Protein AF-A0A1B3NDF4-F1 (afdb_monomer)

Sequence (501 aa):
MEALDIVRRSLVDAGRLVRAAEQAAQSMRGRLVVRSRTLQAERETHVDAAADFRFKARLWGSFSLLPGTAALSRRFEARCQAEIESRRIVDQRLDAIHSAINSVELDTKRCRKTFDHIGKATRALPDLGHPPREITDQASVVQGRIVQALRTKRADRWHVEAEALARQAVAVVRNWAQAKVIADARRREAAITRPAILGSNGQPARGQPIFLPIPSTLSPMAARLGARRDPQSPQGASPWYVTRDMDLAPFKDMLPLAYRPVPTPFDYFPIPIAASSQNLWGVMSKDSWGHIRRSVYASSGHRCVICGGRGKGFIADAISQPEERRQTIEAHEVWDWSVPSMRTGIGVQKLKKVLTLCPNCHSMFHEAHFVRMAGINGLGEEVREAIEKRRMLVNRIGQEALSSQLQAASSHLKSLASIDTWVVDLSHLSGQQYMAHATVTMMEGNRAGLPAERIAGIDFTTDSGRDFHARSAQSIVAELTDTLEQRWQQEASTVVPFRKR

Radius of gyration: 33.4 Å; Cα contacts (8 Å, |Δi|>4): 706; chains: 1; bounding box: 93×51×111 Å

Foldseek 3Di:
DVLLVLLLLLLVLLLVLLVVLLVVLVVVLVVLVVVLVVLVVVLVVLVVLLVVLQVQLVVLVVVVVDPPSPVRSVVSVVSSVVSVVVSVVSVVVSVVSVVVSVVSVVLSVLSVVLSVLSVLLNVCSVVLPGFDPVLSVQSNVLSVVSVVLVVCVDDDSSSVVSSVSSVSSSVSSQLSLLVSLLVVQVVVVCVVPVQPPCPPPRDHNWDDKQAFQAAPVCVVVLVVVPWDAAPPDDPLARRTTDIPPDDCVSCQVRGAQLPHPDHDQDFLFADQPLCNQVDCQQWFDPVLVVLVWVVQCNRRSNAFSHGRFFQDHNLSSLLDGSPDDGGGKDKDWDWDKDDPDLVLLEIETETDDIGIHHSLQVCLNVVVVSLVSSVVSVCSVVSNVSSQVVSCSRNVHDPVVSVVSVVVSVVVSVVSNSRNHYQYEHLVLVPDPSCPPDAIETECPGNSVDHPLSYANAWHAYPVGDTDHHDHNVVSRVVSSVVSVVVVVVVVVPPDPDPDD

pLDDT: mean 88.26, std 12.43, range [30.38, 98.06]

Secondary structure (DSSP, 8-state):
-HHHHHHHHHHHHHHHHHHHHHHHHHHHHHHHHHHHHHHHHHHHHHHHHHHHHHHHHHHHHTTTTSTTHHHHHHHHHHHHHHHHHHHHHHHHHHHHHHHHHHHHHHHHHHHHHHHHHHHHHHHHHHHH-SPPHHHHHHHHHHHHHHHHHHHH--STTHHHHHHHHHHHHHHHHHHHHHHHHHHHHHHHHHHHHS----BTTTBPPTT-EEE----GGGHHHHHHTT-EE-TTPPTTS--EEEETTS--GGGTTTS-GGGSSS------PPPPGGGTT-SHHHHB-HHHHHHHHHHHHHHTTTS-TTTS--S-SHHHHHH--TTS---S-EEEEEEEEEEEETTTTEEEEEEEEEEEE-HHHHTTT-HHHHHHHHHTTT-HHHHHHHHHHHHHHHHT--HHHHHHHHHHHHHHHHHTTT--EEEEE-HHHHT-GGGTTPPPEE-TT-TT---GGGEESS-EEETTS-EE----HHHHHHHHHHHHHHHHHHHHHHS------

Solvent-accessible surface area (backbone atoms only — not comparable to full-atom values): 26488 Å² total; per-residue (Å²): 113,72,57,56,50,43,44,53,48,22,42,53,52,25,47,54,37,22,52,54,20,30,54,50,31,52,52,51,39,51,55,47,53,53,52,46,52,54,48,50,54,52,34,49,53,26,52,53,50,23,50,52,25,47,50,50,16,53,59,32,46,76,42,51,90,44,90,65,27,49,60,50,13,52,52,26,44,54,50,20,52,51,27,50,51,53,30,52,55,41,51,54,52,44,54,54,44,54,53,49,41,55,52,35,52,51,50,35,52,48,24,53,52,49,45,52,45,38,55,52,48,61,67,46,47,78,82,62,63,80,69,54,69,69,52,35,53,52,23,47,56,46,31,55,54,46,55,50,52,67,70,57,82,76,57,90,68,45,39,59,56,36,36,53,52,30,47,49,42,40,45,46,52,46,52,50,49,47,52,50,46,42,51,53,25,52,51,52,45,48,68,66,67,38,72,52,63,52,48,100,82,74,47,80,57,75,69,49,76,45,33,30,25,34,24,76,89,49,46,69,58,42,47,73,76,64,40,44,75,46,91,82,47,57,90,80,34,44,36,37,23,43,38,73,73,49,86,55,74,92,40,49,88,44,43,13,43,51,70,25,91,70,69,58,80,73,81,67,60,64,74,49,77,75,49,63,47,67,43,64,76,29,38,31,34,73,62,41,40,48,50,54,47,52,52,44,27,47,59,16,7,55,18,8,43,50,70,19,43,55,36,73,50,50,52,33,46,46,50,53,54,92,92,54,86,78,61,40,61,45,76,43,80,41,73,45,79,49,64,90,40,80,88,76,20,42,31,38,43,30,46,70,49,70,42,33,25,15,46,63,61,44,32,54,63,40,44,72,58,47,25,53,49,9,40,80,67,75,37,25,65,63,39,46,53,51,34,52,54,48,50,28,60,43,50,72,46,56,71,68,61,49,52,54,51,53,50,51,36,51,52,52,42,58,72,49,68,70,40,75,41,69,32,39,25,39,44,52,52,65,76,33,79,86,40,78,85,54,79,38,36,34,35,73,90,21,80,39,72,56,58,72,85,38,55,14,33,41,63,38,32,34,77,86,68,52,79,44,75,58,37,57,52,65,58,47,51,48,55,54,47,54,55,51,52,53,47,54,53,53,52,62,71,67,60,72,79,81,75,83,127

Structure (mmCIF, N/CA/C/O backbone):
data_AF-A0A1B3NDF4-F1
#
_entry.id   AF-A0A1B3NDF4-F1
#
loop_
_atom_site.group_PDB
_atom_site.id
_atom_site.type_symbol
_atom_site.label_atom_id
_atom_site.label_alt_id
_atom_site.label_comp_id
_atom_site.label_asym_id
_atom_site.label_entity_id
_atom_site.label_seq_id
_atom_site.pdbx_PDB_ins_code
_atom_site.Cartn_x
_atom_site.Cartn_y
_atom_site.Cartn_z
_atom_site.occupancy
_atom_site.B_iso_or_equiv
_atom_site.auth_seq_id
_atom_site.auth_comp_id
_atom_site.auth_asym_id
_atom_site.auth_atom_id
_atom_site.pdbx_PDB_model_num
ATOM 1 N N . MET A 1 1 ? 37.944 12.526 5.037 1.00 56.91 1 MET A N 1
ATOM 2 C CA . MET A 1 1 ? 37.580 11.669 6.196 1.00 56.91 1 MET A CA 1
ATOM 3 C C . MET A 1 1 ? 36.732 12.427 7.210 1.00 56.91 1 MET A C 1
ATOM 5 O O . MET A 1 1 ? 35.692 11.917 7.595 1.00 56.91 1 MET A O 1
ATOM 9 N N . GLU A 1 2 ? 37.090 13.672 7.533 1.00 83.06 2 GLU A N 1
ATOM 10 C CA . GLU A 1 2 ? 36.448 14.499 8.567 1.00 83.06 2 GLU A CA 1
ATOM 11 C C . GLU A 1 2 ? 34.912 14.646 8.463 1.00 83.06 2 GLU A C 1
ATOM 13 O O . GLU A 1 2 ? 34.214 14.529 9.469 1.00 83.06 2 GLU A O 1
ATOM 18 N N . ALA A 1 3 ? 34.358 14.805 7.255 1.00 88.12 3 ALA A N 1
ATOM 19 C CA . ALA A 1 3 ? 32.918 15.008 7.049 1.00 88.12 3 ALA A CA 1
ATOM 20 C C . ALA A 1 3 ? 32.051 13.769 7.361 1.00 88.12 3 ALA A C 1
ATOM 22 O O . ALA A 1 3 ? 31.013 13.869 8.016 1.00 88.12 3 ALA A O 1
ATOM 23 N N . LEU A 1 4 ? 32.489 12.574 6.942 1.00 90.75 4 LEU A N 1
ATOM 24 C CA . LEU A 1 4 ? 31.774 11.325 7.239 1.00 90.75 4 LEU A CA 1
ATOM 25 C C . LEU A 1 4 ? 31.810 11.011 8.741 1.00 90.75 4 LEU A C 1
ATOM 27 O O . LEU A 1 4 ? 30.833 10.498 9.292 1.00 90.75 4 LEU A O 1
ATOM 31 N N . ASP A 1 5 ? 32.910 11.360 9.409 1.00 92.94 5 ASP A N 1
ATOM 32 C CA . ASP A 1 5 ? 33.052 11.181 10.851 1.00 92.94 5 ASP A CA 1
ATOM 33 C C . ASP A 1 5 ? 32.104 12.086 11.642 1.00 92.94 5 ASP A C 1
ATOM 35 O O . ASP A 1 5 ? 31.570 11.647 12.659 1.00 92.94 5 ASP A O 1
ATOM 39 N N . ILE A 1 6 ? 31.822 13.309 11.174 1.00 92.81 6 ILE A N 1
ATOM 40 C CA . ILE A 1 6 ? 30.799 14.185 11.777 1.00 92.81 6 ILE A CA 1
ATOM 41 C C . ILE A 1 6 ? 29.422 13.510 11.732 1.00 92.81 6 ILE A C 1
ATOM 43 O O . ILE A 1 6 ? 28.765 13.380 12.766 1.00 92.81 6 ILE A O 1
ATOM 47 N N . VAL A 1 7 ? 29.010 12.996 10.568 1.00 93.88 7 VAL A N 1
ATOM 48 C CA . VAL A 1 7 ? 27.721 12.294 10.416 1.00 93.88 7 VAL A CA 1
ATOM 49 C C . VAL A 1 7 ? 27.665 11.048 11.304 1.00 93.88 7 VAL A C 1
ATOM 51 O O . VAL A 1 7 ? 26.681 10.823 12.012 1.00 93.88 7 VAL A O 1
ATOM 54 N N . ARG A 1 8 ? 28.740 10.250 11.324 1.00 95.12 8 ARG A N 1
ATOM 55 C CA . ARG A 1 8 ? 28.830 9.047 12.162 1.00 95.12 8 ARG A CA 1
ATOM 56 C C . ARG A 1 8 ? 28.737 9.388 13.650 1.00 95.12 8 ARG A C 1
ATOM 58 O O . ARG A 1 8 ? 27.980 8.736 14.366 1.00 95.12 8 ARG A O 1
ATOM 65 N N . ARG A 1 9 ? 29.466 10.405 14.119 1.00 94.31 9 ARG A N 1
ATOM 66 C CA . ARG A 1 9 ? 29.412 10.858 15.518 1.00 94.31 9 ARG A CA 1
ATOM 67 C C . ARG A 1 9 ? 28.018 11.352 15.894 1.00 94.31 9 ARG A C 1
ATOM 69 O O . ARG A 1 9 ? 27.516 10.952 16.938 1.00 94.31 9 ARG A O 1
ATOM 76 N N . SER A 1 10 ? 27.361 12.107 15.012 1.00 95.12 10 SER A N 1
ATOM 77 C CA . SER A 1 10 ? 25.977 12.558 15.204 1.00 95.12 10 SER A CA 1
ATOM 78 C C . SER A 1 10 ? 25.015 11.387 15.468 1.00 95.12 10 SER A C 1
ATOM 80 O O . SER A 1 10 ? 24.249 11.424 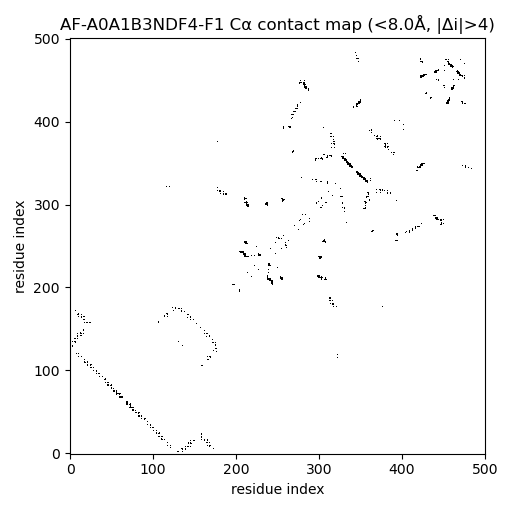16.430 1.00 95.12 10 SER A O 1
ATOM 82 N N . LEU A 1 11 ? 25.112 10.287 14.706 1.00 96.31 11 LEU A N 1
ATOM 83 C CA . LEU A 1 11 ? 24.303 9.079 14.937 1.00 96.31 11 LEU A CA 1
ATOM 84 C C . LEU A 1 11 ? 24.666 8.337 16.230 1.00 96.31 11 LEU A C 1
ATOM 86 O O . LEU A 1 11 ? 23.777 7.841 16.922 1.00 96.31 11 LEU A O 1
ATOM 90 N N . VAL A 1 12 ? 25.956 8.243 16.562 1.00 96.69 12 VAL A N 1
ATOM 91 C CA . VAL A 1 12 ? 26.413 7.601 17.807 1.00 96.69 12 VAL A CA 1
ATOM 92 C C . VAL A 1 12 ? 25.883 8.360 19.023 1.00 96.69 12 VAL A C 1
ATOM 94 O O . VAL A 1 12 ? 25.322 7.749 19.937 1.00 96.69 12 VAL A O 1
ATOM 97 N N . ASP A 1 13 ? 26.004 9.686 19.020 1.00 95.88 13 ASP A N 1
ATOM 98 C CA . ASP A 1 13 ? 25.513 10.537 20.100 1.00 95.88 13 ASP A CA 1
ATOM 99 C C . ASP A 1 13 ? 23.977 10.529 20.161 1.00 95.88 13 ASP A C 1
ATOM 101 O O . ASP A 1 13 ? 23.415 10.433 21.254 1.00 95.88 13 ASP A O 1
ATOM 105 N N . ALA A 1 14 ? 23.285 10.501 19.013 1.00 96.00 14 ALA A N 1
ATOM 106 C CA . ALA A 1 14 ? 21.838 10.280 18.954 1.00 96.00 14 ALA A CA 1
ATOM 107 C C . ALA A 1 14 ? 21.441 8.945 19.604 1.00 96.00 14 ALA A C 1
ATOM 109 O O . ALA A 1 14 ? 20.491 8.885 20.384 1.00 96.00 14 ALA A O 1
ATOM 110 N N . GLY A 1 15 ? 22.188 7.870 19.330 1.00 96.50 15 GLY A N 1
ATOM 111 C CA . GLY A 1 15 ? 21.942 6.550 19.910 1.00 96.50 15 GLY A CA 1
ATOM 112 C C . GLY A 1 15 ? 22.096 6.545 21.431 1.00 96.50 15 GLY A C 1
ATOM 113 O O . GLY A 1 15 ? 21.267 5.969 22.139 1.00 96.50 15 GLY A O 1
ATOM 114 N N . ARG A 1 16 ? 23.121 7.235 21.947 1.00 96.06 16 ARG A N 1
ATOM 115 C CA . ARG A 1 16 ? 23.319 7.440 23.392 1.00 96.06 16 ARG A CA 1
ATOM 116 C C . ARG A 1 16 ? 22.168 8.235 24.008 1.00 96.06 16 ARG A C 1
ATOM 118 O O . ARG A 1 16 ? 21.651 7.842 25.053 1.00 96.06 16 ARG A O 1
ATOM 125 N N . LEU A 1 17 ? 21.751 9.316 23.349 1.00 95.00 17 LEU A N 1
ATOM 126 C CA . LEU A 1 17 ? 20.666 10.185 23.802 1.00 95.00 17 LEU A CA 1
ATOM 127 C C . LEU A 1 17 ? 19.335 9.428 23.904 1.00 95.00 17 LEU A C 1
ATOM 129 O O . LEU A 1 17 ? 18.678 9.493 24.941 1.00 95.00 17 LEU A O 1
ATOM 133 N N . VAL A 1 18 ? 18.974 8.645 22.884 1.00 95.31 18 VAL A N 1
ATOM 134 C CA . VAL A 1 18 ? 17.725 7.861 22.868 1.00 95.31 18 VAL A CA 1
ATOM 135 C C . VAL A 1 18 ? 17.713 6.770 23.928 1.00 95.31 18 VAL A C 1
ATOM 137 O O . VAL A 1 18 ? 16.686 6.571 24.571 1.00 95.31 18 VAL A O 1
ATOM 140 N N . ARG A 1 19 ? 18.837 6.082 24.163 1.00 95.19 19 ARG A N 1
ATOM 141 C CA . ARG A 1 19 ? 18.914 5.083 25.242 1.00 95.19 19 ARG A CA 1
ATOM 142 C C . ARG A 1 19 ? 18.721 5.714 26.615 1.00 95.19 19 ARG A C 1
ATOM 144 O O . ARG A 1 19 ? 17.988 5.175 27.437 1.00 95.19 19 ARG A O 1
ATOM 151 N N . ALA A 1 20 ? 19.342 6.868 26.851 1.00 92.81 20 ALA A N 1
ATOM 152 C CA . ALA A 1 20 ? 19.154 7.601 28.096 1.00 92.81 20 ALA A CA 1
ATOM 153 C C . ALA A 1 20 ? 17.694 8.079 28.254 1.00 92.81 20 ALA A C 1
ATOM 155 O O . ALA A 1 20 ? 17.131 7.984 29.344 1.00 92.81 20 ALA A O 1
ATOM 156 N N . ALA A 1 21 ? 17.066 8.534 27.165 1.00 92.25 21 ALA A N 1
ATOM 157 C CA . ALA A 1 21 ? 15.658 8.922 27.137 1.00 92.25 21 ALA A CA 1
ATOM 158 C C . ALA A 1 21 ? 14.717 7.737 27.417 1.00 92.25 21 ALA A C 1
ATOM 160 O O . ALA A 1 21 ? 13.774 7.870 28.193 1.00 92.25 21 ALA A O 1
ATOM 161 N N . GLU A 1 22 ? 14.987 6.566 26.835 1.00 94.19 22 GLU A N 1
ATOM 162 C CA . GLU A 1 22 ? 14.228 5.339 27.089 1.00 94.19 22 GLU A CA 1
ATOM 163 C C . GLU A 1 22 ? 14.305 4.928 28.566 1.00 94.19 22 GLU A C 1
ATOM 165 O O . GLU A 1 22 ? 13.276 4.656 29.184 1.00 94.19 22 GLU A O 1
ATOM 170 N N . GLN A 1 23 ? 15.505 4.933 29.153 1.00 92.62 23 GLN A N 1
ATOM 171 C CA . GLN A 1 23 ? 15.701 4.627 30.574 1.00 92.62 23 GLN A CA 1
ATOM 172 C C . GLN A 1 23 ? 14.947 5.614 31.478 1.00 92.62 23 GLN A C 1
ATOM 174 O O . GLN A 1 23 ? 14.313 5.206 32.453 1.00 92.62 23 GLN A O 1
ATOM 179 N N . ALA A 1 24 ? 14.959 6.907 31.140 1.00 90.25 24 ALA A N 1
ATOM 180 C CA . ALA A 1 24 ? 14.206 7.918 31.878 1.00 90.25 24 ALA A CA 1
ATOM 181 C C . ALA A 1 24 ? 12.688 7.712 31.775 1.00 90.25 24 ALA A C 1
ATOM 183 O O . ALA A 1 24 ? 11.997 7.788 32.793 1.00 90.25 24 ALA A O 1
ATOM 184 N N . ALA A 1 25 ? 12.172 7.387 30.585 1.00 91.12 25 ALA A N 1
ATOM 185 C CA . ALA A 1 25 ? 10.761 7.065 30.385 1.00 91.12 25 ALA A CA 1
ATOM 186 C C . ALA A 1 25 ? 10.349 5.816 31.189 1.00 91.12 25 ALA A C 1
ATOM 188 O O . ALA A 1 25 ? 9.336 5.831 31.888 1.00 91.12 25 ALA A O 1
ATOM 189 N N . GLN A 1 26 ? 11.169 4.761 31.189 1.00 92.69 26 GLN A N 1
ATOM 190 C CA . GLN A 1 26 ? 10.920 3.554 31.987 1.00 92.69 26 GLN A CA 1
ATOM 191 C C . GLN A 1 26 ? 10.904 3.845 33.495 1.00 92.69 26 GLN A C 1
ATOM 193 O O . GLN A 1 26 ? 10.004 3.386 34.201 1.00 92.69 26 GLN A O 1
ATOM 198 N N . SER A 1 27 ? 11.844 4.659 33.983 1.00 92.06 27 SER A N 1
ATOM 199 C CA . SER A 1 27 ? 11.870 5.107 35.382 1.00 92.06 27 SER A CA 1
ATOM 200 C C . SER A 1 27 ? 10.625 5.933 35.741 1.00 92.06 27 SER A C 1
ATOM 202 O O . SER A 1 27 ? 9.980 5.695 36.766 1.00 92.06 27 SER A O 1
ATOM 204 N N . MET A 1 28 ? 10.207 6.852 34.862 1.00 93.00 28 MET A N 1
ATOM 205 C CA . MET A 1 28 ? 8.977 7.632 35.030 1.00 93.00 28 MET A CA 1
ATOM 206 C C . MET A 1 28 ? 7.737 6.737 35.104 1.00 93.00 28 MET A C 1
ATOM 208 O O . MET A 1 28 ? 6.917 6.917 36.005 1.00 93.00 28 MET A O 1
ATOM 212 N N . ARG A 1 29 ? 7.625 5.740 34.219 1.00 94.00 29 ARG A N 1
ATOM 213 C CA . ARG A 1 29 ? 6.548 4.743 34.259 1.00 94.00 29 ARG A CA 1
ATOM 214 C C . ARG A 1 29 ? 6.532 3.997 35.590 1.00 94.00 29 ARG A C 1
ATOM 216 O O . ARG A 1 29 ? 5.467 3.868 36.183 1.00 94.00 29 ARG A O 1
ATOM 223 N N . GLY A 1 30 ? 7.693 3.557 36.080 1.00 93.88 30 GLY A N 1
ATOM 224 C CA . GLY A 1 30 ? 7.813 2.900 37.385 1.00 93.88 30 GLY A CA 1
ATOM 225 C C . GLY A 1 30 ? 7.231 3.748 38.520 1.00 93.88 30 GLY A C 1
ATOM 226 O O . GLY A 1 30 ? 6.401 3.264 39.287 1.00 93.88 30 GLY A O 1
ATOM 227 N N . ARG A 1 31 ? 7.575 5.043 38.569 1.00 95.25 31 ARG A N 1
ATOM 228 C CA . ARG A 1 31 ? 7.026 5.986 39.563 1.00 95.25 31 ARG A CA 1
ATOM 229 C C . ARG A 1 31 ? 5.511 6.175 39.434 1.00 95.25 31 ARG A C 1
ATOM 231 O O . ARG A 1 31 ? 4.817 6.208 40.446 1.00 95.25 31 ARG A O 1
ATOM 238 N N . LEU A 1 32 ? 4.992 6.275 38.209 1.00 95.44 32 LEU A N 1
ATOM 239 C CA . LEU A 1 32 ? 3.551 6.408 37.963 1.00 95.44 32 LEU A CA 1
ATOM 240 C C . LEU A 1 32 ? 2.774 5.157 38.389 1.00 95.44 32 LEU A C 1
ATOM 242 O O . LEU A 1 32 ? 1.720 5.287 39.000 1.00 95.44 32 LEU A O 1
ATOM 246 N N . VAL A 1 33 ? 3.308 3.960 38.130 1.00 95.88 33 VAL A N 1
ATOM 247 C CA . VAL A 1 33 ? 2.695 2.692 38.561 1.00 95.88 33 VAL A CA 1
ATOM 248 C C . VAL A 1 33 ? 2.630 2.602 40.085 1.00 95.88 33 VAL A C 1
ATOM 250 O O . VAL A 1 33 ?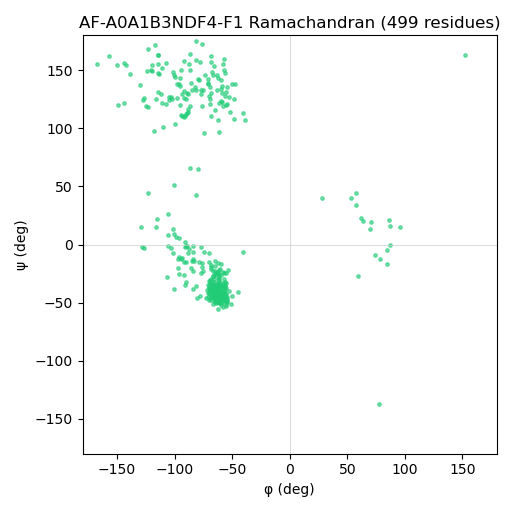 1.589 2.237 40.624 1.00 95.88 33 VAL A O 1
ATOM 253 N N . VAL A 1 34 ? 3.704 2.977 40.791 1.00 97.12 34 VAL A N 1
ATOM 254 C CA . VAL A 1 34 ? 3.696 3.030 42.264 1.00 97.12 34 VAL A CA 1
ATOM 255 C C . VAL A 1 34 ? 2.628 4.006 42.758 1.00 97.12 34 VAL A C 1
ATOM 257 O O . VAL A 1 34 ? 1.803 3.635 43.587 1.00 97.12 34 VAL A O 1
ATOM 260 N N . ARG A 1 35 ? 2.572 5.218 42.190 1.00 96.75 35 ARG A N 1
ATOM 261 C CA . ARG A 1 35 ? 1.564 6.225 42.554 1.00 96.75 35 ARG A CA 1
ATOM 262 C C . ARG A 1 35 ? 0.132 5.756 42.274 1.00 96.75 35 ARG A C 1
ATOM 264 O O . ARG A 1 35 ? -0.757 6.029 43.071 1.00 96.75 35 ARG A O 1
ATOM 271 N N . SER A 1 36 ? -0.082 5.034 41.174 1.00 97.38 36 SER A N 1
ATOM 272 C CA . SER A 1 36 ? -1.373 4.426 40.834 1.00 97.38 36 SER A CA 1
ATOM 273 C C . SER A 1 36 ? -1.827 3.439 41.907 1.00 97.38 36 SER A C 1
ATOM 275 O O . SER A 1 36 ? -2.980 3.485 42.318 1.00 97.38 36 SER A O 1
ATOM 277 N N . ARG A 1 37 ? -0.921 2.582 42.400 1.00 97.38 37 ARG A N 1
ATOM 278 C CA . ARG A 1 37 ? -1.224 1.627 43.480 1.00 97.38 37 ARG A CA 1
ATOM 279 C C . ARG A 1 37 ? -1.570 2.338 44.787 1.00 97.38 37 ARG A C 1
ATOM 281 O O . ARG A 1 37 ? -2.516 1.942 45.453 1.00 97.38 37 ARG A O 1
ATOM 288 N N . THR A 1 38 ? -0.852 3.410 45.129 1.00 97.44 38 THR A N 1
ATOM 289 C CA . THR A 1 38 ? -1.171 4.226 46.313 1.00 97.44 38 THR A CA 1
ATOM 290 C C . THR A 1 38 ? -2.572 4.835 46.218 1.00 97.44 38 THR A C 1
ATOM 292 O O . THR A 1 38 ? -3.337 4.731 47.170 1.00 97.44 38 THR A O 1
ATOM 295 N N . LEU A 1 39 ? -2.941 5.404 45.064 1.00 96.69 39 LEU A N 1
ATOM 296 C CA . LEU A 1 39 ? -4.289 5.948 44.862 1.00 96.69 39 LEU A CA 1
ATOM 297 C C . LEU A 1 39 ? -5.375 4.862 44.839 1.00 96.69 39 LEU A C 1
ATOM 299 O O . LEU A 1 39 ? -6.496 5.122 45.258 1.00 96.69 39 LEU A O 1
ATOM 303 N N . GLN A 1 40 ? -5.071 3.651 44.363 1.00 96.75 40 GLN A N 1
ATOM 304 C CA . GLN A 1 40 ? -6.008 2.523 44.431 1.00 96.75 40 GLN A CA 1
ATOM 305 C C . GLN A 1 40 ? -6.318 2.139 45.884 1.00 96.75 40 GLN A C 1
ATOM 307 O O . GLN A 1 40 ? -7.488 1.992 46.221 1.00 96.75 40 GLN A O 1
ATOM 312 N N . ALA A 1 41 ? -5.305 2.074 46.753 1.00 96.12 41 ALA A N 1
ATOM 313 C CA . ALA A 1 41 ? -5.509 1.816 48.181 1.00 96.12 41 ALA A CA 1
ATOM 314 C C . ALA A 1 41 ? -6.289 2.954 48.881 1.00 96.12 41 ALA A C 1
ATOM 316 O O . ALA A 1 41 ? -7.176 2.705 49.699 1.00 96.12 41 ALA A O 1
ATOM 317 N N . GLU A 1 42 ? -6.007 4.216 48.529 1.00 96.75 42 GLU A N 1
ATOM 318 C CA . GLU A 1 42 ? -6.765 5.385 49.013 1.00 96.75 42 GLU A CA 1
ATOM 319 C C . GLU A 1 42 ? -8.238 5.314 48.574 1.00 96.75 42 GLU A C 1
ATOM 321 O O . GLU A 1 42 ? -9.151 5.509 49.376 1.00 96.75 42 GLU A O 1
ATOM 326 N N . ARG A 1 43 ? -8.485 4.949 47.311 1.00 96.94 43 ARG A N 1
ATOM 327 C CA . ARG A 1 43 ? -9.831 4.739 46.764 1.00 96.94 43 ARG A CA 1
ATOM 328 C C . ARG A 1 43 ? -10.594 3.657 47.527 1.00 96.94 43 ARG A C 1
ATOM 330 O O . ARG A 1 43 ? -11.764 3.865 47.831 1.00 96.94 43 ARG A O 1
ATOM 337 N N . GLU A 1 44 ? -9.962 2.518 47.803 1.00 95.50 44 GLU A N 1
ATOM 338 C CA . GLU A 1 44 ? -10.565 1.417 48.570 1.00 95.50 44 GLU A CA 1
ATOM 339 C C . GLU A 1 44 ? -10.947 1.869 49.984 1.00 95.50 44 GLU A C 1
ATOM 341 O O . GLU A 1 44 ? -12.075 1.640 50.411 1.00 95.50 44 GLU A O 1
ATOM 346 N N . THR A 1 45 ? -10.083 2.649 50.640 1.00 97.12 45 THR A N 1
ATOM 347 C CA . THR A 1 45 ? -10.372 3.236 51.961 1.00 97.12 45 THR A CA 1
ATOM 348 C C . THR A 1 45 ? -11.652 4.086 51.944 1.00 97.12 45 THR A C 1
ATOM 350 O O . THR A 1 45 ? -12.494 3.957 52.834 1.00 97.12 45 THR A O 1
ATOM 353 N N . HIS A 1 46 ? -11.849 4.918 50.913 1.00 95.50 46 HIS A N 1
ATOM 354 C CA . HIS A 1 46 ? -13.075 5.716 50.766 1.00 95.50 46 HIS A CA 1
ATOM 355 C C . HIS A 1 46 ? -14.315 4.867 50.441 1.00 95.50 46 HIS A C 1
ATOM 357 O O . HIS A 1 46 ? -15.421 5.197 50.872 1.00 95.50 46 HIS A O 1
ATOM 363 N N . VAL A 1 47 ? -14.158 3.774 49.684 1.00 92.94 47 VAL A N 1
ATOM 364 C CA . VAL A 1 47 ? -15.253 2.830 49.394 1.00 92.94 47 VAL A CA 1
ATOM 365 C C . VAL A 1 47 ? -15.741 2.172 50.683 1.00 92.94 47 VAL A C 1
ATOM 367 O O . VAL A 1 47 ? -16.948 2.174 50.943 1.00 92.94 47 VAL A O 1
ATOM 370 N N . ASP A 1 48 ? -14.815 1.677 51.502 1.00 94.06 48 ASP A N 1
ATOM 371 C CA . ASP A 1 48 ? -15.125 1.007 52.764 1.00 94.06 48 ASP A CA 1
ATOM 372 C C . ASP A 1 48 ? -15.749 1.981 53.775 1.00 94.06 48 ASP A C 1
ATOM 374 O O . ASP A 1 48 ? -16.789 1.685 54.370 1.00 94.06 48 ASP A O 1
ATOM 378 N N . ALA A 1 49 ? -15.191 3.192 53.906 1.00 94.94 49 ALA A N 1
ATOM 379 C CA . ALA A 1 49 ? -15.732 4.233 54.781 1.00 94.94 49 ALA A CA 1
ATOM 380 C C . ALA A 1 49 ? -17.148 4.674 54.364 1.00 94.94 49 ALA A C 1
ATOM 382 O O . ALA A 1 49 ? -18.044 4.802 55.204 1.00 94.94 49 ALA A O 1
ATOM 383 N N . ALA A 1 50 ? -17.393 4.863 53.062 1.00 94.81 50 ALA A N 1
ATOM 384 C CA . ALA A 1 50 ? -18.720 5.207 52.558 1.00 94.81 50 ALA A CA 1
ATOM 385 C C . ALA A 1 50 ? -19.746 4.092 52.827 1.00 94.81 50 ALA A C 1
ATOM 387 O O . ALA A 1 50 ? -20.903 4.393 53.143 1.00 94.81 50 ALA A O 1
ATOM 388 N N . ALA A 1 51 ? -19.343 2.821 52.711 1.00 92.75 51 ALA A N 1
ATOM 389 C CA . ALA A 1 51 ? -20.193 1.671 53.009 1.00 92.75 51 ALA A CA 1
ATOM 390 C C . ALA A 1 51 ? -20.554 1.597 54.503 1.00 92.75 51 ALA A C 1
ATOM 392 O O . ALA A 1 51 ? -21.733 1.437 54.832 1.00 92.75 51 ALA A O 1
ATOM 393 N N . ASP A 1 52 ? -19.580 1.800 55.395 1.00 95.88 52 ASP A N 1
ATOM 394 C CA . ASP A 1 52 ? -19.789 1.852 56.848 1.00 95.88 52 ASP A CA 1
ATOM 395 C C . ASP A 1 52 ? -20.735 2.997 57.250 1.00 95.88 52 ASP A C 1
ATOM 397 O O . ASP A 1 52 ? -21.736 2.778 57.939 1.00 95.88 52 ASP A O 1
ATOM 401 N N . PHE A 1 53 ? -20.505 4.217 56.750 1.00 96.50 53 PHE A N 1
ATOM 402 C CA . PHE A 1 53 ? -21.395 5.344 57.040 1.00 96.50 53 PHE A CA 1
ATOM 403 C C . PHE A 1 53 ? -22.806 5.145 56.482 1.00 96.50 53 PHE A C 1
ATOM 405 O O . PHE A 1 53 ? -23.778 5.516 57.140 1.00 96.50 53 PHE A O 1
ATOM 412 N N . ARG A 1 54 ? -22.952 4.512 55.312 1.00 95.75 54 ARG A N 1
ATOM 413 C CA . ARG A 1 54 ? -24.265 4.160 54.751 1.00 95.75 54 ARG A CA 1
ATOM 414 C C . ARG A 1 54 ? -24.998 3.142 55.619 1.00 95.75 54 ARG A C 1
ATOM 416 O O . ARG A 1 54 ? -26.203 3.277 55.830 1.00 95.75 54 ARG A O 1
ATOM 423 N N . PHE A 1 55 ? -24.289 2.130 56.115 1.00 94.62 55 PHE A N 1
ATOM 424 C CA . PHE A 1 55 ? -24.851 1.153 57.040 1.00 94.62 55 PHE A CA 1
ATOM 425 C C . PHE A 1 55 ? -25.315 1.831 58.336 1.00 94.62 55 PHE A C 1
ATOM 427 O O . PHE A 1 55 ? -26.476 1.681 58.720 1.00 94.62 55 PHE A O 1
ATOM 434 N N . LYS A 1 56 ? -24.461 2.663 58.949 1.00 93.06 56 LYS A N 1
ATOM 435 C CA . LYS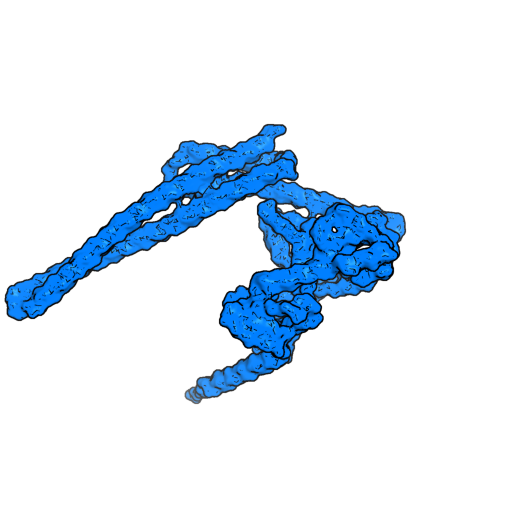 A 1 56 ? -24.797 3.441 60.154 1.00 93.06 56 LYS A CA 1
ATOM 436 C C . LYS A 1 56 ? -26.000 4.359 59.927 1.00 93.06 56 LYS A C 1
ATOM 438 O O . LYS A 1 56 ? -26.907 4.377 60.753 1.00 93.06 56 LYS A O 1
ATOM 443 N N . ALA A 1 57 ? -26.059 5.071 58.802 1.00 92.00 57 ALA A N 1
ATOM 444 C CA . ALA A 1 57 ? -27.195 5.924 58.453 1.00 92.00 57 ALA A CA 1
ATOM 445 C C . ALA A 1 57 ? -28.524 5.150 58.424 1.00 92.00 57 ALA A C 1
ATOM 447 O O . ALA A 1 57 ? -29.503 5.600 59.025 1.00 92.00 57 ALA A O 1
ATOM 448 N N . ARG A 1 58 ? -28.543 3.967 57.790 1.00 92.38 58 ARG A N 1
ATOM 449 C CA . ARG A 1 58 ? -29.723 3.085 57.719 1.00 92.38 58 ARG A CA 1
ATOM 450 C C . ARG A 1 58 ? -30.117 2.525 59.081 1.00 92.38 58 ARG A C 1
ATOM 452 O O . ARG A 1 58 ? -31.300 2.521 59.416 1.00 92.38 58 ARG A O 1
ATOM 459 N N . LEU A 1 59 ? -29.133 2.084 59.864 1.00 92.06 59 LEU A N 1
ATOM 460 C CA . LEU A 1 59 ? -29.356 1.559 61.208 1.00 92.06 59 LEU A CA 1
ATOM 461 C C . LEU A 1 59 ? -30.044 2.611 62.085 1.00 92.06 59 LEU A C 1
ATOM 463 O O . LEU A 1 59 ? -31.124 2.360 62.607 1.00 92.06 59 LEU A O 1
ATOM 467 N N . TRP A 1 60 ? -29.476 3.817 62.174 1.00 88.88 60 TRP A N 1
ATOM 468 C CA . TRP A 1 60 ? -30.045 4.902 62.980 1.00 88.88 60 TRP A CA 1
ATOM 469 C C . TRP A 1 60 ? -31.350 5.463 62.405 1.00 88.88 60 TRP A C 1
ATOM 471 O O . TRP A 1 60 ? -32.221 5.873 63.169 1.00 88.88 60 TRP A O 1
ATOM 481 N N . GLY A 1 61 ? -31.522 5.437 61.081 1.00 86.38 61 GLY A N 1
ATOM 482 C CA . GLY A 1 61 ? -32.774 5.815 60.420 1.00 86.38 61 GLY A CA 1
ATOM 483 C C . GLY A 1 61 ? -33.933 4.868 60.744 1.00 86.38 61 GLY A C 1
ATOM 484 O O . GLY A 1 61 ? -35.071 5.312 60.842 1.00 86.38 61 GLY A O 1
ATOM 485 N N . SER A 1 62 ? -33.645 3.590 61.006 1.00 87.62 62 SER A N 1
ATOM 486 C CA . SER A 1 62 ? -34.655 2.595 61.404 1.00 87.62 62 SER A CA 1
ATOM 487 C C . SER A 1 62 ? -35.213 2.837 62.817 1.00 87.62 62 SER A C 1
ATOM 489 O O . SER A 1 62 ? -36.264 2.309 63.163 1.00 87.62 62 SER A O 1
ATOM 491 N N . PHE A 1 63 ? -34.544 3.673 63.622 1.00 86.94 63 PHE A N 1
ATOM 492 C CA . PHE A 1 63 ? -34.966 4.070 64.970 1.00 86.94 63 PHE A CA 1
ATOM 493 C C . PHE A 1 63 ? -35.517 5.504 65.023 1.00 86.94 63 PHE A C 1
ATOM 495 O O . PHE A 1 63 ? -35.437 6.155 66.065 1.00 86.94 63 PHE A O 1
ATOM 502 N N . SER A 1 64 ? -36.057 6.030 63.918 1.00 76.12 64 SER A N 1
ATOM 503 C CA . SER A 1 64 ? -36.431 7.449 63.764 1.00 76.12 64 SER A CA 1
ATOM 504 C C . SER A 1 64 ? -37.470 7.980 64.761 1.00 76.12 64 SER A C 1
ATOM 506 O O . SER A 1 64 ? -37.610 9.193 64.892 1.00 76.12 64 SER A O 1
ATOM 508 N N . LEU A 1 65 ? -38.198 7.096 65.449 1.00 78.56 65 LEU A N 1
ATOM 509 C CA . LEU A 1 65 ? -39.178 7.445 66.484 1.00 78.56 65 LEU A CA 1
ATOM 510 C C . LEU A 1 65 ? -38.531 7.793 67.838 1.00 78.56 65 LEU A C 1
ATOM 512 O O . LEU A 1 65 ? -39.192 8.370 68.698 1.00 78.56 65 LEU A O 1
ATOM 516 N N . LEU A 1 66 ? -37.250 7.461 68.035 1.00 81.00 66 LEU A N 1
ATOM 517 C CA . LEU A 1 66 ? -36.504 7.823 69.239 1.00 81.00 66 LEU A CA 1
ATOM 518 C C . LEU A 1 66 ? -35.904 9.237 69.109 1.00 81.00 66 LEU A C 1
ATOM 520 O O . LEU A 1 66 ? -35.361 9.583 68.055 1.00 81.00 66 LEU A O 1
ATOM 524 N N . PRO A 1 67 ? -35.933 10.066 70.169 1.00 81.81 67 PRO A N 1
ATOM 525 C CA . PRO A 1 67 ? -35.339 11.399 70.130 1.00 81.81 67 PRO A CA 1
ATOM 526 C C . PRO A 1 67 ? -33.857 11.367 69.717 1.00 81.81 67 PRO A C 1
ATOM 528 O O . PRO A 1 67 ? -33.059 10.606 70.258 1.00 81.81 67 PRO A O 1
ATOM 531 N N . GLY A 1 68 ? -33.471 12.210 68.754 1.00 80.44 68 GLY A N 1
ATOM 532 C CA . GLY A 1 68 ? -32.073 12.405 68.338 1.00 80.44 68 GLY A CA 1
ATOM 533 C C . GLY A 1 68 ? -31.516 11.415 67.301 1.00 80.44 68 GLY A C 1
ATOM 534 O O . GLY A 1 68 ? -30.533 11.741 66.630 1.00 80.44 68 GLY A O 1
ATOM 535 N N . THR A 1 69 ? -32.152 10.264 67.069 1.00 86.31 69 THR A N 1
ATOM 536 C CA . THR A 1 69 ? -31.673 9.254 66.096 1.00 86.31 69 THR A CA 1
ATOM 537 C C . THR A 1 69 ? -31.759 9.741 64.647 1.00 86.31 69 THR A C 1
ATOM 539 O O . THR A 1 69 ? -30.842 9.511 63.857 1.00 86.31 69 THR A O 1
ATOM 542 N N . ALA A 1 70 ? -32.792 10.520 64.307 1.00 83.25 70 ALA A N 1
ATOM 543 C CA . ALA A 1 70 ? -32.935 11.146 62.991 1.00 83.25 70 ALA A CA 1
ATOM 544 C C . ALA A 1 70 ? -31.807 12.153 62.689 1.00 83.25 70 ALA A C 1
ATOM 546 O O . ALA A 1 70 ? -31.348 12.264 61.552 1.00 83.25 70 ALA A O 1
ATOM 547 N N . ALA A 1 71 ? -31.327 12.881 63.705 1.00 89.25 71 ALA A N 1
ATOM 548 C CA . ALA A 1 71 ? -30.200 13.799 63.548 1.00 89.25 71 ALA A CA 1
ATOM 549 C C . ALA A 1 71 ? -28.879 13.042 63.335 1.00 89.25 71 ALA A C 1
ATOM 551 O O . ALA A 1 71 ? -28.067 13.456 62.507 1.00 89.25 71 ALA A O 1
ATOM 552 N N . LEU A 1 72 ? -28.682 11.916 64.031 1.00 90.00 72 LEU A N 1
ATOM 553 C CA . LEU A 1 72 ? -27.526 11.036 63.837 1.00 90.00 72 LEU A CA 1
ATOM 554 C C . LEU A 1 72 ? -27.516 10.399 62.445 1.00 90.00 72 LEU A C 1
ATOM 556 O O . LEU A 1 72 ? -26.481 10.433 61.781 1.00 90.00 72 LEU A O 1
ATOM 560 N N . SER A 1 73 ? -28.660 9.886 61.983 1.00 89.69 73 SER A N 1
ATOM 561 C CA . SER A 1 73 ? -28.809 9.324 60.636 1.00 89.69 73 SER A CA 1
ATOM 562 C C . SER A 1 73 ? -28.388 10.339 59.563 1.00 89.69 73 SER A C 1
ATOM 564 O O . SER A 1 73 ? -27.456 10.060 58.808 1.00 89.69 73 SER A O 1
ATOM 566 N N . ARG A 1 74 ? -28.920 11.573 59.601 1.00 92.81 74 ARG A N 1
ATOM 567 C CA . ARG A 1 74 ? -28.513 12.663 58.686 1.00 92.81 74 ARG A CA 1
ATOM 568 C C . ARG A 1 74 ? -27.017 12.983 58.747 1.00 92.81 74 ARG A C 1
ATOM 570 O O . ARG A 1 74 ? -26.401 13.301 57.732 1.00 92.81 7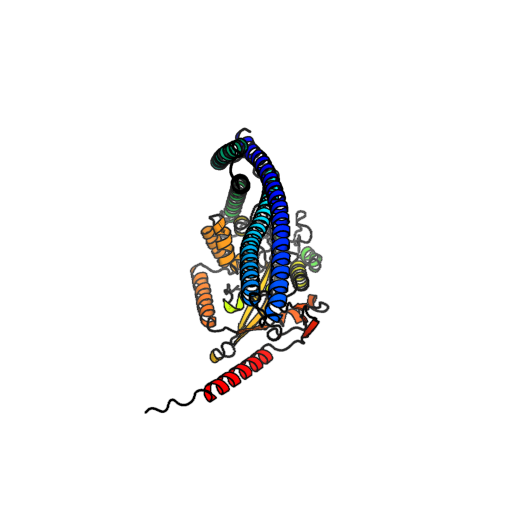4 ARG A O 1
ATOM 577 N N . ARG A 1 75 ? -26.405 12.909 59.933 1.00 95.50 75 ARG A N 1
ATOM 578 C CA . ARG A 1 75 ? -24.966 13.167 60.108 1.00 95.50 75 ARG A CA 1
ATOM 579 C C . ARG A 1 75 ? -24.115 12.085 59.436 1.00 95.50 75 ARG A C 1
ATOM 581 O O . ARG A 1 75 ? -23.108 12.413 58.812 1.00 95.50 75 ARG A O 1
ATOM 588 N N . PHE A 1 76 ? -24.525 10.819 59.538 1.00 95.75 76 PHE A N 1
ATOM 589 C CA . PHE A 1 76 ? -23.875 9.707 58.841 1.00 95.75 76 PHE A CA 1
ATOM 590 C C . PHE A 1 76 ? -24.109 9.754 57.329 1.00 95.75 76 PHE A C 1
ATOM 592 O O . PHE A 1 76 ? -23.177 9.485 56.576 1.00 95.75 76 PHE A O 1
ATOM 599 N N . GLU A 1 77 ? -25.289 10.175 56.869 1.00 94.38 77 GLU A N 1
ATOM 600 C CA . GLU A 1 77 ? -25.540 10.422 55.443 1.00 94.38 77 GLU A CA 1
ATOM 601 C C . GLU A 1 77 ? -24.615 11.505 54.886 1.00 94.38 77 GLU A C 1
ATOM 603 O O . GLU A 1 77 ? -23.969 11.287 53.862 1.00 94.38 77 GLU A O 1
ATOM 608 N N . ALA A 1 78 ? -24.473 12.635 55.585 1.00 95.56 78 ALA A N 1
ATOM 609 C CA . ALA A 1 78 ? -23.563 13.703 55.177 1.00 95.56 78 ALA A CA 1
ATOM 610 C C . ALA A 1 78 ? -22.101 13.223 55.098 1.00 95.56 78 ALA A C 1
ATOM 612 O O . ALA A 1 78 ? -21.385 13.568 54.159 1.00 95.56 78 ALA A O 1
ATOM 613 N N . ARG A 1 79 ? -21.660 12.384 56.048 1.00 96.50 79 ARG A N 1
ATOM 614 C CA . ARG A 1 79 ? -20.326 11.759 56.012 1.00 96.50 79 ARG A CA 1
ATOM 615 C C . ARG A 1 79 ? -20.179 10.772 54.854 1.00 96.50 79 ARG A C 1
ATOM 617 O O . ARG A 1 79 ? -19.174 10.827 54.160 1.00 96.50 79 ARG A O 1
ATOM 624 N N . CYS A 1 80 ? -21.186 9.938 54.593 1.00 95.50 80 CYS A N 1
ATOM 625 C CA . CYS A 1 80 ? -21.206 9.040 53.436 1.00 95.50 80 CYS A CA 1
ATOM 626 C C . CYS A 1 80 ? -21.061 9.820 52.119 1.00 95.50 80 CYS A C 1
ATOM 628 O O . CYS A 1 80 ? -20.263 9.437 51.269 1.00 95.50 80 CYS A O 1
ATOM 630 N N . GLN A 1 81 ? -21.776 10.940 51.968 1.00 96.25 81 GLN A N 1
ATOM 631 C CA . GLN A 1 81 ? -21.660 11.792 50.780 1.00 96.25 81 GLN A CA 1
ATOM 632 C C . GLN A 1 81 ? -20.275 12.434 50.645 1.00 96.25 81 GLN A C 1
ATOM 634 O O . GLN A 1 81 ? -19.735 12.480 49.543 1.00 96.25 81 GLN A O 1
ATOM 639 N N . ALA A 1 82 ? -19.668 12.870 51.753 1.00 96.50 82 ALA A N 1
ATOM 640 C CA . ALA A 1 82 ? -18.301 13.388 51.737 1.00 96.50 82 ALA A CA 1
ATOM 641 C C . ALA A 1 82 ? -17.288 12.327 51.263 1.00 96.50 82 ALA A C 1
ATOM 643 O O . ALA A 1 82 ? -16.461 12.623 50.406 1.00 96.50 82 ALA A O 1
ATOM 644 N N . GLU A 1 83 ? -17.395 11.083 51.746 1.00 97.12 83 GLU A N 1
ATOM 645 C CA . GLU A 1 83 ? -16.531 9.978 51.295 1.00 97.12 83 GLU A CA 1
ATOM 646 C C . GLU A 1 83 ? -16.742 9.632 49.811 1.00 97.12 83 GLU A C 1
ATOM 648 O O . GLU A 1 83 ? -15.782 9.349 49.093 1.00 97.12 83 GLU A O 1
ATOM 653 N N . ILE A 1 84 ? -17.985 9.699 49.315 1.00 95.19 84 ILE A N 1
ATOM 654 C CA . ILE A 1 84 ? -18.292 9.505 47.888 1.00 95.19 84 ILE A CA 1
ATOM 655 C C . ILE A 1 84 ? -17.613 10.581 47.029 1.00 95.19 84 ILE A C 1
ATOM 657 O O . ILE A 1 84 ? -17.043 10.253 45.986 1.00 95.19 84 ILE A O 1
ATOM 661 N N . GLU A 1 85 ? -17.637 11.845 47.456 1.00 96.44 85 GLU A N 1
ATOM 662 C CA . GLU A 1 85 ? -16.981 12.927 46.716 1.00 96.44 85 GLU A CA 1
ATOM 663 C C . GLU A 1 85 ? -15.451 12.816 46.774 1.00 96.44 85 GLU A C 1
ATOM 665 O O . GLU A 1 85 ? -14.788 12.946 45.743 1.00 96.44 85 GLU A O 1
ATOM 670 N N . SER A 1 86 ? -14.875 12.477 47.932 1.00 96.75 86 SER A N 1
ATOM 671 C CA . SER A 1 86 ? -13.438 12.196 48.047 1.00 96.75 86 SER A CA 1
ATOM 672 C C . SER A 1 86 ? -13.006 11.052 47.131 1.00 96.75 86 SER A C 1
ATOM 674 O O . SER A 1 86 ? -12.033 11.191 46.386 1.00 96.75 86 SER A O 1
ATOM 676 N N . ARG A 1 87 ? -13.778 9.957 47.080 1.00 96.88 87 ARG A N 1
ATOM 677 C CA . ARG A 1 87 ? -13.547 8.869 46.123 1.00 96.88 87 ARG A CA 1
ATOM 678 C C . ARG A 1 87 ? -13.570 9.375 44.680 1.00 96.88 87 ARG A C 1
ATOM 680 O O . ARG A 1 87 ? -12.703 8.994 43.900 1.00 96.88 87 ARG A O 1
ATOM 687 N N . ARG A 1 88 ? -14.530 10.231 44.313 1.00 96.69 88 ARG A N 1
ATOM 688 C CA . ARG A 1 88 ? -14.630 10.794 42.955 1.00 96.69 88 ARG A CA 1
ATOM 689 C C . ARG A 1 88 ? -13.368 11.571 42.570 1.00 96.69 88 ARG A C 1
ATOM 691 O O . ARG A 1 88 ? -12.888 11.436 41.446 1.00 96.69 88 ARG A O 1
ATOM 698 N N . ILE A 1 89 ? -12.801 12.339 43.502 1.00 96.88 89 ILE A N 1
ATOM 699 C CA . ILE A 1 89 ? -11.530 13.055 43.310 1.00 96.88 89 ILE A CA 1
ATOM 700 C C . ILE A 1 89 ? -10.373 12.066 43.096 1.00 96.88 89 ILE A C 1
ATOM 702 O O . ILE A 1 89 ? -9.533 12.277 42.218 1.00 96.88 89 ILE A O 1
ATOM 706 N N . VAL A 1 90 ? -10.323 10.971 43.861 1.00 96.50 90 VAL A N 1
ATOM 707 C CA . VAL A 1 90 ? -9.306 9.921 43.681 1.00 96.50 90 VAL A CA 1
ATOM 708 C C . VAL A 1 90 ? -9.463 9.211 42.331 1.00 96.50 90 VAL A C 1
ATOM 710 O O . VAL A 1 90 ? -8.464 9.038 41.633 1.00 96.50 90 VAL A O 1
ATOM 713 N N . ASP A 1 91 ? -10.691 8.873 41.923 1.00 93.81 91 ASP A N 1
ATOM 714 C CA . ASP A 1 91 ? -11.002 8.267 40.618 1.00 93.81 91 ASP A CA 1
ATOM 715 C C . ASP A 1 91 ? -10.497 9.173 39.466 1.00 93.81 91 ASP A C 1
ATOM 717 O O . ASP A 1 91 ? -9.768 8.712 38.587 1.00 93.81 91 ASP A O 1
ATOM 721 N N . GLN A 1 92 ? -10.734 10.491 39.527 1.00 96.56 92 GLN A N 1
ATOM 722 C CA . GLN A 1 92 ? -10.199 11.445 38.536 1.00 96.56 92 GLN A CA 1
ATOM 723 C C . GLN A 1 92 ? -8.664 11.473 38.484 1.00 96.56 92 GLN A C 1
ATOM 725 O O . GLN A 1 92 ? -8.060 11.581 37.411 1.00 96.56 92 GLN A O 1
ATOM 730 N N . ARG A 1 93 ? -8.002 11.390 39.643 1.00 97.75 93 ARG A N 1
ATOM 731 C CA . ARG A 1 93 ? -6.533 11.345 39.716 1.00 97.75 93 ARG A CA 1
ATOM 732 C C . ARG A 1 93 ? -5.988 10.029 39.158 1.00 97.75 93 ARG A C 1
ATOM 734 O O . ARG A 1 93 ? -4.944 10.054 38.505 1.00 97.75 93 ARG A O 1
ATOM 741 N N . LEU A 1 94 ? -6.677 8.909 39.382 1.00 96.12 94 LEU A N 1
ATOM 742 C CA . LEU A 1 94 ? -6.337 7.610 38.796 1.00 96.12 94 LEU A CA 1
ATOM 743 C C . LEU A 1 94 ? -6.422 7.647 37.272 1.00 96.12 94 LEU A C 1
ATOM 745 O O . LEU A 1 94 ? -5.465 7.242 36.614 1.00 96.12 94 LEU A O 1
ATOM 749 N N . ASP A 1 95 ? -7.491 8.209 36.710 1.00 93.19 95 ASP A N 1
ATOM 750 C CA . ASP A 1 95 ? -7.643 8.353 35.258 1.00 93.19 95 ASP A CA 1
ATOM 751 C C . ASP A 1 95 ? -6.505 9.181 34.642 1.00 93.19 95 ASP A C 1
ATOM 753 O O . ASP A 1 95 ? -5.906 8.791 33.632 1.00 93.19 95 ASP A O 1
ATOM 757 N N . ALA A 1 96 ? -6.128 10.288 35.291 1.00 95.69 96 ALA A N 1
ATOM 758 C CA . ALA A 1 96 ? -4.993 11.104 34.866 1.00 95.69 96 ALA A CA 1
ATOM 759 C C . ALA A 1 96 ? -3.661 10.328 34.913 1.00 95.69 96 ALA A C 1
ATOM 761 O O . ALA A 1 96 ? -2.839 10.450 33.997 1.00 95.69 96 ALA A O 1
ATOM 762 N N . ILE A 1 97 ? -3.440 9.502 35.943 1.00 96.44 97 ILE A N 1
ATOM 763 C CA . ILE A 1 97 ? -2.241 8.657 36.050 1.00 96.44 97 ILE A CA 1
ATOM 764 C C . ILE A 1 97 ? -2.237 7.555 34.993 1.00 96.44 97 ILE A C 1
ATOM 766 O O . ILE A 1 97 ? -1.206 7.357 34.350 1.00 96.44 97 ILE A O 1
ATOM 770 N N . HIS A 1 98 ? -3.352 6.862 34.770 1.00 94.44 98 HIS A N 1
ATOM 771 C CA . HIS A 1 98 ? -3.454 5.832 33.735 1.00 94.44 98 HIS A CA 1
ATOM 772 C C . HIS A 1 98 ? -3.182 6.415 32.343 1.00 94.44 98 HIS A C 1
ATOM 774 O O . HIS A 1 98 ? -2.399 5.852 31.574 1.00 94.44 98 HIS A O 1
ATOM 780 N N . SER A 1 99 ? -3.738 7.593 32.045 1.00 93.44 99 SER A N 1
ATOM 781 C CA . SER A 1 99 ? -3.439 8.330 30.813 1.00 93.44 99 SER A CA 1
ATOM 782 C C . SER A 1 99 ? -1.945 8.666 30.692 1.00 93.44 99 SER A C 1
ATOM 784 O O . SER A 1 99 ? -1.325 8.429 29.650 1.00 93.44 99 SER A O 1
ATOM 786 N N . ALA A 1 100 ? -1.315 9.127 31.779 1.00 93.81 100 ALA A N 1
ATOM 787 C CA . ALA A 1 100 ? 0.121 9.398 31.806 1.00 93.81 100 ALA A CA 1
ATOM 788 C C . ALA A 1 100 ? 0.975 8.131 31.603 1.00 93.81 100 ALA A C 1
ATOM 790 O O . ALA A 1 100 ? 1.959 8.183 30.864 1.00 93.81 100 ALA A O 1
ATOM 791 N N . ILE A 1 101 ? 0.599 6.992 32.200 1.00 94.62 101 ILE A N 1
ATOM 792 C CA . ILE A 1 101 ? 1.271 5.696 31.997 1.00 94.62 101 ILE A CA 1
ATOM 793 C C . ILE A 1 101 ? 1.226 5.313 30.517 1.00 94.62 101 ILE A C 1
ATOM 795 O O . ILE A 1 101 ? 2.276 5.047 29.928 1.00 94.62 101 ILE A O 1
ATOM 799 N N . ASN A 1 102 ? 0.044 5.364 29.898 1.00 92.62 102 ASN A N 1
ATOM 800 C CA . ASN A 1 102 ? -0.134 5.051 28.479 1.00 92.62 102 ASN A CA 1
ATOM 801 C C . ASN A 1 102 ? 0.715 5.967 27.582 1.00 92.62 102 ASN A C 1
ATOM 803 O O . ASN A 1 102 ? 1.357 5.502 26.636 1.00 92.62 102 ASN A O 1
ATOM 807 N N . SER A 1 103 ? 0.783 7.264 27.903 1.00 92.75 103 SER A N 1
ATOM 808 C CA . SER A 1 103 ? 1.639 8.217 27.186 1.00 92.75 103 SER A CA 1
ATOM 809 C C . SER A 1 103 ? 3.123 7.849 27.282 1.00 92.75 103 SER A C 1
ATOM 811 O O . SER A 1 103 ? 3.823 7.853 26.270 1.00 92.75 103 SER A O 1
ATOM 813 N N . VAL A 1 104 ? 3.613 7.501 28.476 1.00 92.50 104 VAL A N 1
ATOM 814 C CA . VAL A 1 104 ? 5.026 7.143 28.696 1.00 92.50 104 VAL A CA 1
ATOM 815 C C . VAL A 1 104 ? 5.380 5.798 28.044 1.00 92.50 104 VAL A C 1
ATOM 817 O O . VAL A 1 104 ? 6.491 5.613 27.540 1.00 92.50 104 VAL A O 1
ATOM 820 N N . GLU A 1 105 ? 4.443 4.852 27.987 1.00 92.69 105 GLU A N 1
ATOM 821 C CA . GLU A 1 105 ? 4.625 3.610 27.227 1.00 92.69 105 GLU A CA 1
ATOM 822 C C . GLU A 1 105 ? 4.766 3.872 25.727 1.00 92.69 105 GLU A C 1
ATOM 824 O O . GLU A 1 105 ? 5.622 3.272 25.067 1.00 92.69 105 GLU A O 1
ATOM 829 N N . LEU A 1 106 ? 3.968 4.795 25.186 1.00 91.38 106 LEU A N 1
ATOM 830 C CA . LEU A 1 106 ? 4.086 5.214 23.795 1.00 91.38 106 LEU A CA 1
ATOM 831 C C . LEU A 1 106 ? 5.432 5.904 23.529 1.00 91.38 106 LEU A C 1
ATOM 833 O O . LEU A 1 106 ? 6.077 5.599 22.526 1.00 91.38 106 LEU A O 1
ATOM 837 N N . ASP A 1 107 ? 5.890 6.764 24.441 1.00 89.94 107 ASP A N 1
ATOM 838 C CA . ASP A 1 107 ? 7.223 7.379 24.386 1.00 89.94 107 ASP A CA 1
ATOM 839 C C . ASP A 1 107 ? 8.343 6.335 24.374 1.00 89.94 107 ASP A C 1
ATOM 841 O O . ASP A 1 107 ? 9.238 6.386 23.533 1.00 89.94 107 ASP A O 1
ATOM 845 N N . THR A 1 108 ? 8.260 5.332 25.247 1.00 92.44 108 THR A N 1
ATOM 846 C CA . THR A 1 108 ? 9.241 4.238 25.309 1.00 92.44 108 THR A CA 1
ATOM 847 C C . THR A 1 108 ? 9.296 3.472 23.984 1.00 92.44 108 THR A C 1
ATOM 849 O O . THR A 1 108 ? 10.377 3.194 23.459 1.00 92.44 108 THR A O 1
ATOM 852 N N . LYS A 1 109 ? 8.129 3.166 23.395 1.00 92.19 109 LYS A N 1
ATOM 853 C CA . LYS A 1 109 ? 8.037 2.526 22.072 1.00 92.19 109 LYS A CA 1
ATOM 854 C C . LYS A 1 109 ? 8.636 3.409 20.971 1.00 92.19 109 LYS A C 1
ATOM 856 O O . LYS A 1 109 ? 9.335 2.887 20.101 1.00 92.19 109 LYS A O 1
ATOM 861 N N . ARG A 1 110 ? 8.406 4.730 21.013 1.00 91.19 110 ARG A N 1
ATOM 862 C CA . ARG A 1 110 ? 9.017 5.694 20.080 1.00 91.19 110 ARG A CA 1
ATOM 863 C C . ARG A 1 110 ? 10.540 5.692 20.184 1.00 91.19 110 ARG A C 1
ATOM 865 O O . ARG A 1 110 ? 11.194 5.536 19.157 1.00 91.19 110 ARG A O 1
ATOM 872 N N . CYS A 1 111 ? 11.098 5.768 21.394 1.00 92.62 111 CYS A N 1
ATOM 873 C CA . CYS A 1 111 ? 12.546 5.712 21.611 1.00 92.62 111 CYS A CA 1
ATOM 874 C C . CYS A 1 111 ? 13.162 4.443 21.006 1.00 92.62 111 CYS A C 1
ATOM 876 O O . CYS A 1 111 ? 14.101 4.539 20.219 1.00 92.62 111 CYS A O 1
ATOM 878 N N . ARG A 1 112 ? 12.592 3.260 21.276 1.00 93.06 112 ARG A N 1
ATOM 879 C CA . ARG A 1 112 ? 13.076 1.994 20.690 1.00 93.06 112 ARG A CA 1
ATOM 880 C C . ARG A 1 112 ? 13.071 2.017 19.164 1.00 93.06 112 ARG A C 1
ATOM 882 O O . ARG A 1 112 ? 14.079 1.704 18.538 1.00 93.06 112 ARG A O 1
ATOM 889 N N . LYS A 1 113 ? 11.966 2.463 18.561 1.00 91.06 113 LYS A N 1
ATOM 890 C CA . LYS A 1 113 ? 11.847 2.573 17.101 1.00 91.06 113 LYS A CA 1
ATOM 891 C C . LYS A 1 113 ? 12.886 3.534 16.513 1.00 91.06 113 LYS A C 1
ATOM 893 O O . LYS A 1 113 ? 13.492 3.238 15.485 1.00 91.06 113 LYS A O 1
ATOM 898 N N . THR A 1 114 ? 13.113 4.674 17.163 1.00 91.25 114 THR A N 1
ATOM 899 C CA . THR A 1 114 ? 14.131 5.643 16.742 1.00 91.25 114 THR A CA 1
ATOM 900 C C . THR A 1 114 ? 15.539 5.060 16.886 1.00 91.25 114 THR A C 1
ATOM 902 O O . THR A 1 114 ? 16.355 5.236 15.983 1.00 91.25 114 THR A O 1
ATOM 905 N N . PHE A 1 115 ? 15.813 4.276 17.933 1.00 94.50 115 PHE A N 1
ATOM 906 C CA . PHE A 1 115 ? 17.077 3.548 18.079 1.00 94.50 115 PHE A CA 1
ATOM 907 C C . PHE A 1 115 ? 17.312 2.546 16.932 1.00 94.50 115 PHE A C 1
ATOM 909 O O . PHE A 1 115 ? 18.395 2.523 16.342 1.00 94.50 115 PHE A O 1
ATOM 916 N N . ASP A 1 116 ? 16.287 1.787 16.535 1.00 89.81 116 ASP A N 1
ATOM 917 C CA . ASP A 1 116 ? 16.371 0.883 15.380 1.00 89.81 116 ASP A CA 1
ATOM 918 C C . ASP A 1 116 ? 16.666 1.640 14.078 1.00 89.81 116 ASP A C 1
ATOM 920 O O . ASP A 1 116 ? 17.466 1.189 13.249 1.00 89.81 116 ASP A O 1
ATOM 924 N N . HIS A 1 117 ? 16.045 2.809 13.891 1.00 87.81 117 HIS A N 1
ATOM 925 C CA . HIS A 1 117 ? 16.294 3.668 12.734 1.00 87.81 117 HIS A CA 1
ATOM 926 C C . HIS A 1 117 ? 17.721 4.225 12.709 1.00 87.81 117 HIS A C 1
ATOM 928 O O . HIS A 1 117 ? 18.325 4.258 11.638 1.00 87.81 117 HIS A O 1
ATOM 934 N N . ILE A 1 118 ? 18.294 4.587 13.861 1.00 93.31 118 ILE A N 1
ATOM 935 C CA . ILE A 1 118 ? 19.713 4.967 13.968 1.00 93.31 118 ILE A CA 1
ATOM 936 C C . ILE A 1 118 ? 20.603 3.807 13.513 1.00 93.31 118 ILE A C 1
ATOM 938 O O . ILE A 1 118 ? 21.533 4.006 12.729 1.00 93.31 118 ILE A O 1
ATOM 942 N N . GLY A 1 119 ? 20.290 2.578 13.934 1.00 89.06 119 GLY A N 1
ATOM 943 C CA . GLY A 1 119 ? 21.001 1.380 13.486 1.00 89.06 119 GLY A CA 1
ATOM 944 C C . GLY A 1 119 ? 20.924 1.165 11.969 1.00 89.06 119 GLY A C 1
ATOM 945 O O . GLY A 1 119 ? 21.935 0.858 11.337 1.00 89.06 119 GLY A O 1
ATOM 946 N N . LYS A 1 120 ? 19.745 1.361 11.362 1.00 86.50 120 LYS A N 1
ATOM 947 C CA . LYS A 1 120 ? 19.563 1.288 9.900 1.00 86.50 120 LYS A CA 1
ATOM 948 C C . LYS A 1 120 ? 20.354 2.376 9.169 1.00 86.50 120 LYS A C 1
ATOM 950 O O . LYS A 1 120 ? 21.085 2.053 8.239 1.00 86.50 120 LYS A O 1
ATOM 955 N N . ALA A 1 121 ? 20.258 3.627 9.622 1.00 88.25 121 ALA A N 1
ATOM 956 C CA . ALA A 1 121 ? 20.990 4.756 9.050 1.00 88.25 121 ALA A CA 1
ATOM 957 C C . ALA A 1 121 ? 22.509 4.530 9.104 1.00 88.25 121 ALA A C 1
ATOM 959 O O . ALA A 1 121 ? 23.205 4.743 8.117 1.00 88.25 121 ALA A O 1
ATOM 960 N N . THR A 1 122 ? 23.011 4.008 10.227 1.00 91.19 122 THR A N 1
ATOM 961 C CA . THR A 1 122 ? 24.438 3.707 10.415 1.00 91.19 122 THR A CA 1
ATOM 962 C C . THR A 1 122 ? 24.929 2.649 9.426 1.00 91.19 122 THR A C 1
ATOM 964 O O . THR A 1 122 ? 25.998 2.810 8.842 1.00 91.19 122 THR A O 1
ATOM 967 N N . ARG A 1 123 ? 24.141 1.587 9.195 1.00 89.88 123 ARG A N 1
ATOM 968 C CA . ARG A 1 123 ? 24.470 0.532 8.220 1.00 89.88 123 ARG A CA 1
ATOM 969 C C . ARG A 1 123 ? 24.455 1.016 6.772 1.00 89.88 123 ARG A C 1
ATOM 971 O O . ARG A 1 123 ? 25.174 0.446 5.967 1.00 89.88 123 ARG A O 1
ATOM 978 N N . ALA A 1 124 ? 23.669 2.044 6.453 1.00 84.50 124 ALA A N 1
ATOM 979 C CA . ALA A 1 124 ? 23.598 2.595 5.102 1.00 84.50 124 ALA A CA 1
ATOM 980 C C . ALA A 1 124 ? 24.804 3.483 4.745 1.00 84.50 124 ALA A C 1
ATOM 982 O O . ALA A 1 124 ? 25.116 3.618 3.567 1.00 84.50 124 ALA A O 1
ATOM 983 N N . LEU A 1 125 ? 25.499 4.076 5.729 1.00 89.25 125 LEU A N 1
ATOM 984 C CA . LEU A 1 125 ? 26.580 5.049 5.490 1.00 89.25 125 LEU A CA 1
ATOM 985 C C . LEU A 1 125 ? 27.658 4.601 4.481 1.00 89.25 125 LEU A C 1
ATOM 987 O O . LEU A 1 125 ? 28.017 5.427 3.640 1.00 89.25 125 LEU A O 1
ATOM 991 N N . PRO A 1 126 ? 28.180 3.353 4.512 1.00 87.31 126 PRO A N 1
ATOM 992 C CA . PRO A 1 126 ? 29.198 2.915 3.553 1.00 87.31 126 PRO A CA 1
ATOM 993 C C . PRO A 1 126 ? 28.721 3.006 2.099 1.00 87.31 126 PRO A C 1
ATOM 995 O O . PRO A 1 126 ? 29.478 3.424 1.225 1.00 87.31 126 PRO A O 1
ATOM 998 N N . ASP A 1 127 ? 27.443 2.707 1.857 1.00 83.06 127 ASP A N 1
ATOM 999 C CA . ASP A 1 127 ? 26.848 2.709 0.521 1.00 83.06 127 ASP A CA 1
ATOM 1000 C C . ASP A 1 127 ? 26.576 4.127 0.006 1.00 83.06 127 ASP A C 1
ATOM 1002 O O . ASP A 1 127 ? 26.376 4.323 -1.194 1.00 83.06 127 ASP A O 1
ATOM 1006 N N . LEU A 1 128 ? 26.575 5.143 0.878 1.00 85.38 128 LEU A N 1
ATOM 1007 C CA . LEU A 1 128 ? 26.291 6.531 0.507 1.00 85.38 128 LEU A CA 1
ATOM 1008 C C . LEU A 1 128 ? 27.520 7.280 -0.024 1.00 85.38 128 LEU A C 1
ATOM 1010 O O . LEU A 1 128 ? 27.369 8.177 -0.853 1.00 85.38 128 LEU A O 1
ATOM 1014 N N . GLY A 1 129 ? 28.736 6.845 0.300 1.00 87.00 129 GLY A N 1
ATOM 1015 C CA . GLY A 1 129 ? 29.967 7.492 -0.167 1.00 87.00 129 GLY A CA 1
ATOM 1016 C C . GLY A 1 129 ? 30.287 8.769 0.616 1.00 87.00 129 GLY A C 1
ATOM 1017 O O . GLY A 1 129 ? 30.188 8.776 1.841 1.00 87.00 129 GLY A O 1
ATOM 1018 N N . HIS A 1 130 ? 30.711 9.843 -0.060 1.00 89.44 130 HIS A N 1
ATOM 1019 C CA . HIS A 1 130 ? 31.088 11.090 0.620 1.00 89.44 130 HIS A CA 1
ATOM 1020 C C . HIS A 1 130 ? 29.886 12.028 0.824 1.00 89.44 130 HIS A C 1
ATOM 1022 O O . HIS A 1 130 ? 29.149 12.265 -0.139 1.00 89.44 130 HIS A O 1
ATOM 1028 N N . PRO A 1 131 ? 29.655 12.544 2.050 1.00 90.56 131 PRO A N 1
ATOM 1029 C CA . PRO A 1 131 ? 28.524 13.423 2.311 1.00 90.56 131 PRO A CA 1
ATOM 1030 C C . PRO A 1 131 ? 28.737 14.798 1.660 1.00 90.56 131 PRO A C 1
ATOM 1032 O O . PRO A 1 131 ? 29.837 15.347 1.750 1.00 90.56 131 PRO A O 1
ATOM 1035 N N . PRO A 1 132 ? 27.695 15.380 1.039 1.00 90.38 132 PRO A N 1
ATOM 1036 C CA . PRO A 1 132 ? 27.694 16.784 0.643 1.00 90.38 132 PRO A CA 1
ATOM 1037 C C . PRO A 1 132 ? 27.944 17.719 1.833 1.00 90.38 132 PRO A C 1
ATOM 1039 O O . PRO A 1 132 ? 27.713 17.355 2.995 1.00 90.38 132 PRO A O 1
ATOM 1042 N N . ARG A 1 133 ? 28.379 18.949 1.546 1.00 90.88 133 ARG A N 1
ATOM 1043 C CA . ARG A 1 133 ? 28.656 19.959 2.575 1.00 90.88 133 ARG A CA 1
ATOM 1044 C C . ARG A 1 133 ? 27.408 20.262 3.403 1.00 90.88 133 ARG A C 1
ATOM 1046 O O . ARG A 1 133 ? 27.473 20.250 4.623 1.00 90.88 133 ARG A O 1
ATOM 1053 N N . GLU A 1 134 ? 26.258 20.385 2.753 1.00 91.31 134 GLU A N 1
ATOM 1054 C CA . GLU A 1 134 ? 24.971 20.685 3.385 1.00 91.31 134 GLU A CA 1
ATOM 1055 C C . GLU A 1 134 ? 24.561 19.594 4.386 1.00 91.31 134 GLU A C 1
ATOM 1057 O O . GLU A 1 134 ? 24.064 19.888 5.471 1.00 91.31 134 GLU A O 1
ATOM 1062 N N . ILE A 1 135 ? 24.811 18.323 4.049 1.00 92.62 135 ILE A N 1
ATOM 1063 C CA . ILE A 1 135 ? 24.559 17.179 4.940 1.00 92.62 135 ILE A CA 1
ATOM 1064 C C . ILE A 1 135 ? 25.499 17.218 6.145 1.00 92.62 135 ILE A C 1
ATOM 1066 O O . ILE A 1 135 ? 25.085 16.929 7.268 1.00 92.62 135 ILE A O 1
ATOM 1070 N N . THR A 1 136 ? 26.756 17.592 5.918 1.00 92.81 136 THR A N 1
ATOM 1071 C CA . THR A 1 136 ? 27.767 17.715 6.974 1.00 92.81 136 THR A CA 1
ATOM 1072 C C . THR A 1 136 ? 27.412 18.844 7.944 1.00 92.81 136 THR A C 1
ATOM 1074 O O . THR A 1 136 ? 27.434 18.637 9.158 1.00 92.81 136 THR A O 1
ATOM 1077 N N . ASP A 1 137 ? 26.996 19.999 7.422 1.00 92.62 137 ASP A N 1
ATOM 1078 C CA . ASP A 1 137 ? 26.582 21.163 8.209 1.00 92.62 137 ASP A CA 1
ATOM 1079 C C . ASP A 1 137 ? 25.328 20.847 9.042 1.00 92.62 137 ASP A C 1
ATOM 1081 O O . ASP A 1 137 ? 25.304 21.078 10.254 1.00 92.62 137 ASP A O 1
ATOM 1085 N N . GLN A 1 138 ? 24.315 20.216 8.435 1.00 93.50 138 GLN A N 1
ATOM 1086 C CA . GLN A 1 138 ? 23.119 19.755 9.151 1.00 93.50 138 GLN A CA 1
ATOM 1087 C C . GLN A 1 138 ? 23.461 18.747 10.255 1.00 93.50 138 GLN A C 1
ATOM 1089 O O . GLN A 1 138 ? 22.963 18.863 11.378 1.00 93.50 138 GLN A O 1
ATOM 1094 N N . ALA A 1 139 ? 24.321 17.767 9.960 1.00 94.44 139 ALA A N 1
ATOM 1095 C CA . ALA A 1 139 ? 24.748 16.772 10.938 1.00 94.44 139 ALA A CA 1
ATOM 1096 C C . ALA A 1 139 ? 25.473 17.414 12.127 1.00 94.44 139 ALA A C 1
ATOM 1098 O O . ALA A 1 139 ? 25.225 17.006 13.264 1.00 94.44 139 ALA A O 1
ATOM 1099 N N . SER A 1 140 ? 26.314 18.421 11.871 1.00 95.31 140 SER A N 1
ATOM 1100 C CA . SER A 1 140 ? 27.043 19.182 12.890 1.00 95.31 140 SER A CA 1
ATOM 1101 C C . SER A 1 140 ? 26.094 19.962 13.808 1.00 95.31 140 SER A C 1
ATOM 1103 O O . SER A 1 140 ? 26.161 19.828 15.031 1.00 95.31 140 SER A O 1
ATOM 1105 N N . VAL A 1 141 ? 25.128 20.693 13.236 1.00 95.81 141 VAL A N 1
ATOM 1106 C CA . VAL A 1 141 ? 24.113 21.440 14.006 1.00 95.81 141 VAL A CA 1
ATOM 1107 C C . VAL A 1 141 ? 23.293 20.503 14.894 1.00 95.81 141 VAL A C 1
ATOM 1109 O O . VAL A 1 141 ? 23.101 20.764 16.086 1.00 95.81 141 VAL A O 1
ATOM 1112 N N . VAL A 1 142 ? 22.823 19.385 14.334 1.00 94.50 142 VAL A N 1
ATOM 1113 C CA . VAL A 1 142 ? 22.056 18.385 15.087 1.00 94.50 142 VAL A CA 1
ATOM 1114 C C . VAL A 1 142 ? 22.915 17.752 16.183 1.00 94.50 142 VAL A C 1
ATOM 1116 O O . VAL A 1 142 ? 22.448 17.618 17.315 1.00 94.50 142 VAL A O 1
ATOM 1119 N N . GLN A 1 143 ? 24.178 17.427 15.892 1.00 95.38 143 GLN A N 1
ATOM 1120 C CA . GLN A 1 143 ? 25.105 16.882 16.881 1.00 95.38 143 GLN A CA 1
ATOM 1121 C C . GLN A 1 143 ? 25.308 17.852 18.053 1.00 95.38 143 GLN A C 1
ATOM 1123 O O . GLN A 1 143 ? 25.226 17.430 19.205 1.00 95.38 143 GLN A O 1
ATOM 1128 N N . GLY A 1 144 ? 25.509 19.147 17.786 1.00 94.56 144 GLY A N 1
ATOM 1129 C CA . GLY A 1 144 ? 25.658 20.164 18.831 1.00 94.56 144 GLY A CA 1
ATOM 1130 C C . GLY A 1 144 ? 24.466 20.191 19.794 1.00 94.56 144 GLY A C 1
ATOM 1131 O O . GLY A 1 144 ? 24.646 20.163 21.014 1.00 94.56 144 GLY A O 1
ATOM 1132 N N . ARG A 1 145 ? 23.241 20.131 19.256 1.00 94.81 145 ARG A N 1
ATOM 1133 C CA . ARG A 1 145 ? 22.001 20.079 20.053 1.00 94.81 145 ARG A CA 1
ATOM 1134 C C . ARG A 1 145 ? 21.868 18.781 20.848 1.00 94.81 145 ARG A C 1
ATOM 1136 O O . ARG A 1 145 ? 21.463 18.814 22.007 1.00 94.81 145 ARG A O 1
ATOM 1143 N N . ILE A 1 146 ? 22.242 17.644 20.261 1.00 94.31 146 ILE A N 1
ATOM 1144 C CA . ILE A 1 146 ? 22.255 16.341 20.944 1.00 94.31 146 ILE A CA 1
ATOM 1145 C C . ILE A 1 146 ? 23.233 16.355 22.121 1.00 94.31 146 ILE A C 1
ATOM 1147 O O . ILE A 1 146 ? 22.880 15.932 23.223 1.00 94.31 146 ILE A O 1
ATOM 1151 N N . VAL A 1 147 ? 24.447 16.869 21.917 1.00 92.94 147 VAL A N 1
ATOM 1152 C CA . VAL A 1 147 ? 25.466 16.984 22.969 1.00 92.94 147 VAL A CA 1
ATOM 1153 C C . VAL A 1 147 ? 24.992 17.917 24.082 1.00 92.94 147 VAL A C 1
ATOM 1155 O O . VAL A 1 147 ? 25.166 17.602 25.261 1.00 92.94 147 VAL A O 1
ATOM 1158 N N . GLN A 1 148 ? 24.349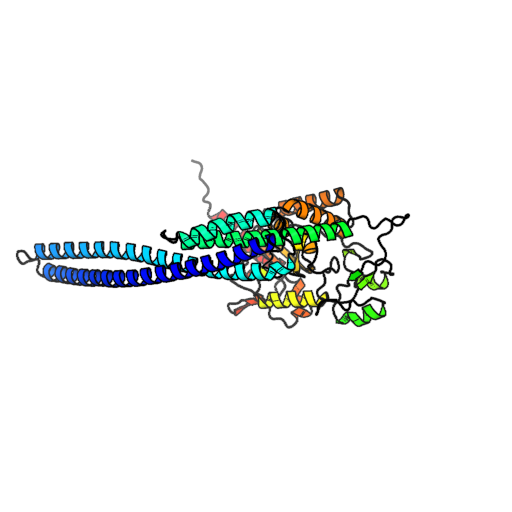 19.034 23.736 1.00 91.44 148 GLN A N 1
ATOM 1159 C CA . GLN A 1 148 ? 23.749 19.934 24.719 1.00 91.44 148 GLN A CA 1
ATOM 1160 C C . GLN A 1 148 ? 22.655 19.229 25.536 1.00 91.44 148 GLN A C 1
ATOM 1162 O O . GLN A 1 148 ? 22.695 19.282 26.766 1.00 91.44 148 GLN A O 1
ATOM 1167 N N . ALA A 1 149 ? 21.742 18.502 24.887 1.00 89.75 149 ALA A N 1
ATOM 1168 C CA . ALA A 1 149 ? 20.682 17.745 25.558 1.00 89.75 149 ALA A CA 1
ATOM 1169 C C . ALA A 1 149 ? 21.234 16.644 26.487 1.00 89.75 149 ALA A C 1
ATOM 1171 O O . ALA A 1 149 ? 20.743 16.453 27.602 1.00 89.75 149 ALA A O 1
ATOM 1172 N N . LEU A 1 150 ? 22.305 15.956 26.071 1.00 88.81 150 LEU A N 1
ATOM 1173 C CA . LEU A 1 150 ? 23.007 14.963 26.893 1.00 88.81 150 LEU A CA 1
ATOM 1174 C C . LEU A 1 150 ? 23.621 15.562 28.168 1.00 88.81 150 LEU A C 1
ATOM 1176 O O . LEU A 1 150 ? 23.762 14.839 29.157 1.00 88.81 150 LEU A O 1
ATOM 1180 N N . ARG A 1 151 ? 23.993 16.849 28.158 1.00 87.50 151 ARG A N 1
ATOM 1181 C CA . ARG A 1 151 ? 24.560 17.554 29.321 1.00 87.50 151 ARG A CA 1
ATOM 1182 C C . ARG A 1 151 ? 23.487 18.090 30.259 1.00 87.50 151 ARG A C 1
ATOM 1184 O O . ARG A 1 151 ? 23.684 18.066 31.471 1.00 87.50 151 ARG A O 1
ATOM 1191 N N . THR A 1 152 ? 22.378 18.591 29.720 1.00 81.88 152 THR A N 1
ATOM 1192 C CA . THR A 1 152 ? 21.393 19.309 30.530 1.00 81.88 152 THR A CA 1
ATOM 1193 C C . THR A 1 152 ? 20.449 18.387 31.285 1.00 81.88 152 THR A C 1
ATOM 1195 O O . THR A 1 152 ? 20.153 18.753 32.406 1.00 81.88 152 THR A O 1
ATOM 1198 N N . LYS A 1 153 ? 20.016 17.222 30.763 1.00 71.00 153 LYS A N 1
ATOM 1199 C CA . LYS A 1 153 ? 19.213 16.160 31.446 1.00 71.00 153 LYS A CA 1
ATOM 1200 C C . LYS A 1 153 ? 18.274 16.607 32.601 1.00 71.00 153 LYS A C 1
ATOM 1202 O O . LYS A 1 153 ? 18.214 15.933 33.629 1.00 71.00 153 LYS A O 1
ATOM 1207 N N . ARG A 1 154 ? 17.571 17.743 32.498 1.00 62.50 154 ARG A N 1
ATOM 1208 C CA . ARG A 1 154 ? 16.963 18.402 33.682 1.00 62.50 154 ARG A CA 1
ATOM 1209 C C . ARG A 1 154 ? 15.469 18.714 33.591 1.00 62.50 154 ARG A C 1
ATOM 1211 O O . ARG A 1 154 ? 14.923 19.176 34.583 1.00 62.50 154 ARG A O 1
ATOM 1218 N N . ALA A 1 155 ? 14.801 18.458 32.467 1.00 65.50 155 ALA A N 1
ATOM 1219 C CA . ALA A 1 155 ? 13.383 18.800 32.308 1.00 65.50 155 ALA A CA 1
ATOM 1220 C C . ALA A 1 155 ? 12.448 17.593 32.491 1.00 65.50 155 ALA A C 1
ATOM 1222 O O . ALA A 1 155 ? 12.761 16.475 32.074 1.00 65.50 155 ALA A O 1
ATOM 1223 N N . ASP A 1 156 ? 11.257 17.827 33.044 1.00 66.81 156 ASP A N 1
ATOM 1224 C CA . ASP A 1 156 ? 10.158 16.868 32.941 1.00 66.81 156 ASP A CA 1
ATOM 1225 C C . ASP A 1 156 ? 9.826 16.634 31.462 1.00 66.81 156 ASP A C 1
ATOM 1227 O O . ASP A 1 156 ? 9.743 17.570 30.671 1.00 66.81 156 ASP A O 1
ATOM 1231 N N . ARG A 1 157 ? 9.659 15.364 31.075 1.00 72.19 157 ARG A N 1
ATOM 1232 C CA . ARG A 1 157 ? 9.459 14.932 29.677 1.00 72.19 157 ARG A CA 1
ATOM 1233 C C . ARG A 1 157 ? 10.625 15.204 28.716 1.00 72.19 157 ARG A C 1
ATOM 1235 O O . ARG A 1 157 ? 10.430 15.130 27.502 1.00 72.19 157 ARG A O 1
ATOM 1242 N N . TRP A 1 158 ? 11.848 15.412 29.214 1.00 84.56 158 TRP A N 1
ATOM 1243 C CA . TRP A 1 158 ? 13.037 15.565 28.356 1.00 84.56 158 TRP A CA 1
ATOM 1244 C C . TRP A 1 158 ? 13.249 14.386 27.387 1.00 84.56 158 TRP A C 1
ATOM 1246 O O . TRP A 1 158 ? 13.851 14.553 26.328 1.00 84.56 158 TRP A O 1
ATOM 1256 N N . HIS A 1 159 ? 12.726 13.196 27.712 1.00 85.12 159 HIS A N 1
ATOM 1257 C CA . HIS A 1 159 ? 12.781 12.024 26.840 1.00 85.12 159 HIS A CA 1
ATOM 1258 C C . HIS A 1 159 ? 12.065 12.237 25.495 1.00 85.12 159 HIS A C 1
ATOM 1260 O O . HIS A 1 159 ? 12.493 11.666 24.496 1.00 85.12 159 HIS A O 1
ATOM 1266 N N . VAL A 1 160 ? 11.029 13.086 25.443 1.00 86.38 160 VAL A N 1
ATOM 1267 C CA . VAL A 1 160 ? 10.307 13.435 24.204 1.00 86.38 160 VAL A CA 1
ATOM 1268 C C . VAL A 1 160 ? 11.173 14.312 23.300 1.00 86.38 160 VAL A C 1
ATOM 1270 O O . VAL A 1 160 ? 11.275 14.068 22.098 1.00 86.38 160 VAL A O 1
ATOM 1273 N N . GLU A 1 161 ? 11.833 15.316 23.875 1.00 89.94 161 GLU A N 1
ATOM 1274 C CA . GLU A 1 161 ? 12.746 16.197 23.142 1.00 89.9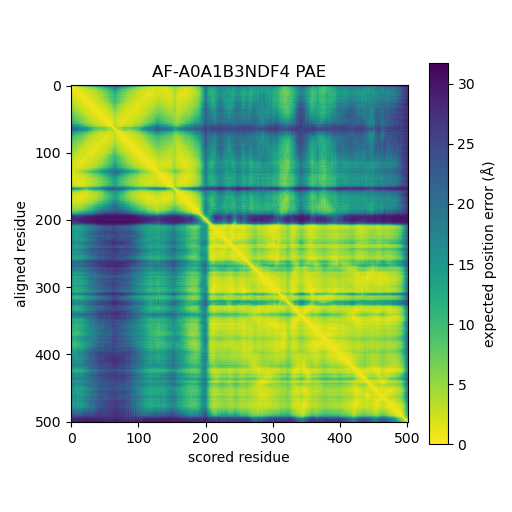4 161 GLU A CA 1
ATOM 1275 C C . GLU A 1 161 ? 13.977 15.430 22.643 1.00 89.94 161 GLU A C 1
ATOM 1277 O O . GLU A 1 161 ? 14.372 15.551 21.482 1.00 89.94 161 GLU A O 1
ATOM 1282 N N . ALA A 1 162 ? 14.543 14.579 23.500 1.00 91.25 162 ALA A N 1
ATOM 1283 C CA . ALA A 1 162 ? 15.667 13.714 23.172 1.00 91.25 162 ALA A CA 1
ATOM 1284 C C . ALA A 1 162 ? 15.359 12.777 21.992 1.00 91.25 162 ALA A C 1
ATOM 1286 O O . ALA A 1 162 ? 16.171 12.633 21.075 1.00 91.25 162 ALA A O 1
ATOM 1287 N N . GLU A 1 163 ? 14.166 12.179 21.986 1.00 93.56 163 GLU A N 1
ATOM 1288 C CA . GLU A 1 163 ? 13.670 11.359 20.881 1.00 93.56 163 GLU A CA 1
ATOM 1289 C C . GLU A 1 163 ? 13.545 12.173 19.582 1.00 93.56 163 GLU A C 1
ATOM 1291 O O . GLU A 1 163 ? 13.995 11.724 18.524 1.00 93.56 163 GLU A O 1
ATOM 1296 N N . ALA A 1 164 ? 13.006 13.393 19.655 1.00 91.94 164 ALA A N 1
ATOM 1297 C CA . ALA A 1 164 ? 12.849 14.267 18.496 1.00 91.94 164 ALA A CA 1
ATOM 1298 C C . ALA A 1 164 ? 14.197 14.710 17.898 1.00 91.94 164 ALA A C 1
ATOM 1300 O O . ALA A 1 164 ? 14.354 14.716 16.674 1.00 91.94 164 ALA A O 1
ATOM 1301 N N . LEU A 1 165 ? 15.184 15.042 18.736 1.00 94.31 165 LEU A N 1
ATOM 1302 C CA . LEU A 1 165 ? 16.543 15.382 18.295 1.00 94.31 165 LEU A CA 1
ATOM 1303 C C . LEU A 1 165 ? 17.228 14.198 17.610 1.00 94.31 165 LEU A C 1
ATOM 1305 O O . LEU A 1 165 ? 17.835 14.345 16.550 1.00 94.31 165 LEU A O 1
ATOM 1309 N N . ALA A 1 166 ? 17.083 13.000 18.167 1.00 93.94 166 ALA A N 1
ATOM 1310 C CA . ALA A 1 166 ? 17.644 11.805 17.561 1.00 93.94 166 ALA A CA 1
ATOM 1311 C C . ALA A 1 166 ? 16.979 11.446 16.223 1.00 93.94 166 ALA A C 1
ATOM 1313 O O . ALA A 1 166 ? 17.661 11.028 15.285 1.00 93.94 166 ALA A O 1
ATOM 1314 N N . ARG A 1 167 ? 15.666 11.680 16.083 1.00 92.69 167 ARG A N 1
ATOM 1315 C CA . ARG A 1 167 ? 14.982 11.580 14.784 1.00 92.69 167 ARG A CA 1
ATOM 1316 C C . ARG A 1 167 ? 15.536 12.558 13.752 1.00 92.69 167 ARG A C 1
ATOM 1318 O O . ARG A 1 167 ? 15.611 12.188 12.583 1.00 92.69 167 ARG A O 1
ATOM 1325 N N . GLN A 1 168 ? 15.945 13.763 14.154 1.00 93.75 168 GLN A N 1
ATOM 1326 C CA . GLN A 1 168 ? 16.591 14.713 13.239 1.00 93.75 168 GLN A CA 1
ATOM 1327 C C . GLN A 1 168 ? 17.932 14.170 12.732 1.00 93.75 168 GLN A C 1
ATOM 1329 O O . GLN A 1 168 ? 18.188 14.244 11.535 1.00 93.75 168 GLN A O 1
ATOM 1334 N N . ALA A 1 169 ? 18.740 13.531 13.587 1.00 93.75 169 ALA A N 1
ATOM 1335 C CA . ALA A 1 169 ? 19.998 12.910 13.154 1.00 93.75 169 ALA A CA 1
ATOM 1336 C C . ALA A 1 169 ? 19.764 11.790 12.124 1.00 93.75 169 ALA A C 1
ATOM 1338 O O . ALA A 1 169 ? 20.448 11.723 11.103 1.00 93.75 169 ALA A O 1
ATOM 1339 N N . VAL A 1 170 ? 18.745 10.950 12.344 1.00 91.75 170 VAL A N 1
ATOM 1340 C CA . VAL A 1 170 ? 18.313 9.942 11.358 1.00 91.75 170 VAL A CA 1
ATOM 1341 C C . VAL A 1 170 ? 17.860 10.604 10.054 1.00 91.75 170 VAL A C 1
ATOM 1343 O O . VAL A 1 170 ? 18.209 10.128 8.974 1.00 91.75 170 VAL A O 1
ATOM 1346 N N . ALA A 1 171 ? 17.094 11.695 10.138 1.00 88.94 171 ALA A N 1
ATOM 1347 C CA . ALA A 1 171 ? 16.574 12.399 8.971 1.00 88.94 171 ALA A CA 1
ATOM 1348 C C . ALA A 1 171 ? 17.689 12.972 8.086 1.00 88.94 171 ALA A C 1
ATOM 1350 O O . ALA A 1 171 ? 17.578 12.878 6.870 1.00 88.94 171 ALA A O 1
ATOM 1351 N N . VAL A 1 172 ? 18.787 13.475 8.661 1.00 91.75 172 VAL A N 1
ATOM 1352 C CA . VAL A 1 172 ? 19.945 13.958 7.883 1.00 91.75 172 VAL A CA 1
ATOM 1353 C C . VAL A 1 172 ? 20.508 12.853 6.980 1.00 91.75 172 VAL A C 1
ATOM 1355 O O . VAL A 1 172 ? 20.686 13.055 5.779 1.00 91.75 172 VAL A O 1
ATOM 1358 N N . VAL A 1 173 ? 20.722 11.651 7.524 1.00 90.06 173 VAL A N 1
ATOM 1359 C CA . VAL A 1 173 ? 21.225 10.504 6.744 1.00 90.06 173 VAL A CA 1
ATOM 1360 C C . VAL A 1 173 ? 20.195 10.028 5.729 1.00 90.06 173 VAL A C 1
ATOM 1362 O O . VAL A 1 173 ? 20.555 9.690 4.603 1.00 90.06 173 VAL A O 1
ATOM 1365 N N . ARG A 1 174 ? 18.910 10.025 6.100 1.00 85.50 174 ARG A N 1
ATOM 1366 C CA . ARG A 1 174 ? 17.822 9.667 5.185 1.00 85.50 174 ARG A CA 1
ATOM 1367 C C . ARG A 1 174 ? 17.780 10.611 3.983 1.00 85.50 174 ARG A C 1
ATOM 1369 O O . ARG A 1 174 ? 17.743 10.141 2.851 1.00 85.50 174 ARG A O 1
ATOM 1376 N N . ASN A 1 175 ? 17.849 11.917 4.224 1.00 84.50 175 ASN A N 1
ATOM 1377 C CA . ASN A 1 175 ? 17.847 12.943 3.185 1.00 84.50 175 ASN A CA 1
ATOM 1378 C C . ASN A 1 175 ? 19.066 12.803 2.270 1.00 84.50 175 ASN A C 1
ATOM 1380 O O . ASN A 1 175 ? 18.936 12.899 1.053 1.00 84.50 175 ASN A O 1
ATOM 1384 N N . TRP A 1 176 ? 20.237 12.504 2.838 1.00 89.06 176 TRP A N 1
ATOM 1385 C CA . TRP A 1 176 ? 21.434 12.216 2.054 1.00 89.06 176 TRP A CA 1
ATOM 1386 C C . TRP A 1 176 ? 21.268 10.971 1.172 1.00 89.06 176 TRP A C 1
ATOM 1388 O O . TRP A 1 176 ? 21.528 11.027 -0.033 1.00 89.06 176 TRP A O 1
ATOM 1398 N N . ALA A 1 177 ? 20.795 9.862 1.747 1.00 83.81 177 ALA A N 1
ATOM 1399 C CA . ALA A 1 177 ? 20.530 8.633 1.008 1.00 83.81 177 ALA A CA 1
ATOM 1400 C C . ALA A 1 177 ? 19.555 8.869 -0.148 1.00 83.81 177 ALA A C 1
ATOM 1402 O O . ALA A 1 177 ? 19.797 8.423 -1.271 1.00 83.81 177 ALA A O 1
ATOM 1403 N N . GLN A 1 178 ? 18.498 9.633 0.117 1.00 76.62 178 GLN A N 1
ATOM 1404 C CA . GLN A 1 178 ? 17.496 9.983 -0.872 1.00 76.62 178 GLN A CA 1
ATOM 1405 C C . GLN A 1 178 ? 18.081 10.853 -1.987 1.00 76.62 178 GLN A C 1
ATOM 1407 O O . GLN A 1 178 ? 17.945 10.513 -3.159 1.00 76.62 178 GLN A O 1
ATOM 1412 N N . ALA A 1 179 ? 18.812 11.918 -1.648 1.00 80.38 179 ALA A N 1
ATOM 1413 C CA . ALA A 1 179 ? 19.461 12.787 -2.628 1.00 80.38 179 ALA A CA 1
ATOM 1414 C C . ALA A 1 179 ? 20.410 12.007 -3.552 1.00 80.38 179 ALA A C 1
ATOM 1416 O O . ALA A 1 179 ? 20.416 12.225 -4.765 1.00 80.38 179 ALA A O 1
ATOM 1417 N N . LYS A 1 180 ? 21.165 11.045 -3.004 1.00 83.12 180 LYS A N 1
ATOM 1418 C CA . LYS A 1 180 ? 22.024 10.164 -3.802 1.00 83.12 180 LYS A CA 1
ATOM 1419 C C . LYS A 1 180 ? 21.218 9.287 -4.755 1.00 83.12 180 LYS A C 1
ATOM 1421 O O . LYS A 1 180 ? 21.519 9.252 -5.945 1.00 83.12 180 LYS A O 1
ATOM 1426 N N . VAL A 1 181 ? 20.190 8.608 -4.247 1.00 76.56 181 VAL A N 1
ATOM 1427 C CA . VAL A 1 181 ? 19.308 7.743 -5.045 1.00 76.56 181 VAL A CA 1
ATOM 1428 C C . VAL A 1 181 ? 18.678 8.524 -6.199 1.00 76.56 181 VAL A C 1
ATOM 1430 O O . VAL A 1 181 ? 18.666 8.037 -7.330 1.00 76.56 181 VAL A O 1
ATOM 1433 N N . ILE A 1 182 ? 18.224 9.749 -5.933 1.00 72.88 182 ILE A N 1
ATOM 1434 C CA . ILE A 1 182 ? 17.648 10.657 -6.928 1.00 72.88 182 ILE A CA 1
ATOM 1435 C C . ILE A 1 182 ? 18.697 11.073 -7.959 1.00 72.88 182 ILE A C 1
ATOM 1437 O O . ILE A 1 182 ? 18.433 11.000 -9.157 1.00 72.88 182 ILE A O 1
ATOM 1441 N N . ALA A 1 183 ? 19.894 11.476 -7.530 1.00 78.12 183 ALA A N 1
ATOM 1442 C CA . ALA A 1 183 ? 20.974 11.842 -8.443 1.00 78.12 183 ALA A CA 1
ATOM 1443 C C . ALA A 1 183 ? 21.378 10.660 -9.341 1.00 78.12 183 ALA A C 1
ATOM 1445 O O . ALA A 1 183 ? 21.531 10.820 -10.551 1.00 78.12 183 ALA A O 1
ATOM 1446 N N . ASP A 1 184 ? 21.483 9.454 -8.780 1.00 76.00 184 ASP A N 1
ATOM 1447 C CA . ASP A 1 184 ? 21.756 8.222 -9.525 1.00 76.00 184 ASP A CA 1
ATOM 1448 C C . ASP A 1 184 ? 20.628 7.866 -10.490 1.00 76.00 184 ASP A C 1
ATOM 1450 O O . ASP A 1 184 ? 20.879 7.351 -11.581 1.00 76.00 184 ASP A O 1
ATOM 1454 N N . ALA A 1 185 ? 19.381 8.103 -10.095 1.00 67.38 185 ALA A N 1
ATOM 1455 C CA . ALA A 1 185 ? 18.224 7.893 -10.943 1.00 67.38 185 ALA A CA 1
ATOM 1456 C C . ALA A 1 185 ? 18.187 8.888 -12.108 1.00 67.38 185 ALA A C 1
ATOM 1458 O O . ALA A 1 185 ? 18.070 8.449 -13.247 1.00 67.38 185 ALA A O 1
ATOM 1459 N N . ARG A 1 186 ? 18.389 10.186 -11.850 1.00 69.81 186 ARG A N 1
ATOM 1460 C CA . ARG A 1 186 ? 18.502 11.229 -12.883 1.00 69.81 186 ARG A CA 1
ATOM 1461 C C . ARG A 1 186 ? 19.666 10.955 -13.832 1.00 69.81 186 ARG A C 1
ATOM 1463 O O . ARG A 1 186 ? 19.507 11.106 -15.034 1.00 69.81 186 ARG A O 1
ATOM 1470 N N . ARG A 1 187 ? 20.814 10.482 -13.329 1.00 71.31 187 ARG A N 1
ATOM 1471 C CA . ARG A 1 187 ? 21.944 10.043 -14.169 1.00 71.31 187 ARG A CA 1
ATOM 1472 C C . ARG A 1 187 ? 21.581 8.854 -15.057 1.00 71.31 187 ARG A C 1
ATOM 1474 O O . ARG A 1 187 ? 21.906 8.863 -16.240 1.00 71.31 187 ARG A O 1
ATOM 1481 N N . ARG A 1 188 ? 20.911 7.837 -14.503 1.00 65.75 188 ARG A N 1
ATOM 1482 C CA . ARG A 1 188 ? 20.446 6.665 -15.266 1.00 65.75 188 ARG A CA 1
ATOM 1483 C C . ARG A 1 188 ? 19.405 7.051 -16.306 1.00 65.75 188 ARG A C 1
ATOM 1485 O O . ARG A 1 188 ? 19.482 6.572 -17.428 1.00 65.75 188 ARG A O 1
ATOM 1492 N N . GLU A 1 189 ? 18.462 7.912 -15.946 1.00 60.81 189 GLU A N 1
ATOM 1493 C CA . GLU A 1 189 ? 17.465 8.426 -16.871 1.00 60.81 189 GLU A CA 1
ATOM 1494 C C . GLU A 1 189 ? 18.124 9.260 -17.957 1.00 60.81 189 GLU A C 1
ATOM 1496 O O . GLU A 1 189 ? 17.939 8.918 -19.107 1.00 60.81 189 GLU A O 1
ATOM 1501 N N . ALA A 1 190 ? 18.994 10.219 -17.637 1.00 59.56 190 ALA A N 1
ATOM 1502 C CA . ALA A 1 190 ? 19.762 10.981 -18.623 1.00 59.56 190 ALA A CA 1
ATOM 1503 C C . ALA A 1 190 ? 20.662 10.101 -19.508 1.00 59.56 190 ALA A C 1
ATOM 1505 O O . ALA A 1 190 ? 20.957 10.472 -20.637 1.00 59.56 190 ALA A O 1
ATOM 1506 N N . ALA A 1 191 ? 21.094 8.924 -19.048 1.00 54.94 191 ALA A N 1
ATOM 1507 C CA . ALA A 1 191 ? 21.779 7.947 -19.896 1.00 54.94 191 ALA A CA 1
ATOM 1508 C C . ALA A 1 191 ? 20.822 7.198 -20.849 1.00 54.94 191 ALA A C 1
ATOM 1510 O O . ALA A 1 191 ? 21.263 6.695 -21.878 1.00 54.94 191 ALA A O 1
ATOM 1511 N N . ILE A 1 192 ? 19.529 7.130 -20.516 1.00 49.66 192 ILE A N 1
ATOM 1512 C CA . ILE A 1 192 ? 18.450 6.542 -21.327 1.00 49.66 192 ILE A CA 1
ATOM 1513 C C . ILE A 1 192 ? 17.785 7.596 -22.242 1.00 49.66 192 ILE A C 1
ATOM 1515 O O . ILE A 1 192 ? 17.382 7.249 -23.349 1.00 49.66 192 ILE A O 1
ATOM 1519 N N . THR A 1 193 ? 17.661 8.853 -21.793 1.00 37.09 193 THR A N 1
ATOM 1520 C CA . THR A 1 193 ? 17.045 10.006 -22.482 1.00 37.09 193 THR A CA 1
ATOM 1521 C C . THR A 1 193 ? 18.044 10.968 -23.107 1.00 37.09 193 THR A C 1
ATOM 1523 O O . THR A 1 193 ? 17.625 11.818 -23.894 1.00 37.09 193 THR A O 1
ATOM 1526 N N . ARG A 1 194 ? 19.362 10.813 -22.883 1.00 31.22 194 ARG A N 1
ATOM 1527 C CA . ARG A 1 194 ? 20.323 11.167 -23.936 1.00 31.22 194 ARG A CA 1
ATOM 1528 C C . ARG A 1 194 ? 19.769 10.493 -25.176 1.00 31.22 194 ARG A C 1
ATOM 1530 O O . ARG A 1 194 ? 19.519 9.286 -25.088 1.00 31.22 194 ARG A O 1
ATOM 1537 N N . PRO A 1 195 ? 19.534 11.217 -26.283 1.00 30.38 195 PRO A N 1
ATOM 1538 C CA . PRO A 1 195 ? 19.236 10.527 -27.510 1.00 30.38 195 PRO A CA 1
ATOM 1539 C C . PRO A 1 195 ? 20.373 9.520 -27.642 1.00 30.38 195 PRO A C 1
ATOM 1541 O O . PRO A 1 195 ? 21.545 9.892 -27.736 1.00 30.38 195 PRO A O 1
ATOM 1544 N N . ALA A 1 196 ? 20.030 8.229 -27.562 1.00 32.62 196 ALA A N 1
ATOM 1545 C CA . ALA A 1 196 ? 20.665 7.262 -28.421 1.00 32.62 196 ALA A CA 1
ATOM 1546 C C . ALA A 1 196 ? 20.785 8.028 -29.721 1.00 32.62 196 ALA A C 1
ATOM 1548 O O . ALA A 1 196 ? 19.739 8.389 -30.265 1.00 32.62 196 ALA A O 1
ATOM 1549 N N . ILE A 1 197 ? 22.011 8.447 -30.063 1.00 31.55 197 ILE A N 1
ATOM 1550 C CA . ILE A 1 197 ? 22.294 9.111 -31.323 1.00 31.55 197 ILE A CA 1
ATOM 1551 C C . ILE A 1 197 ? 21.446 8.324 -32.294 1.00 31.55 197 ILE A C 1
ATOM 1553 O O . ILE A 1 197 ? 21.626 7.105 -32.404 1.00 31.55 197 ILE A O 1
ATOM 1557 N N . LEU A 1 198 ? 20.426 8.990 -32.842 1.00 33.31 198 LEU A N 1
ATOM 1558 C CA . LEU A 1 198 ? 19.766 8.504 -34.026 1.00 33.31 198 LEU A CA 1
ATOM 1559 C C . LEU A 1 198 ? 20.975 8.199 -34.897 1.00 33.31 198 LEU A C 1
ATOM 1561 O O . LEU A 1 198 ? 21.688 9.125 -35.288 1.00 33.31 198 LEU A O 1
ATOM 1565 N N . GLY A 1 199 ? 21.292 6.913 -35.109 1.00 32.38 199 GLY A N 1
ATOM 1566 C CA . GLY A 1 199 ? 22.155 6.580 -36.233 1.00 32.38 199 GLY A CA 1
ATOM 1567 C C . GLY A 1 199 ? 21.547 7.354 -37.391 1.00 32.38 199 GLY A C 1
ATOM 1568 O O . GLY A 1 199 ? 20.320 7.447 -37.413 1.00 32.38 199 GLY A O 1
ATOM 1569 N N . SER A 1 200 ? 22.365 7.974 -38.237 1.00 37.34 200 SER A N 1
ATOM 1570 C CA . SER A 1 200 ? 22.038 9.025 -39.224 1.00 37.34 200 SER A CA 1
ATOM 1571 C C . SER A 1 200 ? 20.722 8.891 -40.026 1.00 37.34 200 SER A C 1
ATOM 1573 O O . SER A 1 200 ? 20.334 9.830 -40.706 1.00 37.34 200 SER A O 1
ATOM 1575 N N . ASN A 1 201 ? 20.004 7.776 -39.893 1.00 33.62 201 ASN A N 1
ATOM 1576 C CA . ASN A 1 201 ? 18.726 7.406 -40.485 1.00 33.62 201 ASN A CA 1
ATOM 1577 C C . ASN A 1 201 ? 17.557 7.188 -39.482 1.00 33.62 201 ASN A C 1
ATOM 1579 O O . ASN A 1 201 ? 16.557 6.580 -39.847 1.00 33.62 201 ASN A O 1
ATOM 1583 N N . GLY A 1 202 ? 17.643 7.610 -38.215 1.00 33.44 202 GLY A N 1
ATOM 1584 C CA . GLY A 1 202 ? 16.482 7.629 -37.310 1.00 33.44 202 GLY A CA 1
ATOM 1585 C C . GLY A 1 202 ? 16.144 6.339 -36.535 1.00 33.44 202 GLY A C 1
ATOM 1586 O O . GLY A 1 202 ? 15.010 6.184 -36.087 1.00 33.44 202 GLY A O 1
ATOM 1587 N N . GLN A 1 203 ? 17.088 5.406 -36.344 1.00 35.84 203 GLN A N 1
ATOM 1588 C CA . GLN A 1 203 ? 16.840 4.134 -35.633 1.00 35.84 203 GLN A CA 1
ATOM 1589 C C . GLN A 1 203 ? 17.358 4.103 -34.173 1.00 35.84 203 GLN A C 1
ATOM 1591 O O . GLN A 1 203 ? 18.371 4.739 -33.873 1.00 35.84 203 GLN A O 1
ATOM 1596 N N . PRO A 1 204 ? 16.694 3.355 -33.257 1.00 38.19 204 PRO A N 1
ATOM 1597 C CA . PRO A 1 204 ? 17.078 3.242 -31.843 1.00 38.19 204 PRO A CA 1
ATOM 1598 C C . PRO A 1 204 ? 18.438 2.548 -31.628 1.00 38.19 204 PRO A C 1
ATOM 1600 O O . PRO A 1 204 ? 18.850 1.708 -32.424 1.00 38.19 204 PRO A O 1
ATOM 1603 N N . ALA A 1 205 ? 19.115 2.856 -30.510 1.00 45.06 205 ALA A N 1
ATOM 1604 C CA . ALA A 1 205 ? 20.421 2.283 -30.154 1.00 45.06 205 ALA A CA 1
ATOM 1605 C C . ALA A 1 205 ? 20.432 0.741 -30.173 1.00 45.06 205 ALA A C 1
ATOM 1607 O O . ALA A 1 205 ? 19.630 0.086 -29.498 1.00 45.06 205 ALA A O 1
ATOM 1608 N N . ARG A 1 206 ? 21.389 0.177 -30.922 1.00 53.94 206 ARG A N 1
ATOM 1609 C CA . ARG A 1 206 ? 21.640 -1.268 -31.061 1.00 53.94 206 ARG A CA 1
ATOM 1610 C C . ARG A 1 206 ? 21.959 -1.910 -29.699 1.00 53.94 206 ARG A C 1
ATOM 1612 O O . ARG A 1 206 ? 22.669 -1.314 -28.892 1.00 53.94 206 ARG A O 1
ATOM 1619 N N . GLY A 1 207 ? 21.464 -3.126 -29.443 1.00 65.75 207 GLY A N 1
ATOM 1620 C CA . GLY A 1 207 ? 21.910 -3.965 -28.322 1.00 65.75 207 GLY A CA 1
ATOM 1621 C C . GLY A 1 207 ? 21.232 -3.775 -26.955 1.00 65.75 207 GLY A C 1
ATOM 1622 O O . GLY A 1 207 ? 21.579 -4.497 -26.022 1.00 65.75 207 GLY A O 1
ATOM 1623 N N . GLN A 1 208 ? 20.265 -2.861 -26.783 1.00 79.00 208 GLN A N 1
ATOM 1624 C CA . GLN A 1 208 ? 19.561 -2.737 -25.492 1.00 79.00 208 GLN A CA 1
ATOM 1625 C C . GLN A 1 208 ? 18.673 -3.966 -25.200 1.00 79.00 208 GLN A C 1
ATOM 1627 O O . GLN A 1 208 ? 17.859 -4.327 -26.057 1.00 79.00 208 GLN A O 1
ATOM 1632 N N . PRO A 1 209 ? 18.764 -4.574 -23.997 1.00 90.38 209 PRO A N 1
ATOM 1633 C CA . PRO A 1 209 ? 17.992 -5.762 -23.652 1.00 90.38 209 PRO A CA 1
ATOM 1634 C C . PRO A 1 209 ? 16.518 -5.441 -23.366 1.00 90.38 209 PRO A C 1
ATOM 1636 O O . PRO A 1 209 ? 16.183 -4.558 -22.575 1.00 90.38 209 PRO A O 1
ATOM 1639 N N . ILE A 1 210 ? 15.634 -6.233 -23.963 1.00 93.25 210 ILE A N 1
ATOM 1640 C CA . ILE A 1 210 ? 14.200 -6.318 -23.695 1.00 93.25 210 ILE A CA 1
ATOM 1641 C C . ILE A 1 210 ? 13.953 -7.665 -23.017 1.00 93.25 210 ILE A C 1
ATOM 1643 O O . ILE A 1 210 ? 13.922 -8.709 -23.667 1.00 93.25 210 ILE A O 1
ATOM 1647 N N . PHE A 1 211 ? 13.796 -7.650 -21.695 1.00 95.62 211 PHE A N 1
ATOM 1648 C CA . PHE A 1 211 ? 13.495 -8.863 -20.935 1.00 95.62 211 PHE A CA 1
ATOM 1649 C C . PHE A 1 211 ? 12.080 -9.367 -21.229 1.00 95.62 211 PHE A C 1
ATOM 1651 O O . PHE A 1 211 ? 11.127 -8.586 -21.229 1.00 95.62 211 PHE A O 1
ATOM 1658 N N . LEU A 1 212 ? 11.948 -10.677 -21.426 1.00 97.56 212 LEU A N 1
ATOM 1659 C CA . LEU A 1 212 ? 10.696 -11.341 -21.777 1.00 97.56 212 LEU A CA 1
ATOM 1660 C C . LEU A 1 212 ? 9.903 -11.701 -20.503 1.00 97.56 212 LEU A C 1
ATOM 1662 O O . LEU A 1 212 ? 10.413 -12.470 -19.675 1.00 97.56 212 LEU A O 1
ATOM 1666 N N . PRO A 1 213 ? 8.676 -11.174 -20.311 1.00 97.12 213 PRO A N 1
ATOM 1667 C CA . PRO A 1 213 ? 7.816 -11.484 -19.173 1.00 97.12 213 PRO A CA 1
ATOM 1668 C C . PRO A 1 213 ? 7.091 -12.816 -19.359 1.00 97.12 213 PRO A C 1
ATOM 1670 O O . PRO A 1 213 ? 5.870 -12.872 -19.485 1.00 97.12 213 PRO A O 1
ATOM 1673 N N . ILE A 1 214 ? 7.869 -13.892 -19.389 1.00 97.31 214 ILE A N 1
ATOM 1674 C CA . ILE A 1 214 ? 7.393 -15.249 -19.638 1.00 97.31 214 ILE A CA 1
ATOM 1675 C C . ILE A 1 214 ? 7.568 -16.132 -18.399 1.00 97.31 214 ILE A C 1
ATOM 1677 O O . ILE A 1 214 ? 8.550 -15.968 -17.668 1.00 97.31 214 ILE A O 1
ATOM 1681 N N . PRO A 1 215 ? 6.661 -17.093 -18.159 1.00 96.19 215 PRO A N 1
ATOM 1682 C CA . PRO A 1 215 ? 6.840 -18.076 -17.103 1.00 96.19 215 PRO A CA 1
ATOM 1683 C C . PRO A 1 215 ? 8.000 -19.021 -17.434 1.00 96.19 215 PRO A C 1
ATOM 1685 O O . PRO A 1 215 ? 8.416 -19.162 -18.588 1.00 96.19 215 PRO A O 1
ATOM 1688 N N . SER A 1 216 ? 8.502 -19.724 -16.417 1.00 94.12 216 SER A N 1
AT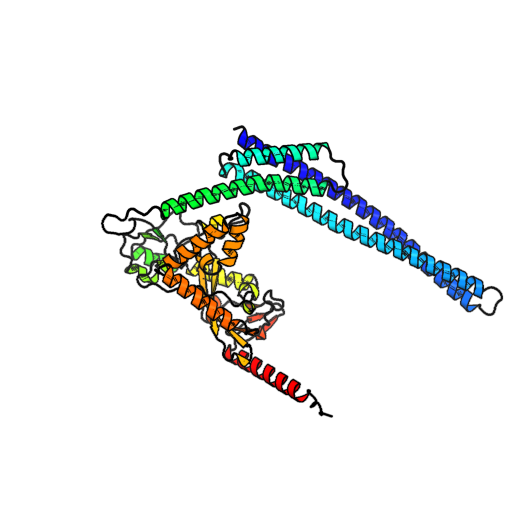OM 1689 C CA . SER A 1 216 ? 9.606 -20.682 -16.570 1.00 94.12 216 SER A CA 1
ATOM 1690 C C . SER A 1 216 ? 9.319 -21.756 -17.625 1.00 94.12 216 SER A C 1
ATOM 1692 O O . SER A 1 216 ? 10.237 -22.140 -18.348 1.00 94.12 216 SER A O 1
ATOM 1694 N N . THR A 1 217 ? 8.058 -22.167 -17.777 1.00 95.56 217 THR A N 1
ATOM 1695 C CA . THR A 1 217 ? 7.592 -23.164 -18.755 1.00 95.56 217 THR A CA 1
ATOM 1696 C C . THR A 1 217 ? 7.827 -22.761 -20.213 1.00 95.56 217 THR A C 1
ATOM 1698 O O . THR A 1 217 ? 7.992 -23.635 -21.057 1.00 95.56 217 THR A O 1
ATOM 1701 N N . LEU A 1 218 ? 7.921 -21.461 -20.524 1.00 96.94 218 LEU A N 1
ATOM 1702 C CA . LEU A 1 218 ? 8.234 -20.974 -21.875 1.00 96.94 218 LEU A CA 1
ATOM 1703 C C . LEU A 1 218 ? 9.739 -20.784 -22.127 1.00 96.94 218 LEU A C 1
ATOM 1705 O O . LEU A 1 218 ? 10.129 -20.441 -23.242 1.00 96.94 218 LEU A O 1
ATOM 1709 N N . SER A 1 219 ? 10.599 -21.043 -21.135 1.00 95.75 219 SER A N 1
ATOM 1710 C CA . SER A 1 219 ? 12.058 -20.903 -21.279 1.00 95.75 219 SER A CA 1
ATOM 1711 C C . SER A 1 219 ? 12.649 -21.713 -22.443 1.00 95.75 219 SER A C 1
ATOM 1713 O O . SER A 1 219 ? 13.433 -21.138 -23.198 1.00 95.75 219 SER A O 1
ATOM 1715 N N . PRO A 1 220 ? 12.289 -23.000 -22.653 1.00 97.31 220 PRO A N 1
ATOM 1716 C CA . PRO A 1 220 ? 12.837 -23.775 -23.769 1.00 97.31 220 PRO A CA 1
ATOM 1717 C C . PRO A 1 220 ? 12.442 -23.199 -25.132 1.00 97.31 220 PRO A C 1
ATOM 1719 O O . PRO A 1 220 ? 13.242 -23.205 -26.066 1.00 97.31 220 PRO A O 1
ATOM 1722 N N . MET A 1 221 ? 11.221 -22.667 -25.238 1.00 97.69 221 MET A N 1
ATOM 1723 C CA . MET A 1 221 ? 10.743 -22.029 -26.461 1.00 97.69 221 MET A CA 1
ATOM 1724 C C . MET A 1 221 ? 11.489 -20.717 -26.721 1.00 97.69 221 MET A C 1
ATOM 1726 O O . MET A 1 221 ? 11.979 -20.512 -27.825 1.00 97.69 221 MET A O 1
ATOM 1730 N N . ALA A 1 222 ? 11.651 -19.862 -25.705 1.00 97.31 222 ALA A N 1
ATOM 1731 C CA . ALA A 1 222 ? 12.417 -18.623 -25.837 1.00 97.31 222 ALA A CA 1
ATOM 1732 C C . ALA A 1 222 ? 13.862 -18.891 -26.293 1.00 97.31 222 ALA A C 1
ATOM 1734 O O . ALA A 1 222 ? 14.349 -18.223 -27.203 1.00 97.31 222 ALA A O 1
ATOM 1735 N N . ALA A 1 223 ? 14.515 -19.907 -25.721 1.00 97.12 223 ALA A N 1
ATOM 1736 C CA . ALA A 1 223 ? 15.851 -20.336 -26.128 1.00 97.12 223 ALA A CA 1
ATOM 1737 C C . ALA A 1 223 ? 15.893 -20.793 -27.596 1.00 97.12 223 ALA A C 1
ATOM 1739 O O . ALA A 1 223 ? 16.759 -20.358 -28.349 1.00 97.12 223 ALA A O 1
ATOM 1740 N N . ARG A 1 224 ? 14.931 -21.628 -28.020 1.00 97.62 224 ARG A N 1
ATOM 1741 C CA . ARG A 1 224 ? 14.826 -22.132 -29.401 1.00 97.62 224 ARG A CA 1
ATOM 1742 C C . ARG A 1 224 ? 14.632 -21.011 -30.421 1.00 97.62 224 ARG A C 1
ATOM 1744 O O . ARG A 1 224 ? 15.179 -21.089 -31.513 1.00 97.62 224 ARG A O 1
ATOM 1751 N N . LEU A 1 225 ? 13.873 -19.981 -30.057 1.00 96.88 225 LEU A N 1
ATOM 1752 C CA . LEU A 1 225 ? 13.659 -18.796 -30.889 1.00 96.88 225 LEU A CA 1
ATOM 1753 C C . LEU A 1 225 ? 14.883 -17.861 -30.926 1.00 96.88 225 LEU A C 1
ATOM 1755 O O . LEU A 1 225 ? 14.883 -16.894 -31.680 1.00 96.88 225 LEU A O 1
ATOM 1759 N N . GLY A 1 226 ? 15.923 -18.135 -30.130 1.00 96.62 226 GLY A N 1
ATOM 1760 C CA . GLY A 1 226 ? 17.173 -17.375 -30.112 1.00 96.62 226 GLY A CA 1
ATOM 1761 C C . GLY A 1 226 ? 17.254 -16.292 -29.033 1.00 96.62 226 GLY A C 1
ATOM 1762 O O . GLY A 1 226 ? 18.130 -15.429 -29.113 1.00 96.62 226 GLY A O 1
ATOM 1763 N N . ALA A 1 227 ? 16.373 -16.299 -28.022 1.00 97.19 227 ALA A N 1
ATOM 1764 C CA . ALA A 1 227 ? 16.496 -15.373 -26.896 1.00 97.19 227 ALA A CA 1
ATOM 1765 C C . ALA A 1 227 ? 17.804 -15.615 -26.133 1.00 97.19 227 ALA A C 1
ATOM 1767 O O . ALA A 1 227 ? 18.242 -16.747 -25.920 1.00 97.19 227 ALA A O 1
ATOM 1768 N N . ARG A 1 228 ? 18.402 -14.528 -25.654 1.00 96.44 228 ARG A N 1
ATOM 1769 C CA . ARG A 1 228 ? 19.612 -14.553 -24.834 1.00 96.44 228 ARG A CA 1
ATOM 1770 C C . ARG A 1 228 ? 19.244 -14.704 -23.364 1.00 96.44 228 ARG A C 1
ATOM 1772 O O . ARG A 1 228 ? 18.155 -14.321 -22.938 1.00 96.44 228 ARG A O 1
ATOM 1779 N N . ARG A 1 229 ? 20.171 -15.240 -22.571 1.00 95.25 229 ARG A N 1
ATOM 1780 C CA . ARG A 1 229 ? 19.999 -15.439 -21.128 1.00 95.25 229 ARG A CA 1
ATOM 1781 C C . ARG A 1 229 ? 20.933 -14.522 -20.350 1.00 95.25 229 ARG A C 1
ATOM 1783 O O . ARG A 1 229 ? 22.130 -14.499 -20.612 1.00 95.25 229 ARG A O 1
ATOM 1790 N N . ASP A 1 230 ? 20.392 -13.795 -19.380 1.00 93.62 230 ASP A N 1
ATOM 1791 C CA . ASP A 1 230 ? 21.169 -12.983 -18.444 1.00 93.62 230 ASP A CA 1
ATOM 1792 C C . ASP A 1 230 ? 21.545 -13.818 -17.203 1.00 93.62 230 ASP A C 1
ATOM 1794 O O . ASP A 1 230 ? 20.653 -14.187 -16.427 1.00 93.62 230 ASP A O 1
ATOM 1798 N N . PRO A 1 231 ? 22.837 -14.136 -16.982 1.00 88.56 231 PRO A N 1
ATOM 1799 C CA . PRO A 1 231 ? 23.271 -14.889 -15.808 1.00 88.56 231 PRO A CA 1
ATOM 1800 C C . PRO A 1 231 ? 23.116 -14.099 -14.500 1.00 88.56 231 PRO A C 1
ATOM 1802 O O . PRO A 1 231 ? 23.065 -14.711 -13.438 1.00 88.56 231 PRO A O 1
ATOM 1805 N N . GLN A 1 232 ? 23.007 -12.768 -14.563 1.00 88.12 232 GLN A N 1
ATOM 1806 C CA . GLN A 1 232 ? 22.818 -11.895 -13.401 1.00 88.12 232 GLN A CA 1
ATOM 1807 C C . GLN A 1 232 ? 21.337 -11.646 -13.078 1.00 88.12 232 GLN A C 1
ATOM 1809 O O . GLN A 1 232 ? 21.013 -10.901 -12.147 1.00 88.12 232 GLN A O 1
ATOM 1814 N N . SER A 1 233 ? 20.419 -12.266 -13.828 1.00 87.81 233 SER A N 1
ATOM 1815 C CA . SER A 1 233 ? 18.988 -12.155 -13.568 1.00 87.81 233 SER A CA 1
ATOM 1816 C C . SER A 1 233 ? 18.656 -12.644 -12.148 1.00 87.81 233 SER A C 1
ATOM 1818 O O . SER A 1 233 ? 19.053 -13.752 -11.782 1.00 87.81 233 SER A O 1
ATOM 1820 N N . PRO A 1 234 ? 17.897 -11.869 -11.344 1.00 86.31 234 PRO A N 1
ATOM 1821 C CA . PRO A 1 234 ? 17.532 -12.271 -9.989 1.00 86.31 234 PRO A CA 1
ATOM 1822 C C . PRO A 1 234 ? 16.820 -13.626 -9.947 1.00 86.31 234 PRO A C 1
ATOM 1824 O O . PRO A 1 234 ? 16.039 -13.950 -10.844 1.00 86.31 234 PRO A O 1
ATOM 1827 N N . GLN A 1 235 ? 17.021 -14.384 -8.868 1.00 85.69 235 GLN A N 1
ATOM 1828 C CA . GLN A 1 235 ? 16.357 -15.673 -8.671 1.00 85.69 235 GLN A CA 1
ATOM 1829 C C . GLN A 1 235 ? 14.826 -15.543 -8.780 1.00 85.69 235 GLN A C 1
ATOM 1831 O O . GLN A 1 235 ? 14.222 -14.605 -8.253 1.00 85.69 235 GLN A O 1
ATOM 1836 N N . GLY A 1 236 ? 14.204 -16.477 -9.506 1.00 86.06 236 GLY A N 1
ATOM 1837 C CA . GLY A 1 236 ? 12.767 -16.483 -9.802 1.00 86.06 236 GLY A CA 1
ATOM 1838 C C . GLY A 1 236 ? 12.335 -15.524 -10.919 1.00 86.06 236 GLY A C 1
ATOM 1839 O O . GLY A 1 236 ? 11.222 -15.643 -11.419 1.00 86.06 236 GLY A O 1
ATOM 1840 N N . ALA A 1 237 ? 13.190 -14.592 -11.353 1.00 92.69 237 ALA A N 1
ATOM 1841 C CA . ALA A 1 237 ? 12.918 -13.761 -12.520 1.00 92.69 237 ALA A CA 1
ATOM 1842 C C . ALA A 1 237 ? 13.212 -14.521 -13.818 1.00 92.69 237 ALA A C 1
ATOM 1844 O O . ALA A 1 237 ? 14.241 -15.191 -13.908 1.00 92.69 237 ALA A O 1
ATOM 1845 N N . SER A 1 238 ? 12.394 -14.323 -14.855 1.00 95.94 238 SER A N 1
ATOM 1846 C CA . SER A 1 238 ? 12.739 -14.722 -16.220 1.00 95.94 238 SER A CA 1
ATOM 1847 C C . SER A 1 238 ? 14.089 -14.088 -16.588 1.00 95.94 238 SER A C 1
ATOM 1849 O O . SER A 1 238 ? 14.219 -12.855 -16.509 1.00 95.94 238 SER A O 1
ATOM 1851 N N . PRO A 1 239 ? 15.103 -14.901 -16.938 1.00 95.81 239 PRO A N 1
ATOM 1852 C CA . PRO A 1 239 ? 16.420 -14.417 -17.335 1.00 95.81 239 PRO A CA 1
ATOM 1853 C C . PRO A 1 239 ? 16.498 -14.109 -18.832 1.00 95.81 239 PRO A C 1
ATOM 1855 O O . PRO A 1 239 ? 17.542 -13.670 -19.307 1.00 95.81 239 PRO A O 1
ATOM 1858 N N . TRP A 1 240 ? 15.430 -14.383 -19.581 1.00 97.75 240 TRP A N 1
ATOM 1859 C CA . TRP A 1 240 ? 15.430 -14.310 -21.033 1.00 97.75 240 TRP A CA 1
ATOM 1860 C C . TRP A 1 240 ? 15.216 -12.885 -21.509 1.00 97.75 240 TRP A C 1
ATOM 1862 O O . TRP A 1 240 ? 14.339 -12.172 -21.013 1.00 97.75 240 TRP A O 1
ATOM 1872 N N . TYR A 1 241 ? 16.005 -12.482 -22.492 1.00 96.81 241 TYR A N 1
ATOM 1873 C CA . TYR A 1 241 ? 15.873 -11.200 -23.153 1.00 96.81 241 TYR A CA 1
ATOM 1874 C C . TYR A 1 241 ? 16.194 -11.319 -24.640 1.00 96.81 241 TYR A C 1
ATOM 1876 O O . TYR A 1 241 ? 16.932 -12.199 -25.079 1.00 96.81 241 TYR A O 1
ATOM 1884 N N . VAL A 1 242 ? 15.645 -10.392 -25.407 1.00 95.62 242 VAL A N 1
ATOM 1885 C CA . VAL A 1 242 ? 16.031 -10.121 -26.795 1.00 95.62 242 VAL A CA 1
ATOM 1886 C C . VAL A 1 242 ? 16.636 -8.727 -26.859 1.00 95.62 242 VAL A C 1
ATOM 1888 O O . VAL A 1 242 ? 16.466 -7.943 -25.927 1.00 95.62 242 VAL A O 1
ATOM 1891 N N . THR A 1 243 ? 17.360 -8.391 -27.916 1.00 91.88 243 THR A N 1
ATOM 1892 C CA . THR A 1 243 ? 17.852 -7.025 -28.124 1.00 91.88 243 THR A CA 1
ATOM 1893 C C . THR A 1 243 ? 17.076 -6.348 -29.245 1.00 91.88 243 THR A C 1
ATOM 1895 O O . THR A 1 243 ? 16.477 -7.013 -30.085 1.00 91.88 243 THR A O 1
ATOM 1898 N N . ARG A 1 244 ? 17.041 -5.012 -29.246 1.00 83.00 244 ARG A N 1
ATOM 1899 C CA . ARG A 1 244 ? 16.268 -4.228 -30.233 1.00 83.00 244 ARG A CA 1
ATOM 1900 C C . ARG A 1 244 ? 16.683 -4.450 -31.692 1.00 83.00 244 ARG A C 1
ATOM 1902 O O . ARG A 1 244 ? 15.914 -4.127 -32.584 1.00 83.00 244 ARG A O 1
ATOM 1909 N N . ASP A 1 245 ? 17.894 -4.944 -31.912 1.00 84.00 245 ASP A N 1
ATOM 1910 C CA . ASP A 1 245 ? 18.482 -5.270 -33.213 1.00 84.00 245 ASP A CA 1
ATOM 1911 C C . ASP A 1 245 ? 18.185 -6.704 -33.686 1.00 84.00 245 ASP A C 1
ATOM 1913 O O . ASP A 1 245 ? 18.510 -7.044 -34.819 1.00 84.00 245 ASP A O 1
ATOM 1917 N N . MET A 1 246 ? 17.573 -7.545 -32.846 1.00 90.50 246 MET A N 1
ATOM 1918 C CA . MET A 1 246 ? 17.100 -8.870 -33.254 1.00 90.50 246 MET A CA 1
ATOM 1919 C C . MET A 1 246 ? 15.781 -8.771 -34.028 1.00 90.50 246 MET A C 1
ATOM 1921 O O . MET A 1 246 ? 15.005 -7.835 -33.830 1.00 90.50 246 MET A O 1
ATOM 1925 N N . ASP A 1 247 ? 15.479 -9.789 -34.838 1.00 91.06 247 ASP A N 1
ATOM 1926 C CA . ASP A 1 247 ? 14.116 -9.983 -35.330 1.00 91.06 247 ASP A CA 1
ATOM 1927 C C . ASP A 1 247 ? 13.185 -10.306 -34.151 1.00 91.06 247 ASP A C 1
ATOM 1929 O O . ASP A 1 247 ? 13.335 -11.314 -33.455 1.00 91.06 247 ASP A O 1
ATOM 1933 N N . LEU A 1 248 ? 12.238 -9.402 -33.901 1.00 92.12 248 LEU A N 1
ATOM 1934 C CA . LEU A 1 248 ? 11.290 -9.488 -32.796 1.00 92.12 248 LEU A CA 1
ATOM 1935 C C . LEU A 1 248 ? 10.009 -10.243 -33.175 1.00 92.12 248 LEU A C 1
ATOM 1937 O O . LEU A 1 248 ? 9.256 -10.631 -32.278 1.00 92.12 248 LEU A O 1
ATOM 1941 N N . ALA A 1 249 ? 9.746 -10.468 -34.467 1.00 92.12 249 ALA A N 1
ATOM 1942 C CA . ALA A 1 249 ? 8.520 -11.114 -34.932 1.00 92.12 249 ALA A CA 1
ATOM 1943 C C . ALA A 1 249 ? 8.302 -12.520 -34.331 1.00 92.12 249 ALA A C 1
ATOM 1945 O O . ALA A 1 249 ? 7.179 -12.787 -33.881 1.00 92.12 249 ALA A O 1
ATOM 1946 N N . PRO A 1 250 ? 9.331 -13.387 -34.195 1.00 95.00 250 PRO A N 1
ATOM 1947 C CA . PRO A 1 250 ? 9.174 -14.701 -33.566 1.00 95.00 250 PRO A CA 1
ATOM 1948 C C . PRO A 1 250 ? 8.769 -14.624 -32.089 1.00 95.00 250 PRO A C 1
ATOM 1950 O O . PRO A 1 250 ? 8.163 -15.548 -31.553 1.00 95.00 250 PRO A O 1
ATOM 1953 N N . PHE A 1 251 ? 9.071 -13.508 -31.423 1.00 95.69 251 PHE A N 1
ATOM 1954 C CA . PHE A 1 251 ? 8.819 -13.304 -30.000 1.00 95.69 251 PHE A CA 1
ATOM 1955 C C . PHE A 1 251 ? 7.516 -12.557 -29.713 1.00 95.69 251 PHE A C 1
ATOM 1957 O O . PHE A 1 251 ? 7.271 -12.243 -28.550 1.00 95.69 251 PHE A O 1
ATOM 1964 N N . LYS A 1 252 ? 6.673 -12.259 -30.714 1.00 92.75 252 LYS A N 1
ATOM 1965 C CA . LYS A 1 252 ? 5.507 -11.356 -30.584 1.00 92.75 252 LYS A CA 1
ATOM 1966 C C . LYS A 1 252 ? 4.655 -11.579 -29.320 1.00 92.75 252 LYS A C 1
ATOM 1968 O O . LYS A 1 252 ? 4.285 -10.610 -28.659 1.00 92.75 252 LYS A O 1
ATOM 1973 N N . ASP A 1 253 ? 4.416 -12.836 -28.943 1.00 92.94 253 ASP A N 1
ATOM 1974 C CA . ASP A 1 253 ? 3.567 -13.211 -27.804 1.00 92.94 253 ASP A CA 1
ATOM 1975 C C . ASP A 1 253 ? 4.330 -13.212 -26.468 1.00 92.94 253 ASP A C 1
ATOM 1977 O O . ASP A 1 253 ? 3.734 -13.073 -25.399 1.00 92.94 253 ASP A O 1
ATOM 1981 N N . MET A 1 254 ? 5.660 -13.296 -26.530 1.00 96.12 254 MET A N 1
ATOM 1982 C CA . MET A 1 254 ? 6.582 -13.235 -25.393 1.00 96.12 254 MET A CA 1
ATOM 1983 C C . MET A 1 254 ? 7.079 -11.818 -25.095 1.00 96.12 254 MET A C 1
ATOM 1985 O O . MET A 1 254 ? 7.642 -11.582 -24.027 1.00 96.12 254 MET A O 1
ATOM 1989 N N . LEU A 1 255 ? 6.908 -10.877 -26.026 1.00 94.94 255 LEU A N 1
ATOM 1990 C CA . LEU A 1 255 ? 7.334 -9.495 -25.846 1.00 94.94 255 LEU A CA 1
ATOM 1991 C C . LEU A 1 255 ? 6.453 -8.773 -24.817 1.00 94.94 255 LEU A C 1
ATOM 1993 O O . LEU A 1 255 ? 5.224 -8.944 -24.818 1.00 94.94 255 LEU A O 1
ATOM 1997 N N . PRO A 1 256 ? 7.052 -7.892 -23.989 1.00 94.06 256 PRO A N 1
ATOM 1998 C CA . PRO A 1 256 ? 6.281 -6.945 -23.201 1.00 94.06 256 PRO A CA 1
ATOM 1999 C C . PRO A 1 256 ? 5.402 -6.068 -24.097 1.00 94.06 256 PRO A C 1
ATOM 2001 O O . PRO A 1 256 ? 5.783 -5.742 -25.222 1.00 94.06 256 PRO A O 1
ATOM 2004 N N . LEU A 1 257 ? 4.259 -5.627 -23.572 1.00 90.75 257 LEU A N 1
ATOM 2005 C CA . LEU A 1 257 ? 3.223 -4.926 -24.340 1.00 90.75 257 LEU A CA 1
ATOM 2006 C C . LEU A 1 257 ? 3.748 -3.678 -25.072 1.00 90.75 257 LEU A C 1
ATOM 2008 O O . LEU A 1 257 ? 3.387 -3.463 -26.224 1.00 90.75 257 LEU A O 1
ATOM 2012 N N . ALA A 1 258 ? 4.668 -2.914 -24.471 1.00 87.62 258 ALA A N 1
ATOM 2013 C CA . ALA A 1 258 ? 5.257 -1.726 -25.101 1.00 87.62 258 ALA A CA 1
ATOM 2014 C C . ALA A 1 258 ? 6.099 -2.039 -26.359 1.00 87.62 258 ALA A C 1
ATOM 2016 O O . ALA A 1 258 ? 6.292 -1.174 -27.216 1.00 87.62 258 ALA A O 1
ATOM 2017 N N . TYR A 1 259 ? 6.596 -3.272 -26.484 1.00 87.81 259 TYR A N 1
ATOM 2018 C CA . TYR A 1 259 ? 7.484 -3.713 -27.565 1.00 87.81 259 TYR A CA 1
ATOM 2019 C C . TYR A 1 259 ? 6.794 -4.599 -28.602 1.00 87.81 259 TYR A C 1
ATOM 2021 O O . TYR A 1 259 ? 7.432 -5.001 -29.571 1.00 87.81 259 TYR A O 1
ATOM 2029 N N . ARG A 1 260 ? 5.503 -4.904 -28.434 1.00 88.06 260 ARG A N 1
ATOM 2030 C CA . ARG A 1 260 ? 4.762 -5.690 -29.426 1.00 88.06 260 ARG A CA 1
ATOM 2031 C C . ARG A 1 260 ? 4.618 -4.910 -30.738 1.00 88.06 260 ARG A C 1
ATOM 2033 O O . ARG A 1 260 ? 4.484 -3.686 -30.685 1.00 88.06 260 ARG A O 1
ATOM 2040 N N . PRO A 1 261 ? 4.628 -5.570 -31.911 1.00 83.12 261 PRO A N 1
ATOM 2041 C CA . PRO A 1 261 ? 4.495 -4.881 -33.197 1.00 83.12 261 PRO A CA 1
ATOM 2042 C C . PRO A 1 261 ? 3.240 -4.004 -33.254 1.00 83.12 261 PRO A C 1
ATOM 2044 O O . PRO A 1 261 ? 3.335 -2.807 -33.522 1.00 83.12 261 PRO A O 1
ATOM 2047 N N . VAL A 1 262 ? 2.095 -4.583 -32.879 1.00 83.06 262 VAL A N 1
ATOM 2048 C CA . VAL A 1 262 ? 0.821 -3.877 -32.721 1.00 83.06 262 VAL A CA 1
ATOM 2049 C C . VAL A 1 262 ? 0.731 -3.332 -31.289 1.00 83.06 262 VAL A C 1
ATOM 2051 O O . VAL A 1 262 ? 0.733 -4.134 -30.346 1.00 83.06 262 VAL A O 1
ATOM 2054 N N . PRO A 1 263 ? 0.672 -2.000 -31.092 1.00 77.75 263 PRO A N 1
ATOM 2055 C CA . PRO A 1 263 ? 0.485 -1.412 -29.772 1.00 77.75 263 PRO A CA 1
ATOM 2056 C C . PRO A 1 263 ? -0.819 -1.898 -29.148 1.00 77.75 263 PRO A C 1
ATOM 2058 O O . PRO A 1 263 ? -1.860 -1.928 -29.798 1.00 77.75 263 PRO A O 1
ATOM 2061 N N . THR A 1 264 ? -0.772 -2.253 -27.868 1.00 78.38 264 THR A N 1
ATOM 2062 C CA . THR A 1 264 ? -1.991 -2.396 -27.070 1.00 78.38 264 THR A CA 1
ATOM 2063 C C . THR A 1 264 ? -2.259 -1.041 -26.424 1.00 78.38 264 THR A C 1
ATOM 2065 O O . THR A 1 264 ? -1.458 -0.653 -25.572 1.00 78.38 264 THR A O 1
ATOM 2068 N N . PRO A 1 265 ? -3.314 -0.305 -26.814 1.00 79.31 265 PRO A N 1
ATOM 2069 C CA . PRO A 1 265 ? -3.636 0.950 -26.155 1.00 79.31 265 PRO A CA 1
ATOM 2070 C C . PRO A 1 265 ? -3.983 0.671 -24.692 1.00 79.31 265 PRO A C 1
ATOM 2072 O O . PRO A 1 265 ? -4.726 -0.262 -24.375 1.00 79.31 265 PRO A O 1
ATOM 2075 N N . PHE A 1 266 ? -3.398 1.455 -23.793 1.00 81.88 266 PHE A N 1
ATOM 2076 C CA . PHE A 1 266 ? -3.758 1.450 -22.385 1.00 81.88 266 PHE A CA 1
ATOM 2077 C C . PHE A 1 266 ? -4.574 2.681 -22.073 1.00 81.88 266 PHE A C 1
ATOM 2079 O O . PHE A 1 266 ? -4.110 3.802 -22.286 1.00 81.88 266 PHE A O 1
ATOM 2086 N N . ASP A 1 267 ? -5.737 2.454 -21.482 1.00 78.81 267 ASP A N 1
ATOM 2087 C CA . ASP A 1 267 ? -6.490 3.502 -20.825 1.00 78.81 267 ASP A CA 1
ATOM 2088 C C . ASP A 1 267 ? -5.992 3.677 -19.396 1.00 78.81 267 ASP A C 1
ATOM 2090 O O . ASP A 1 267 ? -5.791 2.716 -18.649 1.00 78.81 267 ASP A O 1
ATOM 2094 N N . TYR A 1 268 ? -5.776 4.932 -19.021 1.00 79.19 268 TYR A N 1
ATOM 2095 C CA . TYR A 1 268 ? -5.340 5.324 -17.683 1.00 79.19 268 TYR A CA 1
ATOM 2096 C C . TYR A 1 268 ? -6.540 5.818 -16.884 1.00 79.19 268 TYR A C 1
ATOM 2098 O O . TYR A 1 268 ? -6.539 6.930 -16.359 1.00 79.19 268 TYR A O 1
ATOM 2106 N N . PHE A 1 269 ? -7.599 5.008 -16.870 1.00 73.12 269 PHE A N 1
ATOM 2107 C CA . PHE A 1 269 ? -8.851 5.390 -16.243 1.00 73.12 269 PHE A CA 1
ATOM 2108 C C . PHE A 1 269 ? -8.689 5.443 -14.715 1.00 73.12 269 PHE A C 1
ATOM 2110 O O . PHE A 1 269 ? -8.318 4.433 -14.107 1.00 73.12 269 PHE A O 1
ATOM 2117 N N . PRO A 1 270 ? -8.939 6.595 -14.074 1.00 73.06 270 PRO A N 1
ATOM 2118 C CA . PRO A 1 270 ? -8.943 6.684 -12.622 1.00 73.06 270 PRO A CA 1
ATOM 2119 C C . PRO A 1 270 ? -10.116 5.889 -12.033 1.00 73.06 270 PRO A C 1
ATOM 2121 O O . PRO A 1 270 ? -11.183 5.789 -12.627 1.00 73.06 270 PRO A O 1
ATOM 2124 N N . ILE A 1 271 ? -9.932 5.334 -10.838 1.00 82.38 271 ILE A N 1
ATOM 2125 C CA . ILE A 1 271 ? -10.974 4.559 -10.152 1.00 82.38 271 ILE A CA 1
ATOM 2126 C C . ILE A 1 271 ? -12.015 5.526 -9.545 1.00 82.38 271 ILE A C 1
ATOM 2128 O O . ILE A 1 271 ? -11.606 6.482 -8.875 1.00 82.38 271 ILE A O 1
ATOM 2132 N N . PRO A 1 272 ? -13.336 5.299 -9.722 1.00 84.38 272 PRO A N 1
ATOM 2133 C CA . PRO A 1 272 ? -14.389 6.043 -9.029 1.00 84.38 272 PRO A CA 1
ATOM 2134 C C . PRO A 1 272 ? -14.155 6.107 -7.520 1.00 84.38 272 PRO A C 1
ATOM 2136 O O . PRO A 1 272 ? -13.801 5.109 -6.898 1.00 84.38 272 PRO A O 1
ATOM 2139 N N . ILE A 1 273 ? -14.384 7.272 -6.907 1.00 81.44 273 ILE A N 1
ATOM 2140 C CA . ILE A 1 273 ? -14.094 7.489 -5.477 1.00 81.44 273 ILE A CA 1
ATOM 2141 C C . ILE A 1 273 ? -14.849 6.479 -4.601 1.00 81.44 273 ILE A C 1
ATOM 2143 O O . ILE A 1 273 ? -14.234 5.863 -3.729 1.00 81.44 273 ILE A O 1
ATOM 2147 N N . ALA A 1 274 ? -16.136 6.244 -4.885 1.00 83.69 274 ALA A N 1
ATOM 2148 C CA . ALA A 1 274 ? -16.975 5.276 -4.171 1.00 83.69 274 ALA A CA 1
ATOM 2149 C C . ALA A 1 274 ? -16.462 3.822 -4.277 1.00 83.69 274 ALA A C 1
ATOM 2151 O O . ALA A 1 274 ? -16.744 3.005 -3.405 1.00 83.69 274 ALA A O 1
ATOM 2152 N N . ALA A 1 275 ? -15.662 3.516 -5.304 1.00 85.56 275 ALA A N 1
ATOM 2153 C CA . ALA A 1 275 ? -15.050 2.208 -5.539 1.00 85.56 275 ALA A CA 1
ATOM 2154 C C . ALA A 1 275 ? -13.551 2.143 -5.166 1.00 85.56 275 ALA A C 1
ATOM 2156 O O . ALA A 1 275 ? -12.927 1.088 -5.253 1.00 85.56 275 ALA A O 1
ATOM 2157 N N . SER A 1 276 ? -12.938 3.253 -4.740 1.00 80.25 276 SER A N 1
ATOM 2158 C CA . SER A 1 276 ? -11.474 3.378 -4.593 1.00 80.25 276 SER A CA 1
ATOM 2159 C C . SER A 1 276 ? -10.840 2.431 -3.563 1.00 80.25 276 SER A C 1
ATOM 2161 O O . SER A 1 276 ? -9.661 2.085 -3.678 1.00 80.25 276 SER A O 1
ATOM 2163 N N . SER A 1 277 ? -11.618 1.972 -2.581 1.00 84.31 277 SER A N 1
ATOM 2164 C CA . SER A 1 277 ? -11.211 0.972 -1.587 1.00 84.31 277 SER A CA 1
ATOM 2165 C C . SER A 1 277 ? -11.628 -0.461 -1.947 1.00 84.31 277 SER A C 1
ATOM 2167 O O . SER A 1 277 ? -11.143 -1.404 -1.320 1.00 84.31 277 SER A O 1
ATOM 2169 N N . GLN A 1 278 ? -12.479 -0.644 -2.963 1.00 91.06 278 GLN A N 1
ATOM 2170 C CA . GLN A 1 278 ? -13.071 -1.922 -3.367 1.00 91.06 278 GLN A CA 1
ATOM 2171 C C . GLN A 1 278 ? -12.155 -2.673 -4.346 1.00 91.06 278 GLN A C 1
ATOM 2173 O O . GLN A 1 278 ? -12.454 -2.858 -5.522 1.00 91.06 278 GLN A O 1
ATOM 2178 N N . ASN A 1 279 ? -10.985 -3.083 -3.859 1.00 92.62 279 ASN A N 1
ATOM 2179 C CA . ASN A 1 279 ? -10.017 -3.894 -4.604 1.00 92.62 279 ASN A CA 1
ATOM 2180 C C . ASN A 1 279 ? -9.798 -5.255 -3.929 1.00 92.62 279 ASN A C 1
ATOM 2182 O O . ASN A 1 279 ? -10.257 -5.478 -2.807 1.00 92.62 279 ASN A O 1
ATOM 2186 N N . LEU A 1 280 ? -9.076 -6.168 -4.591 1.00 94.81 280 LEU A N 1
ATOM 2187 C CA . LEU A 1 280 ? -8.913 -7.543 -4.103 1.00 94.81 280 LEU A CA 1
ATOM 2188 C C . LEU A 1 280 ? -8.212 -7.579 -2.744 1.00 94.81 280 LEU A C 1
ATOM 2190 O O . LEU A 1 280 ? -8.602 -8.338 -1.862 1.00 94.81 280 LEU A O 1
ATOM 2194 N N . TRP A 1 281 ? -7.214 -6.717 -2.541 1.00 93.06 281 TRP A N 1
ATOM 2195 C CA . TRP A 1 281 ? -6.539 -6.589 -1.249 1.00 93.06 281 TRP A CA 1
ATOM 2196 C C . TRP A 1 281 ? -7.450 -6.061 -0.136 1.00 93.06 281 TRP A C 1
ATOM 2198 O O . TRP A 1 281 ? -7.243 -6.386 1.033 1.00 93.06 281 TRP A O 1
ATOM 2208 N N . GLY A 1 282 ? -8.408 -5.210 -0.494 1.00 92.00 282 GLY A N 1
ATOM 2209 C CA . GLY A 1 282 ? -9.351 -4.598 0.424 1.00 92.00 282 GLY A CA 1
ATOM 2210 C C . GLY A 1 282 ? -10.375 -5.588 0.957 1.00 92.00 282 GLY A C 1
ATOM 2211 O O . GLY A 1 282 ? -10.731 -5.450 2.123 1.00 92.00 282 GLY A O 1
ATOM 2212 N N . VAL A 1 283 ? -10.797 -6.561 0.134 1.00 94.94 283 VAL A N 1
ATOM 2213 C CA . VAL A 1 283 ? -11.923 -7.480 0.410 1.00 94.94 283 VAL A CA 1
ATOM 2214 C C . VAL A 1 283 ? -11.511 -8.914 0.759 1.00 94.94 283 VAL A C 1
ATOM 2216 O O . VAL A 1 283 ? -12.224 -9.587 1.499 1.00 94.94 283 VAL A O 1
ATOM 2219 N N . MET A 1 284 ? -10.363 -9.392 0.270 1.00 95.69 284 MET A N 1
ATOM 2220 C CA . MET A 1 284 ? -9.896 -10.762 0.511 1.00 95.69 284 MET A CA 1
ATOM 2221 C C . MET A 1 284 ? -9.001 -10.873 1.745 1.00 95.69 284 MET A C 1
ATOM 2223 O O . MET A 1 284 ? -8.307 -9.931 2.139 1.00 95.69 284 MET A O 1
ATOM 2227 N N . SER A 1 285 ? -8.910 -12.089 2.284 1.00 95.94 285 SER A N 1
ATOM 2228 C CA . SER A 1 285 ? -7.870 -12.445 3.244 1.00 95.94 285 SER A CA 1
ATOM 2229 C C . SER A 1 285 ? -6.467 -12.234 2.651 1.00 95.94 285 SER A C 1
ATOM 2231 O O . SER A 1 285 ? -6.231 -12.296 1.435 1.00 95.94 285 SER A O 1
ATOM 2233 N N . LYS A 1 286 ? -5.482 -12.028 3.533 1.00 94.75 286 LYS A N 1
ATOM 2234 C CA . LYS A 1 286 ? -4.076 -11.872 3.132 1.00 94.75 286 LYS A CA 1
ATOM 2235 C C . LYS A 1 286 ? -3.557 -13.086 2.355 1.00 94.75 286 LYS A C 1
ATOM 2237 O O . LYS A 1 286 ? -2.725 -12.905 1.461 1.00 94.75 286 LYS A O 1
ATOM 2242 N N . ASP A 1 287 ? -4.031 -14.282 2.690 1.00 95.50 287 ASP A N 1
ATOM 2243 C CA . ASP A 1 287 ? -3.569 -15.532 2.095 1.00 95.50 287 ASP A CA 1
ATOM 2244 C C . ASP A 1 287 ? -4.179 -15.756 0.717 1.00 95.50 287 ASP A C 1
ATOM 2246 O O . ASP A 1 287 ? -3.427 -16.020 -0.224 1.00 95.50 287 ASP A O 1
ATOM 2250 N N . SER A 1 288 ? -5.486 -15.526 0.556 1.00 96.31 288 SER A N 1
ATOM 2251 C CA . SER A 1 288 ? -6.163 -15.609 -0.744 1.00 96.31 288 SER A CA 1
ATOM 2252 C C . SER A 1 288 ? -5.597 -14.585 -1.729 1.00 96.31 288 SER A C 1
ATOM 2254 O O . SER A 1 288 ? -5.190 -14.937 -2.838 1.00 96.31 288 SER A O 1
ATOM 2256 N N . TRP A 1 289 ? -5.434 -13.328 -1.305 1.00 95.88 289 TRP A N 1
ATOM 2257 C CA . TRP A 1 289 ? -4.780 -12.332 -2.156 1.00 95.88 289 TRP A CA 1
ATOM 2258 C C . TRP A 1 289 ? -3.301 -12.656 -2.399 1.00 95.88 289 TRP A C 1
ATOM 2260 O O . TRP A 1 289 ? -2.779 -12.471 -3.499 1.00 95.88 289 TRP A O 1
ATOM 2270 N N . GLY A 1 290 ? -2.611 -13.171 -1.376 1.00 95.75 290 GLY A N 1
ATOM 2271 C CA . GLY A 1 290 ? -1.242 -13.672 -1.461 1.00 95.75 290 GLY A CA 1
ATOM 2272 C C . GLY A 1 290 ? -1.066 -14.746 -2.532 1.00 95.75 290 GLY A C 1
ATOM 2273 O O . GLY A 1 290 ? -0.086 -14.698 -3.275 1.00 95.75 290 GLY A O 1
ATOM 2274 N N . HIS A 1 291 ? -2.010 -15.680 -2.624 1.00 95.88 291 HIS A N 1
ATOM 2275 C CA . HIS A 1 291 ? -2.051 -16.726 -3.639 1.00 95.88 291 HIS A CA 1
ATOM 2276 C C . HIS A 1 291 ? -2.177 -16.140 -5.044 1.00 95.88 291 HIS A C 1
ATOM 2278 O O . HIS A 1 291 ? -1.283 -16.348 -5.866 1.00 95.88 291 HIS A O 1
ATOM 2284 N N . ILE A 1 292 ? -3.206 -15.320 -5.283 1.00 96.12 292 ILE A N 1
ATOM 2285 C CA . ILE A 1 292 ? -3.462 -14.695 -6.590 1.00 96.12 292 ILE A CA 1
ATOM 2286 C C . ILE A 1 292 ? -2.230 -13.921 -7.065 1.00 96.12 292 ILE A C 1
ATOM 2288 O O . ILE A 1 292 ? -1.716 -14.176 -8.156 1.00 96.12 292 ILE A O 1
ATOM 2292 N N . ARG A 1 293 ? -1.689 -13.018 -6.232 1.00 95.62 293 ARG A N 1
ATOM 2293 C CA . ARG A 1 293 ? -0.537 -12.201 -6.642 1.00 95.62 293 ARG A CA 1
ATOM 2294 C C . ARG A 1 293 ? 0.693 -13.052 -6.967 1.00 95.62 293 ARG A C 1
ATOM 2296 O O . ARG A 1 293 ? 1.389 -12.752 -7.929 1.00 95.62 293 ARG A O 1
ATOM 2303 N N . ARG A 1 294 ? 0.975 -14.115 -6.199 1.00 95.00 294 ARG A N 1
ATOM 2304 C CA . ARG A 1 294 ? 2.145 -14.978 -6.440 1.00 95.00 294 ARG A CA 1
ATOM 2305 C C . ARG A 1 294 ? 2.000 -15.732 -7.756 1.00 95.00 294 ARG A C 1
ATOM 2307 O O . ARG A 1 294 ? 2.969 -15.795 -8.506 1.00 95.00 294 ARG A O 1
ATOM 2314 N N . SER A 1 295 ? 0.802 -16.228 -8.050 1.00 95.56 295 SER A N 1
ATOM 2315 C CA . SER A 1 295 ? 0.491 -16.907 -9.309 1.00 95.56 295 SER A CA 1
ATOM 2316 C C . SER A 1 295 ? 0.636 -15.971 -10.510 1.00 95.56 295 SER A C 1
ATOM 2318 O O . SER A 1 295 ? 1.296 -16.322 -11.486 1.00 95.56 295 SER A O 1
ATOM 2320 N N . VAL A 1 296 ? 0.125 -14.740 -10.407 1.00 95.69 296 VAL A N 1
ATOM 2321 C CA . VAL A 1 296 ? 0.260 -13.708 -11.451 1.00 95.69 296 VAL A CA 1
ATOM 2322 C C . VAL A 1 296 ? 1.721 -13.273 -11.643 1.00 95.69 296 VAL A C 1
ATOM 2324 O O . VAL A 1 296 ? 2.178 -13.045 -12.766 1.00 95.69 296 VAL A O 1
ATOM 2327 N N . TYR A 1 297 ? 2.506 -13.201 -10.566 1.00 96.06 297 TYR A N 1
ATOM 2328 C CA . TYR A 1 297 ? 3.940 -12.935 -10.678 1.00 96.06 297 TYR A CA 1
ATOM 2329 C C . TYR A 1 297 ? 4.668 -14.087 -11.371 1.00 96.06 297 TYR A C 1
ATOM 2331 O O . TYR A 1 297 ? 5.467 -13.842 -12.272 1.00 96.06 297 TYR A O 1
ATOM 2339 N N . ALA A 1 298 ? 4.376 -15.334 -11.004 1.00 95.38 298 ALA A N 1
ATOM 2340 C CA . ALA A 1 298 ? 4.992 -16.506 -11.618 1.00 95.38 298 ALA A CA 1
ATOM 2341 C C . ALA A 1 298 ? 4.648 -16.621 -13.113 1.00 95.38 298 ALA A C 1
ATOM 2343 O O . ALA A 1 298 ? 5.533 -16.908 -13.922 1.00 95.38 298 ALA A O 1
ATOM 2344 N N . SER A 1 299 ? 3.405 -16.312 -13.500 1.00 95.19 299 SER A N 1
ATOM 2345 C CA . SER A 1 299 ? 2.948 -16.382 -14.895 1.00 95.19 299 SER A CA 1
ATOM 2346 C C . SER A 1 299 ? 3.652 -15.390 -15.827 1.00 95.19 299 SER A C 1
ATOM 2348 O O . SER A 1 299 ? 3.653 -15.587 -17.035 1.00 95.19 299 SER A O 1
ATOM 2350 N N . SER A 1 300 ? 4.282 -14.347 -15.280 1.00 95.75 300 SER A N 1
ATOM 2351 C CA . SER A 1 300 ? 5.077 -13.363 -16.029 1.00 95.75 300 SER A CA 1
ATOM 2352 C C . SER A 1 300 ? 6.587 -13.530 -15.829 1.00 95.75 300 SER A C 1
ATOM 2354 O O . SER A 1 300 ? 7.369 -12.653 -16.205 1.00 95.75 300 SER A O 1
ATOM 2356 N N . GLY A 1 301 ? 7.018 -14.606 -15.159 1.00 96.19 301 GLY A N 1
ATOM 2357 C CA . GLY A 1 301 ? 8.413 -14.777 -14.750 1.00 96.19 301 GLY A CA 1
ATOM 2358 C C . GLY A 1 301 ? 8.895 -13.630 -13.868 1.00 96.19 301 GLY A C 1
ATOM 2359 O O . GLY A 1 301 ? 10.039 -13.194 -13.971 1.00 96.19 301 GLY A O 1
ATOM 2360 N N . HIS A 1 302 ? 8.013 -13.075 -13.040 1.00 95.94 302 HIS A N 1
ATOM 2361 C CA . HIS A 1 302 ? 8.282 -11.944 -12.164 1.00 95.94 302 HIS A CA 1
ATOM 2362 C C . HIS A 1 302 ? 8.874 -10.728 -12.910 1.00 95.94 302 HIS A C 1
ATOM 2364 O O . HIS A 1 302 ? 9.806 -10.073 -12.428 1.00 95.94 302 HIS A O 1
ATOM 2370 N N . ARG A 1 303 ? 8.378 -10.430 -14.111 1.00 95.69 303 ARG A N 1
ATOM 2371 C CA . ARG A 1 303 ? 8.792 -9.277 -14.923 1.00 95.69 303 ARG A CA 1
ATOM 2372 C C . ARG A 1 303 ? 7.567 -8.433 -15.249 1.00 95.69 303 ARG A C 1
ATOM 2374 O O . ARG A 1 303 ? 6.463 -8.946 -15.388 1.00 95.69 303 ARG A O 1
ATOM 2381 N N . CYS A 1 304 ? 7.766 -7.125 -15.386 1.00 96.00 304 CYS A N 1
ATOM 2382 C CA . CYS A 1 304 ? 6.691 -6.231 -15.802 1.00 96.00 304 CYS A CA 1
ATOM 2383 C C . CYS A 1 304 ? 6.152 -6.648 -17.178 1.00 96.00 304 CYS A C 1
ATOM 2385 O O . CYS A 1 304 ? 6.905 -6.639 -18.150 1.00 96.00 304 CYS A O 1
ATOM 2387 N N . VAL A 1 305 ? 4.855 -6.932 -17.290 1.00 95.88 305 VAL A N 1
ATOM 2388 C CA . VAL A 1 305 ? 4.239 -7.314 -18.574 1.00 95.88 305 VAL A CA 1
ATOM 2389 C C . VAL A 1 305 ? 4.203 -6.160 -19.580 1.00 95.88 305 VAL A C 1
ATOM 2391 O O . VAL A 1 305 ? 4.125 -6.391 -20.781 1.00 95.88 305 VAL A O 1
ATOM 2394 N N . ILE A 1 306 ? 4.303 -4.909 -19.113 1.00 93.06 306 ILE A N 1
ATOM 2395 C CA . ILE A 1 306 ? 4.325 -3.729 -19.988 1.00 93.06 306 ILE A CA 1
ATOM 2396 C C . ILE A 1 306 ? 5.713 -3.506 -20.589 1.00 93.06 306 ILE A C 1
ATOM 2398 O O . ILE A 1 306 ? 5.820 -3.265 -21.786 1.00 93.06 306 ILE A O 1
ATOM 2402 N N . CYS A 1 307 ? 6.780 -3.579 -19.785 1.00 91.50 307 CYS A N 1
ATOM 2403 C CA . CYS A 1 307 ? 8.112 -3.139 -20.219 1.00 91.50 307 CYS A CA 1
ATOM 2404 C C . CYS A 1 307 ? 9.247 -4.157 -20.019 1.00 91.50 307 CYS A C 1
ATOM 2406 O O . CYS A 1 307 ? 10.395 -3.821 -20.295 1.00 91.50 307 CYS A O 1
ATOM 2408 N N . GLY A 1 308 ? 8.984 -5.333 -19.444 1.00 92.50 308 GLY A N 1
ATOM 2409 C CA . GLY A 1 308 ? 9.995 -6.348 -19.100 1.00 92.50 308 GLY A CA 1
ATOM 2410 C C . GLY A 1 308 ? 10.873 -6.009 -17.884 1.00 92.50 308 GLY A C 1
ATOM 2411 O O . GLY A 1 308 ? 11.628 -6.839 -17.385 1.00 92.50 308 GLY A O 1
ATOM 2412 N N . GLY A 1 309 ? 10.787 -4.784 -17.363 1.00 89.19 309 GLY A N 1
ATOM 2413 C CA . GLY A 1 309 ? 11.624 -4.295 -16.265 1.00 89.19 309 GLY A CA 1
ATOM 2414 C C . GLY A 1 309 ? 11.233 -4.828 -14.882 1.00 89.19 309 GLY A C 1
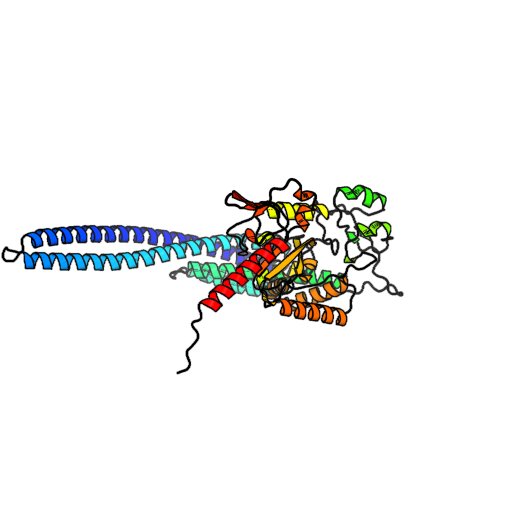ATOM 2415 O O . GLY A 1 309 ? 10.185 -5.450 -14.701 1.00 89.19 309 GLY A O 1
ATOM 2416 N N . ARG A 1 310 ? 12.077 -4.530 -13.884 1.00 87.31 310 ARG A N 1
ATOM 2417 C CA . ARG A 1 310 ? 11.858 -4.830 -12.457 1.00 87.31 310 ARG A CA 1
ATOM 2418 C C . ARG A 1 310 ? 12.413 -3.712 -11.583 1.00 87.31 310 ARG A C 1
ATOM 2420 O O . ARG A 1 310 ? 13.615 -3.487 -11.641 1.00 87.31 310 ARG A O 1
ATOM 2427 N N . GLY A 1 311 ? 11.573 -3.084 -10.759 1.00 73.81 311 GLY A N 1
ATOM 2428 C CA . GLY A 1 311 ? 11.911 -2.314 -9.545 1.00 73.81 311 GLY A CA 1
ATOM 2429 C C . GLY A 1 311 ? 12.843 -1.102 -9.625 1.00 73.81 311 GLY A C 1
ATOM 2430 O O . GLY A 1 311 ? 12.758 -0.230 -8.775 1.00 73.81 311 GLY A O 1
ATOM 2431 N N . LYS A 1 312 ? 13.750 -1.038 -10.599 1.00 74.44 312 LYS A N 1
ATOM 2432 C CA . LYS A 1 312 ? 14.733 0.025 -10.786 1.00 74.44 312 LYS A CA 1
ATOM 2433 C C . LYS A 1 312 ? 14.183 1.035 -11.787 1.00 74.44 312 LYS A C 1
ATOM 2435 O O . LYS A 1 312 ? 13.623 0.645 -12.812 1.00 74.44 312 LYS A O 1
ATOM 2440 N N . GLY A 1 313 ? 14.347 2.317 -11.497 1.00 76.69 313 GLY A N 1
ATOM 2441 C CA . GLY A 1 313 ? 13.942 3.418 -12.368 1.00 76.69 313 GLY A CA 1
ATOM 2442 C C . GLY A 1 313 ? 13.615 4.662 -11.556 1.00 76.69 313 GLY A C 1
ATOM 2443 O O . GLY A 1 313 ? 13.417 4.562 -10.347 1.00 76.69 313 GLY A O 1
ATOM 2444 N N . PHE A 1 314 ? 13.569 5.813 -12.227 1.00 82.88 314 PHE A N 1
ATOM 2445 C CA . PHE A 1 314 ? 13.441 7.110 -11.570 1.00 82.88 314 PHE A CA 1
ATOM 2446 C C . PHE A 1 314 ? 12.237 7.207 -10.638 1.00 82.88 314 PHE A C 1
ATOM 2448 O O . PHE A 1 314 ? 12.414 7.547 -9.474 1.00 82.88 314 PHE A O 1
ATOM 2455 N N . ILE A 1 315 ? 11.049 6.813 -11.095 1.00 87.06 315 ILE A N 1
ATOM 2456 C CA . ILE A 1 315 ? 9.828 6.900 -10.285 1.00 87.06 315 ILE A CA 1
ATOM 2457 C C . ILE A 1 315 ? 9.938 6.000 -9.051 1.00 87.06 315 ILE A C 1
ATOM 2459 O O . ILE A 1 315 ? 9.684 6.450 -7.938 1.00 87.06 315 ILE A O 1
ATOM 2463 N N . ALA A 1 316 ? 10.367 4.747 -9.230 1.00 86.00 316 ALA A N 1
ATOM 2464 C CA . ALA A 1 316 ? 10.546 3.805 -8.123 1.00 86.00 316 ALA A CA 1
ATOM 2465 C C . ALA A 1 316 ? 11.556 4.321 -7.081 1.00 86.00 316 ALA A C 1
ATOM 2467 O O . ALA A 1 316 ? 11.341 4.189 -5.878 1.00 86.00 316 ALA A O 1
ATOM 2468 N N . ASP A 1 317 ? 12.648 4.921 -7.549 1.00 82.62 317 ASP A N 1
ATOM 2469 C CA . ASP A 1 317 ? 13.695 5.509 -6.719 1.00 82.62 317 ASP A CA 1
ATOM 2470 C C . ASP A 1 317 ? 13.196 6.776 -5.990 1.00 82.62 317 ASP A C 1
ATOM 2472 O O . ASP A 1 317 ? 13.465 6.942 -4.802 1.00 82.62 317 ASP A O 1
ATOM 2476 N N . ALA A 1 318 ? 12.398 7.613 -6.657 1.00 83.25 318 ALA A N 1
ATOM 2477 C CA . ALA A 1 318 ? 11.843 8.855 -6.119 1.00 83.25 318 ALA A CA 1
ATOM 2478 C C . ALA A 1 318 ? 10.807 8.637 -5.006 1.00 83.25 318 ALA A C 1
ATOM 2480 O O . ALA A 1 318 ? 10.690 9.486 -4.123 1.00 83.25 318 ALA A O 1
ATOM 2481 N N . ILE A 1 319 ? 10.077 7.516 -5.022 1.00 84.06 319 ILE A N 1
ATOM 2482 C CA . ILE A 1 319 ? 9.095 7.177 -3.975 1.00 84.06 319 ILE A CA 1
ATOM 2483 C C . ILE A 1 319 ? 9.657 6.273 -2.871 1.00 84.06 319 ILE A C 1
ATOM 2485 O O . ILE A 1 319 ? 9.005 6.083 -1.847 1.00 84.06 319 ILE A O 1
ATOM 2489 N N . SER A 1 320 ? 10.839 5.683 -3.077 1.00 78.44 320 SER A N 1
ATOM 2490 C CA . SER A 1 320 ? 11.437 4.759 -2.112 1.00 78.44 320 SER A CA 1
ATOM 2491 C C . SER A 1 320 ? 11.922 5.501 -0.872 1.00 78.44 320 SER A C 1
ATOM 2493 O O . SER A 1 320 ? 12.563 6.539 -0.994 1.00 78.44 320 SER A O 1
ATOM 2495 N N . GLN A 1 321 ? 11.704 4.916 0.306 1.00 70.75 321 GLN A N 1
ATOM 2496 C CA . GLN A 1 321 ? 12.381 5.326 1.536 1.00 70.75 321 GLN A CA 1
ATOM 2497 C C . GLN A 1 321 ? 13.617 4.436 1.779 1.00 70.75 321 GLN A C 1
ATOM 2499 O O . GLN A 1 321 ? 13.554 3.233 1.502 1.00 70.75 321 GLN A O 1
ATOM 2504 N N . PRO A 1 322 ? 14.742 4.966 2.299 1.00 59.72 322 PRO A N 1
ATOM 2505 C CA . PRO A 1 322 ? 15.981 4.200 2.504 1.00 59.72 322 PRO A CA 1
ATOM 2506 C C . PRO A 1 322 ? 15.819 2.946 3.374 1.00 59.72 322 PRO A C 1
ATOM 2508 O O . PRO A 1 322 ? 16.503 1.946 3.173 1.00 59.72 322 PRO A O 1
ATOM 2511 N N . GLU A 1 323 ? 14.907 2.988 4.343 1.00 58.66 323 GLU A N 1
ATOM 2512 C CA . GLU A 1 323 ? 14.609 1.885 5.258 1.00 58.66 323 GLU A CA 1
ATOM 2513 C C . GLU A 1 323 ? 13.610 0.841 4.725 1.00 58.66 323 GLU A C 1
ATOM 2515 O O . GLU A 1 323 ? 13.382 -0.170 5.402 1.00 58.66 323 GLU A O 1
ATOM 2520 N N . GLU A 1 324 ? 12.997 1.069 3.561 1.00 65.31 324 GLU A N 1
ATOM 2521 C CA . GLU A 1 324 ? 11.938 0.219 3.020 1.00 65.31 324 GLU A CA 1
ATOM 2522 C C . GLU A 1 324 ? 12.461 -0.781 1.987 1.00 65.31 324 GLU A C 1
ATOM 2524 O O . GLU A 1 324 ? 13.268 -0.478 1.104 1.00 65.31 324 GLU A O 1
ATOM 2529 N N . ARG A 1 325 ? 11.960 -2.019 2.071 1.00 64.44 325 ARG A N 1
ATOM 2530 C CA . ARG A 1 325 ? 12.245 -3.034 1.058 1.00 64.44 325 ARG A CA 1
ATOM 2531 C C . ARG A 1 325 ? 11.555 -2.627 -0.240 1.00 64.44 325 ARG A C 1
ATOM 2533 O O . ARG A 1 325 ? 10.335 -2.723 -0.351 1.00 64.44 325 ARG A O 1
ATOM 2540 N N . ARG A 1 326 ? 12.349 -2.245 -1.238 1.00 69.62 326 ARG A N 1
ATOM 2541 C CA . ARG A 1 326 ? 11.839 -1.862 -2.558 1.00 69.62 326 ARG A CA 1
ATOM 2542 C C . ARG A 1 326 ? 11.075 -3.010 -3.205 1.00 69.62 326 ARG A C 1
ATOM 2544 O O . ARG A 1 326 ? 11.619 -4.102 -3.411 1.00 69.62 326 ARG A O 1
ATOM 2551 N N . GLN A 1 327 ? 9.820 -2.749 -3.554 1.00 71.31 327 GLN A N 1
ATOM 2552 C CA . GLN A 1 327 ? 9.036 -3.677 -4.356 1.00 71.31 327 GLN A CA 1
ATOM 2553 C C . GLN A 1 327 ? 9.596 -3.688 -5.779 1.00 71.31 327 GLN A C 1
ATOM 2555 O O . GLN A 1 327 ? 9.815 -2.647 -6.395 1.00 71.31 327 GLN A O 1
ATOM 2560 N N . THR A 1 328 ? 9.896 -4.880 -6.298 1.00 84.12 328 THR A N 1
ATOM 2561 C CA . THR A 1 328 ? 10.456 -5.002 -7.657 1.00 84.12 328 THR A CA 1
ATOM 2562 C C . THR A 1 328 ? 9.383 -5.185 -8.720 1.00 84.12 328 THR A C 1
ATOM 2564 O O . THR A 1 328 ? 9.589 -4.804 -9.875 1.00 84.12 328 THR A O 1
ATOM 2567 N N . ILE A 1 329 ? 8.243 -5.733 -8.311 1.00 93.06 329 ILE A N 1
ATOM 2568 C CA . ILE A 1 329 ? 7.032 -5.920 -9.096 1.00 93.06 329 ILE A CA 1
ATOM 2569 C C . ILE A 1 329 ? 5.821 -5.852 -8.163 1.00 93.06 329 ILE A C 1
ATOM 2571 O O . ILE A 1 329 ? 5.939 -6.151 -6.973 1.00 93.06 329 ILE A O 1
ATOM 2575 N N . GLU A 1 330 ? 4.684 -5.480 -8.727 1.00 94.06 330 GLU A N 1
ATOM 2576 C CA . GLU A 1 330 ? 3.422 -5.203 -8.057 1.00 94.06 330 GLU A CA 1
ATOM 2577 C C . GLU A 1 330 ? 2.283 -5.797 -8.891 1.00 94.06 330 GLU A C 1
ATOM 2579 O O . GLU A 1 330 ? 2.377 -5.872 -10.120 1.00 94.06 330 GLU A O 1
ATOM 2584 N N . ALA A 1 331 ? 1.225 -6.255 -8.226 1.00 95.44 331 ALA A N 1
ATOM 2585 C CA . ALA A 1 331 ? 0.004 -6.702 -8.878 1.00 95.44 331 ALA A CA 1
ATOM 2586 C C . ALA A 1 331 ? -0.924 -5.497 -9.036 1.00 95.44 331 ALA A C 1
ATOM 2588 O O . ALA A 1 331 ? -1.135 -4.767 -8.070 1.00 95.44 331 ALA A O 1
ATOM 2589 N N . HIS A 1 332 ? -1.453 -5.302 -10.239 1.00 94.81 332 HIS A N 1
ATOM 2590 C CA . HIS A 1 332 ? -2.372 -4.216 -10.554 1.00 94.81 332 HIS A CA 1
ATOM 2591 C C . HIS A 1 332 ? -3.658 -4.769 -11.158 1.00 94.81 332 HIS A C 1
ATOM 2593 O O . HIS A 1 332 ? -3.619 -5.414 -12.209 1.00 94.81 332 HIS A O 1
ATOM 2599 N N . GLU A 1 333 ? -4.786 -4.523 -10.505 1.00 94.62 333 GLU A N 1
ATOM 2600 C CA . GLU A 1 333 ? -6.104 -4.862 -11.026 1.00 94.62 333 GLU A CA 1
ATOM 2601 C C . GLU A 1 333 ? -6.549 -3.858 -12.092 1.00 94.62 333 GLU A C 1
ATOM 2603 O O . GLU A 1 333 ? -6.541 -2.649 -11.870 1.00 94.62 333 GLU A O 1
ATOM 2608 N N . VAL A 1 334 ? -6.985 -4.369 -13.241 1.00 92.50 334 VAL A N 1
ATOM 2609 C CA . VAL A 1 334 ? -7.635 -3.571 -14.282 1.00 92.50 334 VAL A CA 1
ATOM 2610 C C . VAL A 1 334 ? -9.125 -3.855 -14.246 1.00 92.50 334 VAL A C 1
ATOM 2612 O O . VAL A 1 334 ? -9.545 -5.011 -14.371 1.00 92.50 334 VAL A O 1
ATOM 2615 N N . TRP A 1 335 ? -9.896 -2.785 -14.103 1.00 92.94 335 TRP A N 1
ATOM 2616 C CA . TRP A 1 335 ? -11.341 -2.812 -13.932 1.00 92.94 335 TRP A CA 1
ATOM 2617 C C . TRP A 1 335 ? -12.055 -2.256 -15.158 1.00 92.94 335 TRP A C 1
ATOM 2619 O O . TRP A 1 335 ? -11.519 -1.415 -15.876 1.00 92.94 335 TRP A O 1
ATOM 2629 N N . ASP A 1 336 ? -13.269 -2.738 -15.366 1.00 91.94 336 ASP A N 1
ATOM 2630 C CA . ASP A 1 336 ? -14.242 -2.224 -16.320 1.00 91.94 336 ASP A CA 1
ATOM 2631 C C . ASP A 1 336 ? -15.495 -1.809 -15.554 1.00 91.94 336 ASP A C 1
ATOM 2633 O O . ASP A 1 336 ? -15.799 -2.377 -14.499 1.00 91.94 336 ASP A O 1
ATOM 2637 N N . TRP A 1 337 ? -16.200 -0.812 -16.069 1.00 92.31 337 TRP A N 1
ATOM 2638 C CA . TRP A 1 337 ? -17.275 -0.143 -15.350 1.00 92.31 337 TRP A CA 1
ATOM 2639 C C . TRP A 1 337 ? -18.519 -0.136 -16.219 1.00 92.31 337 TRP A C 1
ATOM 2641 O O . TRP A 1 337 ? -18.505 0.366 -17.340 1.00 92.31 337 TRP A O 1
ATOM 2651 N N . SER A 1 338 ? -19.616 -0.670 -15.694 1.00 93.38 338 SER A N 1
ATOM 2652 C CA . SER A 1 338 ? -20.915 -0.581 -16.358 1.00 93.38 338 SER A CA 1
ATOM 2653 C C . SER A 1 338 ? -21.959 -0.081 -15.385 1.00 93.38 338 SER A C 1
ATOM 2655 O O . SER A 1 338 ? -22.009 -0.544 -14.248 1.00 93.38 338 SER A O 1
ATOM 2657 N N . VAL A 1 339 ? -22.814 0.826 -15.841 1.00 93.44 339 VAL A N 1
ATOM 2658 C CA . VAL A 1 339 ? -23.922 1.356 -15.052 1.00 93.44 339 VAL A CA 1
ATOM 2659 C C . VAL A 1 339 ? -25.220 0.980 -15.758 1.00 93.44 339 VAL A C 1
ATOM 2661 O O . VAL A 1 339 ? -25.592 1.647 -16.723 1.00 93.44 339 VAL A O 1
ATOM 2664 N N . PRO A 1 340 ? -25.899 -0.100 -15.331 1.00 90.56 340 PRO A N 1
ATOM 2665 C CA . PRO A 1 340 ? -27.140 -0.536 -15.970 1.00 90.56 340 PRO A CA 1
ATOM 2666 C C . PRO A 1 340 ? -28.249 0.519 -15.897 1.00 90.56 340 PRO A C 1
ATOM 2668 O O . PRO A 1 340 ? -29.051 0.630 -16.819 1.00 90.56 340 PRO A O 1
ATOM 2671 N N . SER A 1 341 ? -28.280 1.315 -14.824 1.00 86.69 341 SER A N 1
ATOM 2672 C CA . SER A 1 341 ? -29.223 2.419 -14.666 1.00 86.69 341 SER A CA 1
ATOM 2673 C C . SER A 1 341 ? -28.616 3.542 -13.832 1.00 86.69 341 SER A C 1
ATOM 2675 O O . SER A 1 341 ? -28.291 3.360 -12.663 1.00 86.69 341 SER A O 1
ATOM 2677 N N . MET A 1 342 ? -28.513 4.740 -14.414 1.00 86.19 342 MET A N 1
ATOM 2678 C CA . MET A 1 342 ? -28.086 5.938 -13.677 1.00 86.19 342 MET A CA 1
ATOM 2679 C C . MET A 1 342 ? -29.088 6.333 -12.584 1.00 86.19 342 MET A C 1
ATOM 2681 O O . MET A 1 342 ? -28.705 6.961 -11.604 1.00 86.19 342 MET A O 1
ATOM 2685 N N . ARG A 1 343 ? -30.370 5.965 -12.743 1.00 87.56 343 ARG A N 1
ATOM 2686 C CA . ARG A 1 343 ? -31.447 6.324 -11.809 1.00 87.56 343 ARG A CA 1
ATOM 2687 C C . ARG A 1 343 ? -31.277 5.654 -10.44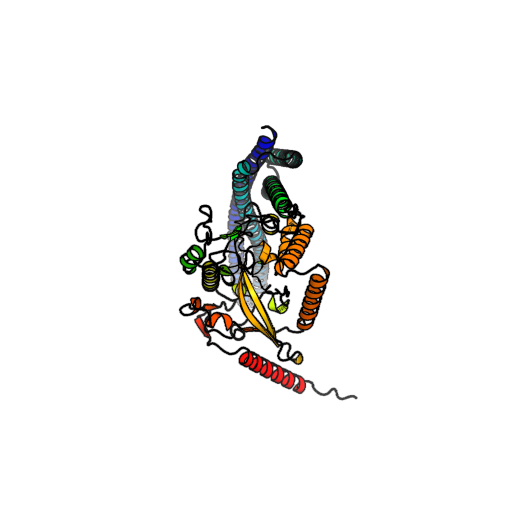9 1.00 87.56 343 ARG A C 1
ATOM 2689 O O . ARG A 1 343 ? -31.617 6.259 -9.443 1.00 87.56 343 ARG A O 1
ATOM 2696 N N . THR A 1 344 ? -30.799 4.413 -10.425 1.00 89.75 344 THR A N 1
ATOM 2697 C CA . THR A 1 344 ? -30.706 3.624 -9.189 1.00 89.75 344 THR A CA 1
ATOM 2698 C C . THR A 1 344 ? -29.428 3.896 -8.408 1.00 89.75 344 THR A C 1
ATOM 2700 O O . THR A 1 344 ? -29.336 3.486 -7.258 1.00 89.75 344 THR A O 1
ATOM 2703 N N . GLY A 1 345 ? -28.434 4.558 -9.015 1.00 92.81 345 GLY A N 1
ATOM 2704 C CA . GLY A 1 345 ? -27.124 4.761 -8.391 1.00 92.81 345 GLY A CA 1
ATOM 2705 C C . GLY A 1 345 ? -26.299 3.474 -8.254 1.00 92.81 345 GLY A C 1
ATOM 2706 O O . GLY A 1 345 ? -25.290 3.477 -7.550 1.00 92.81 345 GLY A O 1
ATOM 2707 N N . ILE A 1 346 ? -26.701 2.384 -8.927 1.00 95.06 346 ILE A N 1
ATOM 2708 C CA . ILE A 1 346 ? -26.032 1.079 -8.868 1.00 95.06 346 ILE A CA 1
ATOM 2709 C C . ILE A 1 346 ? -25.190 0.847 -10.127 1.00 95.06 346 ILE A C 1
ATOM 2711 O O . ILE A 1 346 ? -25.691 0.886 -11.253 1.00 95.06 346 ILE A O 1
ATOM 2715 N N . GLY A 1 347 ? -23.912 0.530 -9.932 1.00 95.94 347 GLY A N 1
ATOM 2716 C CA . GLY A 1 347 ? -22.976 0.141 -10.983 1.00 95.94 347 GLY A CA 1
ATOM 2717 C C . GLY A 1 347 ? -22.340 -1.228 -10.745 1.00 95.94 347 GLY A C 1
ATOM 2718 O O . GLY A 1 347 ? -22.420 -1.812 -9.665 1.00 95.94 347 GLY A O 1
ATOM 2719 N N . VAL A 1 348 ? -21.667 -1.736 -11.773 1.00 96.88 348 VAL A N 1
ATOM 2720 C CA . VAL A 1 348 ? -20.850 -2.952 -11.727 1.00 96.88 348 VAL A CA 1
ATOM 2721 C C . VAL A 1 348 ? -19.396 -2.583 -11.990 1.00 96.88 348 VAL A C 1
ATOM 2723 O O . VAL A 1 348 ? -19.074 -1.988 -13.020 1.00 96.88 348 VAL A O 1
ATOM 2726 N N . GLN A 1 349 ? -18.532 -2.979 -11.062 1.00 96.12 349 GLN A N 1
ATOM 2727 C CA . GLN A 1 349 ? -17.082 -2.937 -11.162 1.00 96.12 349 GLN A CA 1
ATOM 2728 C C . GLN A 1 349 ? -16.586 -4.339 -11.522 1.00 96.12 349 GLN A C 1
ATOM 2730 O O . GLN A 1 349 ? -16.545 -5.232 -10.676 1.00 96.12 349 GLN A O 1
ATOM 2735 N N . LYS A 1 350 ? -16.198 -4.555 -12.777 1.00 96.25 350 LYS A N 1
ATOM 2736 C CA . LYS A 1 350 ? -15.794 -5.872 -13.274 1.00 96.25 350 LYS A CA 1
ATOM 2737 C C . LYS A 1 350 ? -14.287 -6.008 -13.387 1.00 96.25 350 LYS A C 1
ATOM 2739 O O . LYS A 1 350 ? -13.641 -5.230 -14.086 1.00 96.25 350 LYS A O 1
ATOM 2744 N N . LEU A 1 351 ? -13.713 -7.029 -12.753 1.00 96.31 351 LEU A N 1
ATOM 2745 C CA . LEU A 1 351 ? -12.298 -7.344 -12.917 1.00 96.31 351 LEU A CA 1
ATOM 2746 C C . LEU A 1 351 ? -12.059 -7.863 -14.337 1.00 96.31 351 LEU A C 1
ATOM 2748 O O . LEU A 1 351 ? -12.679 -8.836 -14.759 1.00 96.31 351 LEU A O 1
ATOM 2752 N N . LYS A 1 352 ? -11.136 -7.244 -15.076 1.00 94.31 352 LYS A N 1
ATOM 2753 C CA . LYS A 1 352 ? -10.762 -7.683 -16.432 1.00 94.31 352 LYS A CA 1
ATOM 2754 C C . LYS A 1 352 ? -9.479 -8.487 -16.455 1.00 94.31 352 LYS A C 1
ATOM 2756 O O . LYS A 1 352 ? -9.347 -9.384 -17.280 1.00 94.31 352 LYS A O 1
ATOM 2761 N N . LYS A 1 353 ? -8.511 -8.096 -15.626 1.00 93.31 353 LYS A N 1
ATOM 2762 C CA . LYS A 1 353 ? -7.187 -8.722 -15.535 1.00 93.31 353 LYS A CA 1
ATOM 2763 C C . LYS A 1 353 ? -6.440 -8.246 -14.299 1.00 93.31 353 LYS A C 1
ATOM 2765 O O . LYS A 1 353 ? -6.649 -7.127 -13.837 1.00 93.31 353 LYS A O 1
ATOM 2770 N N . VAL A 1 354 ? -5.506 -9.067 -13.831 1.00 95.81 354 VAL A N 1
ATOM 2771 C CA . VAL A 1 354 ? -4.475 -8.667 -12.867 1.00 95.81 354 VAL A CA 1
ATOM 2772 C C . VAL A 1 354 ? -3.128 -8.678 -13.584 1.00 95.81 354 VAL A C 1
ATOM 2774 O O . VAL A 1 354 ? -2.719 -9.693 -14.145 1.00 95.81 354 VAL A O 1
ATOM 2777 N N . LEU A 1 355 ? -2.446 -7.537 -13.610 1.00 95.19 355 LEU A N 1
ATOM 2778 C CA . LEU A 1 355 ? -1.166 -7.359 -14.290 1.00 95.19 355 LEU A CA 1
ATOM 2779 C C . LEU A 1 355 ? -0.001 -7.442 -13.304 1.00 95.19 355 LEU A C 1
ATOM 2781 O O . LEU A 1 355 ? -0.084 -6.906 -12.204 1.00 95.19 355 LEU A O 1
ATOM 2785 N N . THR A 1 356 ? 1.125 -8.014 -13.739 1.00 97.00 356 THR A N 1
ATOM 2786 C CA . THR A 1 356 ? 2.413 -7.849 -13.044 1.00 97.00 356 THR A CA 1
ATOM 2787 C C . THR A 1 356 ? 3.127 -6.619 -13.585 1.00 97.00 356 THR A C 1
ATOM 2789 O O . THR A 1 356 ? 3.562 -6.616 -14.738 1.00 97.00 356 THR A O 1
ATOM 2792 N N . LEU A 1 357 ? 3.286 -5.577 -12.773 1.00 95.50 357 LEU A N 1
ATOM 2793 C CA . LEU A 1 357 ? 3.891 -4.304 -13.168 1.00 95.50 357 LEU A CA 1
ATOM 2794 C C . LEU A 1 357 ? 5.137 -3.996 -12.337 1.00 95.50 357 LEU A C 1
ATOM 2796 O O . LEU A 1 357 ? 5.223 -4.367 -11.178 1.00 95.50 357 LEU A O 1
ATOM 2800 N N . CYS A 1 358 ? 6.116 -3.292 -12.905 1.00 93.69 358 CYS A N 1
ATOM 2801 C CA . CYS A 1 358 ? 7.133 -2.620 -12.088 1.00 93.69 358 CYS A CA 1
ATOM 2802 C C . CYS A 1 358 ? 6.574 -1.282 -11.565 1.00 93.69 358 CYS A C 1
ATOM 2804 O O . CYS A 1 358 ? 5.692 -0.726 -12.226 1.00 93.69 358 CYS A O 1
ATOM 2806 N N . PRO A 1 359 ? 7.123 -0.698 -10.481 1.00 91.75 359 PRO A N 1
ATOM 2807 C CA . PRO A 1 359 ? 6.587 0.546 -9.918 1.00 91.75 359 PRO A CA 1
ATOM 2808 C C . PRO A 1 359 ? 6.526 1.704 -10.929 1.00 91.75 359 PRO A C 1
ATOM 2810 O O . PRO A 1 359 ? 5.559 2.452 -10.960 1.00 91.75 359 PRO A O 1
ATOM 2813 N N . ASN A 1 360 ? 7.498 1.796 -11.848 1.00 90.56 360 ASN A N 1
ATOM 2814 C CA . ASN A 1 360 ? 7.497 2.820 -12.907 1.00 90.56 360 ASN A CA 1
ATOM 2815 C C . ASN A 1 360 ? 6.357 2.664 -13.931 1.00 90.56 360 ASN A C 1
ATOM 2817 O O . ASN A 1 360 ? 6.006 3.621 -14.607 1.00 90.56 360 ASN A O 1
ATOM 2821 N N . CYS A 1 361 ? 5.855 1.446 -14.152 1.00 92.56 361 CYS A N 1
ATOM 2822 C CA . CYS A 1 361 ? 4.693 1.219 -15.015 1.00 92.56 361 CYS A CA 1
ATOM 2823 C C . CYS A 1 361 ? 3.393 1.276 -14.215 1.00 92.56 361 CYS A C 1
ATOM 2825 O O . CYS A 1 361 ? 2.376 1.698 -14.751 1.00 92.56 361 CYS A O 1
ATOM 2827 N N . HIS A 1 362 ? 3.422 0.868 -12.947 1.00 93.88 362 HIS A N 1
ATOM 2828 C CA . HIS A 1 362 ? 2.262 0.925 -12.069 1.00 93.88 362 HIS A CA 1
ATOM 2829 C C . HIS A 1 362 ? 1.834 2.369 -11.778 1.00 93.88 362 HIS A C 1
ATOM 2831 O O . HIS A 1 362 ? 0.642 2.667 -11.739 1.00 93.88 362 HIS A O 1
ATOM 2837 N N . SER A 1 363 ? 2.798 3.287 -11.690 1.00 92.50 363 SER A N 1
ATOM 2838 C CA . SER A 1 363 ? 2.551 4.718 -11.510 1.00 92.50 363 SER A CA 1
ATOM 2839 C C . SER A 1 363 ? 1.694 5.359 -12.602 1.00 92.50 363 SER A C 1
ATOM 2841 O O . SER A 1 363 ? 1.038 6.358 -12.332 1.00 92.50 363 SER A O 1
ATOM 2843 N N . MET A 1 364 ? 1.633 4.779 -13.808 1.00 92.00 364 MET A N 1
ATOM 2844 C CA . MET A 1 364 ? 0.755 5.273 -14.876 1.00 92.00 364 MET A CA 1
ATOM 2845 C C . MET A 1 364 ? -0.731 5.145 -14.526 1.00 92.00 364 MET A C 1
ATOM 2847 O O . MET A 1 364 ? -1.534 5.916 -15.047 1.00 92.00 364 MET A O 1
ATOM 2851 N N . PHE A 1 365 ? -1.088 4.201 -13.652 1.00 91.06 365 PHE A N 1
ATOM 2852 C CA . PHE A 1 365 ? -2.464 3.953 -13.216 1.00 91.06 365 PHE A CA 1
ATOM 2853 C C . PHE A 1 365 ? -2.795 4.654 -11.891 1.00 91.06 365 PHE A C 1
ATOM 2855 O O . PHE A 1 365 ? -3.948 4.983 -11.643 1.00 91.06 365 PHE A O 1
ATOM 2862 N N . HIS A 1 366 ? -1.784 4.925 -11.057 1.00 90.19 366 HIS A N 1
ATOM 2863 C CA . HIS A 1 366 ? -1.944 5.517 -9.719 1.00 90.19 366 HIS A CA 1
ATOM 2864 C C . HIS A 1 366 ? -1.147 6.811 -9.548 1.00 90.19 366 HIS A C 1
ATOM 2866 O O . HIS A 1 366 ? -0.486 7.022 -8.532 1.00 90.19 366 HIS A O 1
ATOM 2872 N N . GLU A 1 367 ? -1.197 7.691 -10.544 1.00 91.75 367 GLU A N 1
ATOM 2873 C CA . GLU A 1 367 ? -0.366 8.899 -10.601 1.00 91.75 367 GLU A CA 1
ATOM 2874 C C . GLU A 1 367 ? -0.438 9.737 -9.322 1.00 91.75 367 GLU A C 1
ATOM 2876 O O . GLU A 1 367 ? 0.596 10.019 -8.722 1.00 91.75 367 GLU A O 1
ATOM 2881 N N . ALA A 1 368 ? -1.645 10.059 -8.844 1.00 89.75 368 ALA A N 1
ATOM 2882 C CA . ALA A 1 368 ? -1.831 10.875 -7.645 1.00 89.75 368 ALA A CA 1
ATOM 2883 C C . ALA A 1 368 ? -1.134 10.280 -6.407 1.00 89.75 368 ALA A C 1
ATOM 2885 O O . ALA A 1 368 ? -0.570 11.014 -5.595 1.00 89.75 368 ALA A O 1
ATOM 2886 N N . HIS A 1 369 ? -1.125 8.948 -6.270 1.00 89.75 369 HIS A N 1
ATOM 2887 C CA . HIS A 1 369 ? -0.412 8.274 -5.187 1.00 89.75 369 HIS A CA 1
ATOM 2888 C C . HIS A 1 369 ? 1.103 8.450 -5.329 1.00 89.75 369 HIS A C 1
ATOM 2890 O O . HIS A 1 369 ? 1.757 8.881 -4.381 1.00 89.75 369 HIS A O 1
ATOM 2896 N N . PHE A 1 370 ? 1.659 8.153 -6.506 1.00 91.81 370 PHE A N 1
ATOM 2897 C CA . PHE A 1 370 ? 3.101 8.228 -6.749 1.00 91.81 370 PHE A CA 1
ATOM 2898 C C . PHE A 1 370 ? 3.627 9.666 -6.669 1.00 91.81 370 PHE A C 1
ATOM 2900 O O . PHE A 1 370 ? 4.654 9.895 -6.034 1.00 91.81 370 PHE A O 1
ATOM 2907 N N . VAL A 1 371 ? 2.896 10.637 -7.221 1.00 92.38 371 VAL A N 1
ATOM 2908 C CA . VAL A 1 371 ? 3.211 12.071 -7.126 1.00 92.38 371 VAL A CA 1
ATOM 2909 C C . VAL A 1 371 ? 3.185 12.534 -5.671 1.00 92.38 371 VAL A C 1
ATOM 2911 O O . VAL A 1 371 ? 4.114 13.207 -5.235 1.00 92.38 371 VAL A O 1
ATOM 2914 N N . ARG A 1 372 ? 2.182 12.133 -4.876 1.00 91.50 372 ARG A N 1
ATOM 2915 C CA . ARG A 1 372 ? 2.129 12.465 -3.443 1.00 91.50 372 ARG A CA 1
ATOM 2916 C C . ARG A 1 372 ? 3.311 11.872 -2.677 1.00 91.50 372 ARG A C 1
ATOM 2918 O O . ARG A 1 372 ? 3.929 12.573 -1.882 1.00 91.50 372 ARG A O 1
ATOM 2925 N N . MET A 1 373 ? 3.628 10.599 -2.912 1.00 88.12 373 MET A N 1
ATOM 2926 C CA . MET A 1 373 ? 4.762 9.934 -2.261 1.00 88.12 373 MET A CA 1
ATOM 2927 C C . MET A 1 373 ? 6.094 10.586 -2.643 1.00 88.12 373 MET A C 1
ATOM 2929 O O . MET A 1 373 ? 6.941 10.796 -1.780 1.00 88.12 373 MET A O 1
ATOM 2933 N N . ALA A 1 374 ? 6.260 10.972 -3.908 1.00 86.50 374 ALA A N 1
ATOM 2934 C CA . ALA A 1 374 ? 7.428 11.707 -4.381 1.00 86.50 374 ALA A CA 1
ATOM 2935 C C . ALA A 1 374 ? 7.475 13.150 -3.855 1.00 86.50 374 ALA A C 1
ATOM 2937 O O . ALA A 1 374 ? 8.555 13.677 -3.601 1.00 86.50 374 ALA A O 1
ATOM 2938 N N . GLY A 1 375 ? 6.318 13.778 -3.632 1.00 82.50 375 GLY A N 1
ATOM 2939 C CA . GLY A 1 375 ? 6.190 15.115 -3.051 1.00 82.50 375 GLY A CA 1
ATOM 2940 C C . GLY A 1 375 ? 6.753 15.212 -1.632 1.00 82.50 375 GLY A C 1
ATOM 2941 O O . GLY A 1 375 ? 7.343 16.232 -1.292 1.00 82.50 375 GLY A O 1
ATOM 2942 N N . ILE A 1 376 ? 6.692 14.129 -0.845 1.00 79.06 376 ILE A N 1
ATOM 2943 C CA . ILE A 1 376 ? 7.386 14.030 0.458 1.00 79.06 376 ILE A CA 1
ATOM 2944 C C . ILE A 1 376 ? 8.899 14.255 0.294 1.00 79.06 376 ILE A C 1
ATOM 2946 O O . ILE A 1 376 ? 9.551 14.787 1.189 1.00 79.06 376 ILE A O 1
ATOM 2950 N N . ASN A 1 377 ? 9.443 13.895 -0.870 1.00 71.81 377 ASN A N 1
ATOM 2951 C CA . ASN A 1 377 ? 10.849 14.041 -1.228 1.00 71.81 377 ASN A CA 1
ATOM 2952 C C . ASN A 1 377 ? 11.120 15.268 -2.124 1.00 71.81 377 ASN A C 1
ATOM 2954 O O . ASN A 1 377 ? 12.223 15.392 -2.650 1.00 71.81 377 ASN A O 1
ATOM 2958 N N . GLY A 1 378 ? 10.134 16.151 -2.333 1.00 75.44 378 GLY A N 1
ATOM 2959 C CA . GLY A 1 378 ? 10.264 17.332 -3.195 1.00 75.44 378 GLY A CA 1
ATOM 2960 C C . GLY A 1 378 ? 10.340 17.033 -4.698 1.00 75.44 378 GLY A C 1
ATOM 2961 O O . GLY A 1 378 ? 10.801 17.885 -5.442 1.00 75.44 378 GLY A O 1
ATOM 2962 N N . LEU A 1 379 ? 9.908 15.843 -5.138 1.00 81.75 379 LEU A N 1
ATOM 2963 C CA . LEU A 1 379 ? 9.997 15.377 -6.534 1.00 81.75 379 LEU A CA 1
ATOM 2964 C C . LEU A 1 379 ? 8.635 15.156 -7.210 1.00 81.75 379 LEU A C 1
ATOM 2966 O O . LEU A 1 379 ? 8.503 14.342 -8.127 1.00 81.75 379 LEU A O 1
ATOM 2970 N N . GLY A 1 380 ? 7.580 15.790 -6.698 1.00 87.38 380 GLY A N 1
ATOM 2971 C CA . GLY A 1 380 ? 6.219 15.558 -7.187 1.00 87.38 380 GLY A CA 1
ATOM 2972 C C . GLY A 1 380 ? 6.058 15.887 -8.676 1.00 87.38 380 GLY A C 1
ATOM 2973 O O . GLY A 1 380 ? 5.458 15.099 -9.406 1.00 87.38 380 GLY A O 1
ATOM 2974 N N . GLU A 1 381 ? 6.624 17.011 -9.122 1.00 86.81 381 GLU A N 1
ATOM 2975 C CA . GLU A 1 381 ? 6.511 17.480 -10.509 1.00 86.81 381 GLU A CA 1
ATOM 2976 C C . GLU A 1 381 ? 7.297 16.591 -11.471 1.00 86.81 381 GLU A C 1
ATOM 2978 O O . GLU A 1 381 ? 6.758 16.105 -12.460 1.00 86.81 381 GLU A O 1
ATOM 2983 N N . GLU A 1 382 ? 8.546 16.270 -11.138 1.00 85.75 382 GLU A N 1
ATOM 2984 C CA . GLU A 1 382 ? 9.385 15.435 -11.994 1.00 85.75 382 GLU A CA 1
ATOM 2985 C C . GLU A 1 382 ? 8.817 14.021 -12.135 1.00 85.75 382 GLU A C 1
ATOM 2987 O O . GLU A 1 382 ? 8.911 13.410 -13.201 1.00 85.75 382 GLU A O 1
ATOM 2992 N N . VAL A 1 383 ? 8.204 13.484 -11.075 1.00 89.44 383 VAL A N 1
ATOM 2993 C CA . VAL A 1 383 ? 7.498 12.201 -11.159 1.00 89.44 383 VAL A CA 1
ATOM 2994 C C . VAL A 1 383 ? 6.255 12.308 -12.035 1.00 89.44 383 VAL A C 1
ATOM 2996 O O . VAL A 1 383 ? 6.011 11.379 -12.806 1.00 89.44 383 VAL A O 1
ATOM 2999 N N . ARG A 1 384 ? 5.501 13.413 -11.979 1.00 92.75 384 ARG A N 1
ATOM 3000 C CA . ARG A 1 384 ? 4.366 13.642 -12.885 1.00 92.75 384 ARG A CA 1
ATOM 3001 C C . ARG A 1 384 ? 4.822 13.647 -14.343 1.00 92.75 384 ARG A C 1
ATOM 3003 O O . ARG A 1 384 ? 4.323 12.848 -15.134 1.00 92.75 384 ARG A O 1
ATOM 3010 N N . GLU A 1 385 ? 5.840 14.439 -14.674 1.00 89.81 385 GLU A N 1
ATOM 3011 C CA . GLU A 1 385 ? 6.410 14.478 -16.026 1.00 89.81 385 GLU A CA 1
ATOM 3012 C C . GLU A 1 385 ? 6.914 13.103 -16.489 1.00 89.81 385 GLU A C 1
ATOM 3014 O O . GLU A 1 385 ? 6.703 12.697 -17.636 1.00 89.81 385 GLU A O 1
ATOM 3019 N N . ALA A 1 386 ? 7.592 12.359 -15.608 1.00 89.00 386 ALA A N 1
ATOM 3020 C CA . ALA A 1 386 ? 8.089 11.024 -15.924 1.00 89.00 386 ALA A CA 1
ATOM 3021 C C . ALA A 1 386 ? 6.943 10.035 -16.196 1.00 89.00 386 ALA A C 1
ATOM 3023 O O . ALA A 1 386 ? 7.070 9.173 -17.070 1.00 89.00 386 ALA A O 1
ATOM 3024 N N . ILE A 1 387 ? 5.818 10.157 -15.481 1.00 92.81 387 ILE A N 1
ATOM 3025 C CA . ILE A 1 387 ? 4.609 9.361 -15.720 1.00 92.81 387 ILE A CA 1
ATOM 3026 C C . ILE A 1 387 ? 4.002 9.702 -17.085 1.00 92.81 387 ILE A C 1
ATOM 3028 O O . ILE A 1 387 ? 3.713 8.781 -17.848 1.00 92.81 387 ILE A O 1
ATOM 3032 N N . GLU A 1 388 ? 3.864 10.981 -17.437 1.00 91.75 388 GLU A N 1
ATOM 3033 C CA . GLU A 1 388 ? 3.347 11.398 -18.750 1.00 91.75 388 GLU A CA 1
ATOM 3034 C C . GLU A 1 388 ? 4.213 10.876 -19.902 1.00 91.75 388 GLU A C 1
ATOM 3036 O O . GLU A 1 388 ? 3.709 10.213 -20.814 1.00 91.75 388 GLU A O 1
ATOM 3041 N N . LYS A 1 389 ? 5.538 11.058 -19.812 1.00 88.31 389 LYS A N 1
ATOM 3042 C CA . LYS A 1 389 ? 6.504 10.512 -20.783 1.00 88.31 389 LYS A CA 1
ATOM 3043 C C . LYS A 1 389 ? 6.370 8.996 -20.920 1.00 88.31 389 LYS A C 1
ATOM 3045 O O . LYS A 1 389 ? 6.441 8.454 -22.024 1.00 88.31 389 LYS A O 1
ATOM 3050 N N . ARG A 1 390 ? 6.142 8.294 -19.805 1.00 89.00 390 ARG A N 1
ATOM 3051 C CA . ARG A 1 390 ? 5.918 6.843 -19.791 1.00 89.00 390 ARG A CA 1
ATOM 3052 C C . ARG A 1 390 ? 4.627 6.457 -20.515 1.00 89.00 390 ARG A C 1
ATOM 3054 O O . ARG A 1 390 ? 4.661 5.508 -21.296 1.00 89.00 390 ARG A O 1
ATOM 3061 N N . ARG A 1 391 ? 3.523 7.175 -20.279 1.00 90.81 391 ARG A N 1
ATOM 3062 C CA . ARG A 1 391 ? 2.230 6.938 -20.942 1.00 90.81 391 ARG A CA 1
ATOM 3063 C C . ARG A 1 391 ? 2.341 7.124 -22.454 1.00 90.81 391 ARG A C 1
ATOM 3065 O O . ARG A 1 391 ? 1.975 6.221 -23.204 1.00 90.81 391 ARG A O 1
ATOM 3072 N N . MET A 1 392 ? 2.951 8.229 -22.892 1.00 88.00 392 MET A N 1
ATOM 3073 C CA . MET A 1 392 ? 3.234 8.484 -24.310 1.00 88.00 392 MET A CA 1
ATOM 3074 C C . MET A 1 392 ? 4.065 7.364 -24.940 1.00 88.00 392 MET A C 1
ATOM 3076 O O . MET A 1 392 ? 3.708 6.846 -25.996 1.00 88.00 392 MET A O 1
ATOM 3080 N N . LEU A 1 393 ? 5.139 6.929 -24.268 1.00 85.00 393 LEU A N 1
ATOM 3081 C CA . LEU A 1 393 ? 6.007 5.857 -24.759 1.00 85.00 393 LEU A CA 1
ATOM 3082 C C . LEU A 1 393 ? 5.269 4.517 -24.903 1.00 85.00 393 LEU A C 1
ATOM 3084 O O . LEU A 1 393 ? 5.461 3.814 -25.892 1.00 85.00 393 LEU A O 1
ATOM 3088 N N . VAL A 1 394 ? 4.463 4.142 -23.907 1.00 86.06 394 VAL A N 1
ATOM 3089 C CA . VAL A 1 394 ? 3.762 2.850 -23.883 1.00 86.06 394 VAL A CA 1
ATOM 3090 C C . VAL A 1 394 ? 2.641 2.805 -24.922 1.00 86.06 394 VAL A C 1
ATOM 3092 O O . VAL A 1 394 ? 2.514 1.795 -25.612 1.00 86.06 394 VAL A O 1
ATOM 3095 N N . ASN A 1 395 ? 1.881 3.893 -25.069 1.00 86.25 395 ASN A N 1
ATOM 3096 C CA . ASN A 1 395 ? 0.792 3.982 -26.045 1.00 86.25 395 ASN A CA 1
ATOM 3097 C C . ASN A 1 395 ? 1.263 4.374 -27.455 1.00 86.25 395 ASN A C 1
ATOM 3099 O O . ASN A 1 395 ? 0.501 4.218 -28.404 1.00 86.25 395 ASN A O 1
ATOM 3103 N N . ARG A 1 396 ? 2.509 4.842 -27.608 1.00 87.56 396 ARG A N 1
ATOM 3104 C CA . ARG A 1 396 ? 3.067 5.398 -28.857 1.00 87.56 396 ARG A CA 1
ATOM 3105 C C . ARG A 1 396 ? 2.254 6.582 -29.389 1.00 87.56 396 ARG A C 1
ATOM 3107 O O . ARG A 1 396 ? 1.987 6.675 -30.583 1.00 87.56 396 ARG A O 1
ATOM 3114 N N . ILE A 1 397 ? 1.873 7.479 -28.485 1.00 87.62 397 ILE A N 1
ATOM 3115 C CA . ILE A 1 397 ? 1.080 8.679 -28.782 1.00 87.62 397 ILE A CA 1
ATOM 3116 C C . ILE A 1 397 ? 1.844 9.950 -28.405 1.00 87.62 397 ILE A C 1
ATOM 3118 O O . ILE A 1 397 ? 2.715 9.918 -27.535 1.00 87.62 397 ILE A O 1
ATOM 3122 N N . GLY A 1 398 ? 1.512 11.064 -29.061 1.00 91.19 398 GLY A N 1
ATOM 3123 C CA . GLY A 1 398 ? 2.016 12.393 -28.705 1.00 91.19 398 GLY A CA 1
ATOM 3124 C C . GLY A 1 398 ? 1.249 13.035 -27.543 1.00 91.19 398 GLY A C 1
ATOM 3125 O O . GLY A 1 398 ? 0.230 12.512 -27.088 1.00 91.19 398 GLY A O 1
ATOM 3126 N N . GLN A 1 399 ? 1.725 14.201 -27.094 1.00 91.94 399 GLN A N 1
ATOM 3127 C CA . GLN A 1 399 ? 1.170 14.919 -25.938 1.00 91.94 399 GLN A CA 1
ATOM 3128 C C . GLN A 1 399 ? -0.306 15.297 -26.122 1.00 91.94 399 GLN A C 1
ATOM 3130 O O . GLN A 1 399 ? -1.092 15.147 -25.192 1.00 91.94 399 GLN A O 1
ATOM 3135 N N . GLU A 1 400 ? -0.695 15.767 -27.310 1.00 93.94 400 GLU A N 1
ATOM 3136 C CA . GLU A 1 400 ? -2.077 16.174 -27.597 1.00 93.94 400 GLU A CA 1
ATOM 3137 C C . GLU A 1 400 ? -3.048 14.996 -27.448 1.00 93.94 400 GLU A C 1
ATOM 3139 O O . GLU A 1 400 ? -4.009 15.074 -26.687 1.00 93.94 400 GLU A O 1
ATOM 3144 N N . ALA A 1 401 ? -2.732 13.861 -28.078 1.00 92.31 401 ALA A N 1
ATOM 3145 C CA . ALA A 1 401 ? -3.528 12.642 -27.971 1.00 92.31 401 ALA A CA 1
ATOM 3146 C C . ALA A 1 401 ? -3.602 12.115 -26.527 1.00 92.31 401 ALA A C 1
ATOM 3148 O O . ALA A 1 401 ? -4.667 11.679 -26.088 1.00 92.31 401 ALA A O 1
ATOM 3149 N N . LEU A 1 402 ? -2.500 12.188 -25.766 1.00 91.88 402 LEU A N 1
ATOM 3150 C CA . LEU A 1 402 ? -2.513 11.837 -24.344 1.00 91.88 402 LEU A CA 1
ATOM 3151 C C . LEU A 1 402 ? -3.427 12.779 -23.545 1.00 91.88 402 LEU A C 1
ATOM 3153 O O . LEU A 1 402 ? -4.215 12.307 -22.729 1.00 91.88 402 LEU A O 1
ATOM 3157 N N . SER A 1 403 ? -3.357 14.088 -23.793 1.00 92.00 403 SER A N 1
ATOM 3158 C CA . SER A 1 403 ? -4.217 15.084 -23.144 1.00 92.00 403 SER A CA 1
ATOM 3159 C C . SER A 1 403 ? -5.697 14.796 -23.405 1.00 92.00 403 SER A C 1
ATOM 3161 O O . SER A 1 403 ? -6.483 14.701 -22.461 1.00 92.00 403 SER A O 1
ATOM 3163 N N . SER A 1 404 ? -6.070 14.538 -24.664 1.00 92.19 404 SER A N 1
ATOM 3164 C CA . SER A 1 404 ? -7.436 14.145 -25.027 1.00 92.19 404 SER A CA 1
ATOM 3165 C C . SER A 1 404 ? -7.871 12.851 -24.331 1.00 92.19 404 SER A C 1
ATOM 3167 O O . SER A 1 404 ? -8.991 12.778 -23.825 1.00 92.19 404 SER A O 1
ATOM 3169 N N . GLN A 1 405 ? -6.991 11.846 -24.238 1.00 90.69 405 GLN A N 1
ATOM 3170 C CA . GLN A 1 405 ? -7.281 10.589 -23.542 1.00 90.69 405 GLN A CA 1
ATOM 3171 C C . GLN A 1 405 ? -7.526 10.809 -22.038 1.00 90.69 405 GLN A C 1
ATOM 3173 O O . GLN A 1 405 ? -8.488 10.279 -21.479 1.00 90.69 405 GLN A O 1
ATOM 3178 N N . LEU A 1 406 ? -6.690 11.617 -21.376 1.00 90.56 406 LEU A N 1
ATOM 3179 C CA . LEU A 1 406 ? -6.841 11.945 -19.954 1.00 90.56 406 LEU A CA 1
ATOM 3180 C C . LEU A 1 406 ? -8.097 12.788 -19.693 1.00 90.56 406 LEU A C 1
ATOM 3182 O O . LEU A 1 406 ? -8.793 12.563 -18.702 1.00 90.56 406 LEU A O 1
ATOM 3186 N N . GLN A 1 407 ? -8.429 13.717 -20.593 1.00 90.69 407 GLN A N 1
ATOM 3187 C CA . GLN A 1 407 ? -9.660 14.502 -20.514 1.00 90.69 407 GLN A CA 1
ATOM 3188 C C . GLN A 1 407 ? -10.899 13.614 -20.671 1.00 90.69 407 GLN A C 1
ATOM 3190 O O . GLN A 1 407 ? -11.833 13.731 -19.876 1.00 90.69 407 GLN A O 1
ATOM 3195 N N . ALA A 1 408 ? -10.901 12.693 -21.638 1.00 89.75 408 ALA A N 1
ATOM 3196 C CA . ALA A 1 408 ? -11.983 11.728 -21.822 1.00 89.75 408 ALA A CA 1
ATOM 3197 C C . ALA A 1 408 ? -12.157 10.834 -20.583 1.00 89.75 408 ALA A C 1
ATOM 3199 O O . ALA A 1 408 ? -13.275 10.675 -20.090 1.00 89.75 408 ALA A O 1
ATOM 3200 N N . ALA A 1 409 ? -11.055 10.332 -20.017 1.00 87.56 409 ALA A N 1
ATOM 3201 C CA . ALA A 1 409 ? -11.072 9.559 -18.777 1.00 87.56 409 ALA A CA 1
ATOM 3202 C C . ALA A 1 409 ? -11.618 10.375 -17.590 1.00 87.56 409 ALA A C 1
ATOM 3204 O O . ALA A 1 409 ? -12.433 9.875 -16.819 1.00 87.56 409 ALA A O 1
ATOM 3205 N N . SER A 1 410 ? -11.231 11.648 -17.457 1.00 87.44 410 SER A N 1
ATOM 3206 C CA . SER A 1 410 ? -11.752 12.538 -16.411 1.00 87.44 410 SER A CA 1
ATOM 3207 C C . SER A 1 410 ? -13.254 12.795 -16.564 1.00 87.44 410 SER A C 1
ATOM 3209 O O . SER A 1 410 ? -13.997 12.726 -15.585 1.00 87.44 410 SER A O 1
ATOM 3211 N N . SER A 1 411 ? -13.725 13.051 -17.787 1.00 89.31 411 SER A N 1
ATOM 3212 C CA . SER A 1 411 ? -15.150 13.238 -18.079 1.00 89.31 411 SER A CA 1
ATOM 3213 C C . SER A 1 411 ? -15.958 11.979 -17.782 1.00 89.31 411 SER A C 1
ATOM 3215 O O . SER A 1 411 ? -17.008 12.059 -17.145 1.00 89.31 411 SER A O 1
ATOM 3217 N N . HIS A 1 412 ? -15.449 10.808 -18.167 1.00 86.81 412 HIS A N 1
ATOM 3218 C CA . HIS A 1 412 ? -16.113 9.551 -17.854 1.00 86.81 412 HIS A CA 1
ATOM 3219 C C . HIS A 1 412 ? -16.122 9.279 -16.339 1.00 86.81 412 HIS A C 1
ATOM 3221 O O . HIS A 1 412 ? -17.174 8.946 -15.801 1.00 86.81 412 HIS A O 1
ATOM 3227 N N . LEU A 1 413 ? -15.042 9.562 -15.602 1.00 86.81 413 LEU A N 1
ATOM 3228 C CA . LEU A 1 413 ? -15.045 9.479 -14.135 1.00 86.81 413 LEU A CA 1
ATOM 3229 C C . LEU A 1 413 ? -16.124 10.376 -13.506 1.00 86.81 413 LEU A C 1
ATOM 3231 O O . LEU A 1 413 ? -16.843 9.935 -12.612 1.00 86.81 413 LEU A O 1
ATOM 3235 N N . LYS A 1 414 ? -16.265 11.620 -13.983 1.00 88.38 414 LYS A N 1
ATOM 3236 C CA . LYS A 1 414 ? -17.316 12.538 -13.512 1.00 88.38 414 LYS A CA 1
ATOM 3237 C C . LYS A 1 414 ? -18.715 11.986 -13.771 1.00 88.38 414 LYS A C 1
ATOM 3239 O O . LYS A 1 414 ? -19.581 12.150 -12.920 1.00 88.38 414 LYS A O 1
ATOM 3244 N N . SER A 1 415 ? -18.927 11.301 -14.897 1.00 88.88 415 SER A N 1
ATOM 3245 C CA . SER A 1 415 ? -20.217 10.662 -15.192 1.00 88.88 415 SER A CA 1
ATOM 3246 C C . SER A 1 415 ? -20.579 9.553 -14.199 1.00 88.88 415 SER A C 1
ATOM 3248 O O . SER A 1 415 ? -21.755 9.300 -13.980 1.00 88.88 415 SER A O 1
ATOM 3250 N N . LEU A 1 416 ? -19.585 8.943 -13.544 1.00 90.38 416 LEU A N 1
ATOM 3251 C CA . LEU A 1 416 ? -19.781 7.898 -12.537 1.00 90.38 416 LEU A CA 1
ATOM 3252 C C . LEU A 1 416 ? -19.940 8.450 -11.110 1.00 90.38 416 LEU A C 1
ATOM 3254 O O . LEU A 1 416 ? -20.113 7.675 -10.174 1.00 90.38 416 LEU A O 1
ATOM 3258 N N . ALA A 1 417 ? -19.872 9.771 -10.912 1.00 87.62 417 ALA A N 1
ATOM 3259 C CA . ALA A 1 417 ? -19.876 10.376 -9.579 1.00 87.62 417 ALA A CA 1
ATOM 3260 C C . ALA A 1 417 ? -21.201 10.199 -8.816 1.00 87.62 417 ALA A C 1
ATOM 3262 O O . ALA A 1 417 ? -21.200 10.259 -7.590 1.00 87.62 417 ALA A O 1
ATOM 3263 N N . SER A 1 418 ? -22.313 9.973 -9.522 1.00 88.94 418 SER A N 1
ATOM 3264 C CA . SER A 1 418 ? -23.625 9.706 -8.918 1.00 88.94 418 SER A CA 1
ATOM 3265 C C . SER A 1 418 ? -23.836 8.240 -8.526 1.00 88.94 418 SER A C 1
ATOM 3267 O O . SER A 1 418 ? -24.912 7.899 -8.047 1.00 88.94 418 SER A O 1
ATOM 3269 N N . ILE A 1 419 ? -22.858 7.363 -8.776 1.00 93.19 419 ILE A N 1
ATOM 3270 C CA . ILE A 1 419 ? -22.941 5.940 -8.439 1.00 93.19 419 ILE A CA 1
ATOM 3271 C C . ILE A 1 419 ? -22.358 5.733 -7.045 1.00 93.19 419 ILE A C 1
ATOM 3273 O O . ILE A 1 419 ? -21.146 5.851 -6.840 1.00 93.19 419 ILE A O 1
ATOM 3277 N N . ASP A 1 420 ? -23.228 5.418 -6.091 1.00 90.38 420 ASP A N 1
ATOM 3278 C CA . ASP A 1 420 ? -22.865 5.194 -4.690 1.00 90.38 420 ASP A CA 1
ATOM 3279 C C . ASP A 1 420 ? -22.686 3.707 -4.351 1.00 90.38 420 ASP A C 1
ATOM 3281 O O . ASP A 1 420 ? -21.987 3.357 -3.395 1.00 90.38 420 ASP A O 1
ATOM 3285 N N . THR A 1 421 ? -23.259 2.826 -5.172 1.00 93.62 421 THR A N 1
ATOM 3286 C CA . THR A 1 421 ? -23.326 1.393 -4.917 1.00 93.62 421 THR A CA 1
ATOM 3287 C C . THR A 1 421 ? -22.686 0.632 -6.063 1.00 93.62 421 THR A C 1
ATOM 3289 O O . THR A 1 421 ? -23.151 0.666 -7.198 1.00 93.62 421 THR A O 1
ATOM 3292 N N . TRP A 1 422 ? -21.624 -0.107 -5.752 1.00 95.81 422 TRP A N 1
ATOM 3293 C CA . TRP A 1 422 ? -20.905 -0.933 -6.715 1.00 95.81 422 TRP A CA 1
ATOM 3294 C C . TRP A 1 422 ? -21.050 -2.416 -6.367 1.00 95.81 422 TRP A C 1
ATOM 3296 O O . TRP A 1 422 ? -20.849 -2.824 -5.221 1.00 95.81 422 TRP A O 1
ATOM 3306 N N . VAL A 1 423 ? -21.409 -3.216 -7.370 1.00 97.25 423 VAL A N 1
ATOM 3307 C CA . VAL A 1 423 ? -21.310 -4.681 -7.356 1.00 97.25 423 VAL A CA 1
ATOM 3308 C C . VAL A 1 423 ? -19.960 -5.059 -7.951 1.00 97.25 423 VAL A C 1
ATOM 3310 O O . VAL A 1 423 ? -19.637 -4.641 -9.064 1.00 97.25 423 VAL A O 1
ATOM 3313 N N . VAL A 1 424 ? -19.168 -5.851 -7.232 1.00 97.62 424 VAL A N 1
ATOM 3314 C CA . VAL A 1 424 ? -17.829 -6.256 -7.675 1.00 97.62 424 VAL A CA 1
ATOM 3315 C C . VAL A 1 424 ? -17.912 -7.608 -8.373 1.00 97.62 424 VAL A C 1
ATOM 3317 O O . VAL A 1 424 ? -18.154 -8.630 -7.740 1.00 97.62 424 VAL A O 1
ATOM 3320 N N . ASP A 1 425 ? -17.688 -7.626 -9.685 1.00 98.06 425 ASP A N 1
ATOM 3321 C CA . ASP A 1 425 ? -17.689 -8.839 -10.505 1.00 98.06 425 ASP A CA 1
ATOM 3322 C C . ASP A 1 425 ? -16.272 -9.407 -10.646 1.00 98.06 425 ASP A C 1
ATOM 3324 O O . ASP A 1 425 ? -15.411 -8.840 -11.327 1.00 98.06 425 ASP A O 1
ATOM 3328 N N . LEU A 1 426 ? -16.045 -10.556 -10.009 1.00 97.50 426 LEU A N 1
ATOM 3329 C CA . LEU A 1 426 ? -14.777 -11.281 -10.004 1.00 97.50 426 LEU A CA 1
ATOM 3330 C C . LEU A 1 426 ? -14.761 -12.481 -10.957 1.00 97.50 426 LEU A C 1
ATOM 3332 O O . LEU A 1 426 ? -13.823 -13.275 -10.901 1.00 97.50 426 LEU A O 1
ATOM 3336 N N . SER A 1 427 ? -15.728 -12.598 -11.873 1.00 96.44 427 SER A N 1
ATOM 3337 C CA . SER A 1 427 ? -15.827 -13.703 -12.848 1.00 96.44 427 SER A CA 1
ATOM 3338 C C . SER A 1 427 ? -14.566 -13.931 -13.686 1.00 96.44 427 SER A C 1
ATOM 3340 O O . SER A 1 427 ? -14.333 -15.026 -14.188 1.00 96.44 427 SER A O 1
ATOM 3342 N N . HIS A 1 428 ? -13.692 -12.932 -13.818 1.00 96.06 428 HIS A N 1
ATOM 3343 C CA . HIS A 1 428 ? -12.390 -13.137 -14.444 1.00 96.06 428 HIS A CA 1
ATOM 3344 C C . HIS A 1 428 ? -11.503 -14.144 -13.692 1.00 96.06 428 HIS A C 1
ATOM 3346 O O . HIS A 1 428 ? -10.736 -14.860 -14.336 1.00 96.06 428 HIS A O 1
ATOM 3352 N N . LEU A 1 429 ? -11.587 -14.199 -12.356 1.00 95.50 429 LEU A N 1
ATOM 3353 C CA . LEU A 1 429 ? -10.776 -15.093 -11.528 1.00 95.50 429 LEU A CA 1
ATOM 3354 C C . LEU A 1 429 ? -11.208 -16.554 -11.665 1.00 95.50 429 LEU A C 1
ATOM 3356 O O . LEU A 1 429 ? -10.337 -17.415 -11.732 1.00 95.50 429 LEU A O 1
ATOM 3360 N N . SER A 1 430 ? -12.509 -16.846 -11.752 1.00 91.69 430 SER A N 1
ATOM 3361 C CA . SER A 1 430 ? -12.994 -18.231 -11.879 1.00 91.69 430 SER A CA 1
ATOM 3362 C C . SER A 1 430 ? -12.493 -18.919 -13.151 1.00 91.69 430 SER A C 1
ATOM 3364 O O . SER A 1 430 ? -12.264 -20.123 -13.145 1.00 91.69 430 SER A O 1
ATOM 3366 N N . GLY A 1 431 ? -12.221 -18.159 -14.217 1.00 89.75 431 GLY A N 1
ATOM 3367 C CA . GLY A 1 431 ? -11.612 -18.680 -15.446 1.00 89.75 431 GLY A CA 1
ATOM 3368 C C . GLY A 1 431 ? -10.099 -18.936 -15.378 1.00 89.75 431 GLY A C 1
ATOM 3369 O O . GLY A 1 431 ? -9.513 -19.372 -16.368 1.00 89.75 431 GLY A O 1
ATOM 3370 N N . GLN A 1 432 ? -9.428 -18.637 -14.261 1.00 94.19 432 GLN A N 1
ATOM 3371 C CA . GLN A 1 432 ? -7.973 -18.763 -14.153 1.00 94.19 432 GLN A CA 1
ATOM 3372 C C . GLN A 1 432 ? -7.562 -20.136 -13.625 1.00 94.19 432 GLN A C 1
ATOM 3374 O O . GLN A 1 432 ? -8.019 -20.575 -12.574 1.00 94.19 432 GLN A O 1
ATOM 3379 N N . GLN A 1 433 ? -6.591 -20.777 -14.284 1.00 91.62 433 GLN A N 1
ATOM 3380 C CA . GLN A 1 433 ? -6.086 -22.095 -13.870 1.00 91.62 433 GLN A CA 1
ATOM 3381 C C . GLN A 1 433 ? -5.581 -22.122 -12.421 1.00 91.62 433 GLN A C 1
ATOM 3383 O O . GLN A 1 433 ? -5.789 -23.100 -11.710 1.00 91.62 433 GLN A O 1
ATOM 3388 N N . TYR A 1 434 ? -4.958 -21.037 -11.949 1.00 91.38 434 TYR A N 1
ATOM 3389 C CA . TYR A 1 434 ? -4.458 -20.960 -10.575 1.00 91.38 434 TYR A CA 1
ATOM 3390 C C . TYR A 1 434 ? -5.571 -20.869 -9.518 1.00 91.38 434 TYR A C 1
ATOM 3392 O O . TYR A 1 434 ? -5.266 -20.929 -8.328 1.00 91.38 434 TYR A O 1
ATOM 3400 N N . MET A 1 435 ? -6.834 -20.719 -9.923 1.00 94.25 435 MET A N 1
ATOM 3401 C CA . MET A 1 435 ? -7.989 -20.686 -9.024 1.00 94.25 435 MET A CA 1
ATOM 3402 C C . MET A 1 435 ? -8.701 -22.036 -8.906 1.00 94.25 435 MET A C 1
ATOM 3404 O O . MET A 1 435 ? -9.467 -22.210 -7.968 1.00 94.25 435 MET A O 1
ATOM 3408 N N . ALA A 1 436 ? -8.409 -23.010 -9.779 1.00 89.62 436 ALA A N 1
ATOM 3409 C CA . ALA A 1 436 ? -9.148 -24.278 -9.871 1.00 89.62 436 ALA A CA 1
ATOM 3410 C C . ALA A 1 436 ? -9.208 -25.091 -8.561 1.00 89.62 436 ALA A C 1
ATOM 3412 O O . ALA A 1 436 ? -10.122 -25.886 -8.365 1.00 89.62 436 ALA A O 1
ATOM 3413 N N . HIS A 1 437 ? -8.241 -24.893 -7.661 1.00 85.56 437 HIS A N 1
ATOM 3414 C CA . HIS A 1 437 ? -8.163 -25.573 -6.362 1.00 85.56 437 HIS A CA 1
ATOM 3415 C C . HIS A 1 437 ? -7.974 -24.596 -5.196 1.00 85.56 437 HIS A C 1
ATOM 3417 O O . HIS A 1 437 ? -7.549 -24.992 -4.112 1.00 85.56 437 HIS A O 1
ATOM 3423 N N . ALA A 1 438 ? -8.208 -23.303 -5.424 1.00 89.69 438 ALA A N 1
ATOM 3424 C CA . ALA A 1 438 ? -8.003 -22.283 -4.410 1.00 89.69 438 ALA A CA 1
ATOM 3425 C C . ALA A 1 438 ? -9.320 -21.987 -3.692 1.00 89.69 438 ALA A C 1
ATOM 3427 O O . ALA A 1 438 ? -10.266 -21.504 -4.308 1.00 89.69 438 ALA A O 1
ATOM 3428 N N . THR A 1 439 ? -9.356 -22.191 -2.376 1.00 89.44 439 THR A N 1
ATOM 3429 C CA . THR A 1 439 ? -10.432 -21.645 -1.544 1.00 89.44 439 THR A CA 1
ATOM 3430 C C . THR A 1 439 ? -10.193 -20.151 -1.348 1.00 89.44 439 THR A C 1
ATOM 3432 O O . THR A 1 439 ? -9.155 -19.726 -0.827 1.00 89.44 439 THR A O 1
ATOM 3435 N N . VAL A 1 440 ? -11.143 -19.334 -1.797 1.00 95.75 440 VAL A N 1
ATOM 3436 C CA . VAL A 1 440 ? -11.096 -17.883 -1.610 1.00 95.75 440 VAL A CA 1
ATOM 3437 C C . VAL A 1 440 ? -11.787 -17.534 -0.305 1.00 95.75 440 VAL A C 1
ATOM 3439 O O . VAL A 1 440 ? -12.947 -17.880 -0.106 1.00 95.75 440 VAL A O 1
ATOM 3442 N N . THR A 1 441 ? -11.076 -16.818 0.563 1.00 97.56 441 THR A N 1
ATOM 3443 C CA . THR A 1 441 ? -11.629 -16.290 1.807 1.00 97.56 441 THR A CA 1
ATOM 3444 C C . THR A 1 441 ? -11.807 -14.783 1.694 1.00 97.56 441 THR A C 1
ATOM 3446 O O . THR A 1 441 ? -10.826 -14.058 1.490 1.00 97.56 441 THR A O 1
ATOM 3449 N N . MET A 1 442 ? -13.043 -14.316 1.850 1.00 96.44 442 MET A N 1
ATOM 3450 C CA . MET A 1 442 ? -13.389 -12.896 1.957 1.00 96.44 442 MET A CA 1
ATOM 3451 C C . MET A 1 442 ? -13.461 -12.474 3.422 1.00 96.44 442 MET A C 1
ATOM 3453 O O . MET A 1 442 ? -13.795 -13.274 4.289 1.00 96.44 442 MET A O 1
ATOM 3457 N N . MET A 1 443 ? -13.154 -11.213 3.704 1.00 96.06 443 MET A N 1
ATOM 3458 C CA . MET A 1 443 ? -13.320 -10.650 5.043 1.00 96.06 443 MET A CA 1
ATOM 3459 C C . MET A 1 443 ? -14.692 -9.976 5.158 1.00 96.06 443 MET A C 1
ATOM 3461 O O . MET A 1 443 ? -15.028 -9.138 4.322 1.00 96.06 443 MET A O 1
ATOM 3465 N N . GLU A 1 444 ? -15.481 -10.277 6.188 1.00 92.56 444 GLU A N 1
ATOM 3466 C CA . GLU A 1 444 ? -16.772 -9.596 6.399 1.00 92.56 444 GLU A CA 1
ATOM 3467 C C . GLU A 1 444 ? -16.598 -8.158 6.875 1.00 92.56 444 GLU A C 1
ATOM 3469 O O . GLU A 1 444 ? -17.182 -7.231 6.318 1.00 92.56 444 GLU A O 1
ATOM 3474 N N . GLY A 1 445 ? -15.713 -7.951 7.850 1.00 90.31 445 GLY A N 1
ATOM 3475 C CA . GLY A 1 445 ? -15.282 -6.628 8.303 1.00 90.31 445 GLY A CA 1
ATOM 3476 C C . GLY A 1 445 ? -14.196 -6.031 7.407 1.00 90.31 445 GLY A C 1
ATOM 3477 O O . GLY A 1 445 ? -13.183 -5.537 7.910 1.00 90.31 445 GLY A O 1
ATOM 3478 N N . ASN A 1 446 ? -14.330 -6.161 6.084 1.00 91.75 446 ASN A N 1
ATOM 3479 C CA . ASN A 1 446 ? -13.276 -5.751 5.166 1.00 91.75 446 ASN A CA 1
ATOM 3480 C C . ASN A 1 446 ? -13.074 -4.232 5.118 1.00 91.75 446 ASN A C 1
ATOM 3482 O O . ASN A 1 446 ? -13.958 -3.429 5.411 1.00 91.75 446 ASN A O 1
ATOM 3486 N N . ARG A 1 447 ? -11.873 -3.827 4.693 1.00 88.94 447 ARG A N 1
ATOM 3487 C CA . ARG A 1 447 ? -11.449 -2.415 4.660 1.00 88.94 447 ARG A CA 1
ATOM 3488 C C . ARG A 1 447 ? -12.200 -1.593 3.620 1.00 88.94 447 ARG A C 1
ATOM 3490 O O . ARG A 1 447 ? -12.147 -0.367 3.671 1.00 88.94 447 ARG A O 1
ATOM 3497 N N . ALA A 1 448 ? -12.834 -2.264 2.664 1.00 89.69 448 ALA A N 1
ATOM 3498 C CA . ALA A 1 448 ? -13.631 -1.627 1.634 1.00 89.69 448 ALA A CA 1
ATOM 3499 C C . ALA A 1 448 ? -15.056 -1.308 2.110 1.00 89.69 448 ALA A C 1
ATOM 3501 O O . ALA A 1 448 ? -15.745 -0.549 1.436 1.00 89.69 448 ALA A O 1
ATOM 3502 N N . GLY A 1 449 ? -15.500 -1.877 3.241 1.00 92.00 449 GLY A N 1
ATOM 3503 C CA . GLY A 1 449 ? -16.899 -1.819 3.666 1.00 92.00 449 GLY A CA 1
ATOM 3504 C C . GLY A 1 449 ? -17.847 -2.495 2.669 1.00 92.00 449 GLY A C 1
ATOM 3505 O O . GLY A 1 449 ? -19.023 -2.145 2.614 1.00 92.00 449 GLY A O 1
ATOM 3506 N N . LEU A 1 450 ? -17.334 -3.416 1.843 1.00 93.94 450 LEU A N 1
ATOM 3507 C CA . LEU A 1 450 ? -18.105 -4.079 0.798 1.00 93.94 450 LEU A CA 1
ATOM 3508 C C . LEU A 1 450 ? -18.781 -5.331 1.376 1.00 93.94 450 LEU A C 1
ATOM 3510 O O . LEU A 1 450 ? -18.072 -6.271 1.728 1.00 93.94 450 LEU A O 1
ATOM 3514 N N . PRO A 1 451 ? -20.116 -5.396 1.466 1.00 95.12 451 PRO A N 1
ATOM 3515 C CA . PRO A 1 451 ? -20.791 -6.610 1.916 1.00 95.12 451 PRO A CA 1
ATOM 3516 C C . PRO A 1 451 ? -20.531 -7.777 0.951 1.00 95.12 451 PRO A C 1
ATOM 3518 O O . PRO A 1 451 ? -20.438 -7.581 -0.264 1.00 95.12 451 PRO A O 1
ATOM 3521 N N . ALA A 1 452 ? -20.435 -8.994 1.492 1.00 96.00 452 ALA A N 1
ATOM 3522 C CA . ALA A 1 452 ? -20.184 -10.214 0.720 1.00 96.00 452 ALA A CA 1
ATOM 3523 C C . ALA A 1 452 ? -21.255 -10.439 -0.362 1.00 96.00 452 ALA A C 1
ATOM 3525 O O . ALA A 1 452 ? -20.956 -10.879 -1.468 1.00 96.00 452 ALA A O 1
ATOM 3526 N N . GLU A 1 453 ? -22.486 -10.026 -0.074 1.00 96.31 453 GLU A N 1
ATOM 3527 C CA . GLU A 1 453 ? -23.658 -10.096 -0.941 1.00 96.31 453 GLU A CA 1
ATOM 3528 C C . GLU A 1 453 ? -23.504 -9.265 -2.234 1.00 96.31 453 GLU A C 1
ATOM 3530 O O . GLU A 1 453 ? -24.253 -9.465 -3.186 1.00 96.31 453 GLU A O 1
ATOM 3535 N N . ARG A 1 454 ? -22.523 -8.349 -2.299 1.00 96.75 454 ARG A N 1
ATOM 3536 C CA . ARG A 1 454 ? -22.207 -7.538 -3.492 1.00 96.75 454 ARG A CA 1
ATOM 3537 C C . ARG A 1 454 ? -21.041 -8.079 -4.321 1.00 96.75 454 ARG A C 1
ATOM 3539 O O . ARG A 1 454 ? -20.609 -7.408 -5.260 1.00 96.75 454 ARG A O 1
ATOM 3546 N N . ILE A 1 455 ? -20.520 -9.258 -3.995 1.00 97.19 455 ILE A N 1
ATOM 3547 C CA . ILE A 1 455 ? -19.445 -9.907 -4.748 1.00 97.19 455 ILE A CA 1
ATOM 3548 C C . ILE A 1 455 ? -20.053 -10.942 -5.697 1.00 97.19 455 ILE A C 1
ATOM 3550 O O . ILE A 1 455 ? -20.789 -11.832 -5.282 1.00 97.19 455 ILE A O 1
ATOM 3554 N N . ALA A 1 456 ? -19.724 -10.835 -6.982 1.00 97.88 456 ALA A N 1
ATOM 3555 C CA . ALA A 1 456 ? -20.220 -11.703 -8.042 1.00 97.88 456 ALA A CA 1
ATOM 3556 C C . ALA A 1 456 ? -19.101 -12.554 -8.669 1.00 97.88 456 ALA A C 1
ATOM 3558 O O . ALA A 1 456 ? -17.915 -12.227 -8.591 1.00 97.88 456 ALA A O 1
ATOM 3559 N N . GLY A 1 457 ? -19.496 -13.611 -9.379 1.00 96.69 457 GLY A N 1
ATOM 3560 C CA . GLY A 1 457 ? -18.659 -14.306 -10.362 1.00 96.69 457 GLY A CA 1
ATOM 3561 C C . GLY A 1 457 ? -17.703 -15.385 -9.840 1.00 96.69 457 GLY A C 1
ATOM 3562 O O . GLY A 1 457 ? -17.070 -16.049 -10.665 1.00 96.69 457 GLY A O 1
ATOM 3563 N N . ILE A 1 458 ? -17.600 -15.590 -8.524 1.00 96.44 458 ILE A N 1
ATOM 3564 C CA . ILE A 1 458 ? -16.785 -16.652 -7.911 1.00 96.44 458 ILE A CA 1
ATOM 3565 C C . ILE A 1 458 ? -17.481 -17.260 -6.691 1.00 96.44 458 ILE A C 1
ATOM 3567 O O . ILE A 1 458 ? -18.254 -16.572 -6.028 1.00 96.44 458 ILE A O 1
ATOM 3571 N N . ASP A 1 459 ? -17.149 -18.513 -6.383 1.00 96.50 459 ASP A N 1
ATOM 3572 C CA . ASP A 1 459 ? -17.444 -19.125 -5.086 1.00 96.50 459 ASP A CA 1
ATOM 3573 C C . ASP A 1 459 ? -16.425 -18.644 -4.043 1.00 96.50 459 ASP A C 1
ATOM 3575 O O . ASP A 1 459 ? -15.232 -18.501 -4.346 1.00 96.50 459 ASP A O 1
ATOM 3579 N N . PHE A 1 460 ? -16.874 -18.393 -2.815 1.00 97.12 460 PHE A N 1
ATOM 3580 C CA . PHE A 1 460 ? -15.992 -18.029 -1.706 1.00 97.12 460 PHE A CA 1
ATOM 3581 C C . PHE A 1 460 ? -16.622 -18.327 -0.343 1.00 97.12 460 PHE A C 1
ATOM 3583 O O . PHE A 1 460 ? -17.838 -18.438 -0.209 1.00 97.12 460 PHE A O 1
ATOM 3590 N N . THR A 1 461 ? -15.776 -18.379 0.681 1.00 97.81 461 THR A N 1
ATOM 3591 C CA . THR A 1 461 ? -16.185 -18.470 2.089 1.00 97.81 461 THR A CA 1
ATOM 3592 C C . THR A 1 461 ? -15.760 -17.192 2.809 1.00 97.81 461 THR A C 1
ATOM 3594 O O . THR A 1 461 ? -14.750 -16.579 2.455 1.00 97.81 461 THR A O 1
ATOM 3597 N N . THR A 1 462 ? -16.504 -16.738 3.810 1.00 97.62 462 THR A N 1
ATOM 3598 C CA . THR A 1 462 ? -16.086 -15.605 4.646 1.00 97.62 462 THR A CA 1
ATOM 3599 C C . THR A 1 462 ? -15.204 -16.054 5.808 1.00 97.62 462 THR A C 1
ATOM 3601 O O . THR A 1 462 ? -15.155 -17.228 6.168 1.00 97.62 462 THR A O 1
ATOM 3604 N N . ASP A 1 463 ? -14.501 -15.120 6.439 1.00 95.88 463 ASP A N 1
ATOM 3605 C CA . ASP A 1 463 ? -13.733 -15.369 7.662 1.00 95.88 463 ASP A CA 1
ATOM 3606 C C . ASP A 1 463 ? -14.599 -15.758 8.877 1.00 95.88 463 ASP A C 1
ATOM 3608 O O . ASP A 1 463 ? -14.068 -16.304 9.844 1.00 95.88 463 ASP A O 1
ATOM 3612 N N . SER A 1 464 ? -15.919 -15.553 8.812 1.00 95.44 464 SER A N 1
ATOM 3613 C CA . SER A 1 464 ? -16.895 -16.067 9.785 1.00 95.44 464 SER A CA 1
ATOM 3614 C C . SER A 1 464 ? -17.473 -17.444 9.422 1.00 95.44 464 SER A C 1
ATOM 3616 O O . SER A 1 464 ? -18.249 -18.001 10.197 1.00 95.44 464 SER A O 1
ATOM 3618 N N . GLY A 1 465 ? -17.085 -18.014 8.275 1.00 96.12 465 GLY A N 1
ATOM 3619 C CA . GLY A 1 465 ? -17.504 -19.344 7.830 1.00 96.12 465 GLY A CA 1
ATOM 3620 C C . GLY A 1 465 ? -18.816 -19.387 7.044 1.00 96.12 465 GLY A C 1
ATOM 3621 O O . GLY A 1 465 ? -19.387 -20.465 6.906 1.00 96.12 465 GLY A O 1
ATOM 3622 N N . ARG A 1 466 ? -19.319 -18.252 6.533 1.00 97.25 466 ARG A N 1
ATOM 3623 C CA . ARG A 1 466 ? -20.462 -18.248 5.604 1.00 97.25 466 ARG A CA 1
ATOM 3624 C C . ARG A 1 466 ? -19.993 -18.568 4.188 1.00 97.25 466 ARG A C 1
ATOM 3626 O O . ARG A 1 466 ? -19.046 -17.950 3.703 1.00 97.25 466 ARG A O 1
ATOM 3633 N N . ASP A 1 467 ? -20.694 -19.470 3.516 1.00 97.50 467 ASP A N 1
ATOM 3634 C CA . ASP A 1 467 ? -20.412 -19.842 2.132 1.00 97.50 467 ASP A CA 1
ATOM 3635 C C . ASP A 1 467 ? -21.291 -19.067 1.150 1.00 97.50 467 ASP A C 1
ATOM 3637 O O . ASP A 1 467 ? -22.493 -18.887 1.358 1.00 97.50 467 ASP A O 1
ATOM 3641 N N . PHE A 1 468 ? -20.677 -18.621 0.057 1.00 97.12 468 PHE A N 1
ATOM 3642 C CA . PHE A 1 468 ? -21.324 -17.890 -1.021 1.00 97.12 468 PHE A CA 1
ATOM 3643 C C . PHE A 1 468 ? -21.029 -18.574 -2.352 1.00 97.12 468 PHE A C 1
ATOM 3645 O O . PHE A 1 468 ? -19.871 -18.782 -2.721 1.00 97.12 468 PHE A O 1
ATOM 3652 N N . HIS A 1 469 ? -22.094 -18.886 -3.088 1.00 96.75 469 HIS A N 1
ATOM 3653 C CA . HIS A 1 469 ? -21.999 -19.426 -4.438 1.00 96.75 469 HIS A CA 1
ATOM 3654 C C . HIS A 1 469 ? -21.898 -18.313 -5.481 1.00 96.75 469 HIS A C 1
ATOM 3656 O O . HIS A 1 469 ? -22.466 -17.229 -5.318 1.00 96.75 469 HIS A O 1
ATOM 3662 N N . ALA A 1 470 ? -21.218 -18.605 -6.585 1.00 96.38 470 ALA A N 1
ATOM 3663 C CA . ALA A 1 470 ? -21.054 -17.699 -7.702 1.00 96.38 470 ALA A CA 1
ATOM 3664 C C . ALA A 1 470 ? -22.416 -17.269 -8.267 1.00 96.38 470 ALA A C 1
ATOM 3666 O O . ALA A 1 470 ? -23.201 -18.071 -8.773 1.00 96.38 470 ALA A O 1
ATOM 3667 N N . ARG A 1 471 ? -22.674 -15.961 -8.230 1.00 97.62 471 ARG A N 1
ATOM 3668 C CA . ARG A 1 471 ? -23.841 -15.312 -8.845 1.00 97.62 471 ARG A CA 1
ATOM 3669 C C . ARG A 1 471 ? -23.396 -14.387 -9.972 1.00 97.62 471 ARG A C 1
ATOM 3671 O O . ARG A 1 471 ? -22.268 -13.892 -9.962 1.00 97.62 471 ARG A O 1
ATOM 3678 N N . SER A 1 472 ? -24.275 -14.120 -10.937 1.00 97.81 472 SER A N 1
ATOM 3679 C CA . SER A 1 472 ? -24.011 -13.090 -11.947 1.00 97.81 472 SER A CA 1
ATOM 3680 C C . SER A 1 472 ? -24.149 -11.694 -11.339 1.00 97.81 472 SER A C 1
ATOM 3682 O O . SER A 1 472 ? -25.004 -11.455 -10.483 1.00 97.81 472 SER A O 1
ATOM 3684 N N . ALA A 1 473 ? -23.340 -10.745 -11.813 1.00 97.38 473 ALA A N 1
ATOM 3685 C CA . ALA A 1 473 ? -23.443 -9.355 -11.373 1.00 97.38 473 ALA A CA 1
ATOM 3686 C C . ALA A 1 473 ? -24.833 -8.773 -11.674 1.00 97.38 473 ALA A C 1
ATOM 3688 O O . ALA A 1 473 ? -25.380 -8.031 -10.869 1.00 97.38 473 ALA A O 1
ATOM 3689 N N . GLN A 1 474 ? -25.435 -9.169 -12.799 1.00 97.25 474 GLN A N 1
ATOM 3690 C CA . GLN A 1 474 ? -26.776 -8.750 -13.204 1.00 97.25 474 GLN A CA 1
ATOM 3691 C C . GLN A 1 474 ? -27.846 -9.208 -12.210 1.00 97.25 474 GLN A C 1
ATOM 3693 O O . GLN A 1 474 ? -28.739 -8.429 -11.899 1.00 97.25 474 GLN A O 1
ATOM 3698 N N . SER A 1 475 ? -27.742 -10.433 -11.679 1.00 97.75 475 SER A N 1
ATOM 3699 C CA . SER A 1 475 ? -28.675 -10.926 -10.657 1.00 97.75 475 SER A CA 1
ATOM 3700 C C . SER A 1 475 ? -28.602 -10.090 -9.380 1.00 97.75 475 SER A C 1
ATOM 3702 O O . SER A 1 475 ? -29.639 -9.725 -8.837 1.00 97.75 475 SER A O 1
ATOM 3704 N N . ILE A 1 476 ? -27.391 -9.752 -8.928 1.00 97.81 476 ILE A N 1
ATOM 3705 C CA . ILE A 1 476 ? -27.198 -8.925 -7.729 1.00 97.81 476 ILE A CA 1
ATOM 3706 C C . ILE A 1 476 ? -27.708 -7.499 -7.973 1.00 97.81 476 ILE A C 1
ATOM 3708 O O . ILE A 1 476 ? -28.388 -6.933 -7.124 1.00 97.81 476 ILE A O 1
ATOM 3712 N N . VAL A 1 477 ? -27.425 -6.913 -9.142 1.00 97.38 477 VAL A N 1
ATOM 3713 C CA . VAL A 1 477 ? -27.933 -5.577 -9.497 1.00 97.38 477 VAL A CA 1
ATOM 3714 C C . VAL A 1 477 ? -29.461 -5.548 -9.527 1.00 97.38 477 VAL A C 1
ATOM 3716 O O . VAL A 1 477 ? -30.042 -4.590 -9.020 1.00 97.38 477 VAL A O 1
ATOM 3719 N N . ALA A 1 478 ? -30.106 -6.572 -10.093 1.00 96.19 478 ALA A N 1
ATOM 3720 C CA . ALA A 1 478 ? -31.564 -6.668 -10.138 1.00 96.19 478 ALA A CA 1
ATOM 3721 C C . ALA A 1 478 ? -32.160 -6.704 -8.722 1.00 96.19 478 ALA A C 1
ATOM 3723 O O . ALA A 1 478 ? -32.991 -5.869 -8.394 1.00 96.19 478 ALA A O 1
ATOM 3724 N N . GLU A 1 479 ? -31.637 -7.567 -7.847 1.00 96.56 479 GLU A N 1
ATOM 3725 C CA . GLU A 1 479 ? -32.071 -7.666 -6.445 1.00 96.56 479 GLU A CA 1
ATOM 3726 C C . GLU A 1 479 ? -31.925 -6.335 -5.683 1.00 96.56 479 GLU A C 1
ATOM 3728 O O . GLU A 1 479 ? -32.831 -5.905 -4.961 1.00 96.56 479 GLU A O 1
ATOM 3733 N N . LEU A 1 480 ? -30.793 -5.647 -5.864 1.00 95.81 480 LEU A N 1
ATOM 3734 C CA . LEU A 1 480 ? -30.561 -4.337 -5.252 1.00 95.81 480 LEU A CA 1
ATOM 3735 C C . LEU A 1 480 ? -31.509 -3.269 -5.807 1.00 95.81 480 LEU A C 1
ATOM 3737 O O . LEU A 1 480 ? -31.978 -2.419 -5.052 1.00 95.81 480 LEU A O 1
ATOM 3741 N N . THR A 1 481 ? -31.796 -3.317 -7.108 1.00 94.75 481 THR A N 1
ATOM 3742 C CA . THR A 1 481 ? -32.727 -2.392 -7.764 1.00 94.75 481 THR A CA 1
ATOM 3743 C C . THR A 1 481 ? -34.139 -2.582 -7.230 1.00 94.75 481 THR A C 1
ATOM 3745 O O . THR A 1 481 ? -34.740 -1.613 -6.772 1.00 94.75 481 THR A O 1
ATOM 3748 N N . ASP A 1 482 ? -34.621 -3.822 -7.183 1.00 94.00 482 ASP A N 1
ATOM 3749 C CA . ASP A 1 482 ? -35.950 -4.155 -6.669 1.00 94.00 482 ASP A CA 1
ATOM 3750 C C . ASP A 1 482 ? -36.108 -3.690 -5.213 1.00 94.00 482 ASP A C 1
ATOM 3752 O O . ASP A 1 482 ? -37.112 -3.079 -4.843 1.00 94.00 482 ASP A O 1
ATOM 3756 N N . THR A 1 483 ? -35.077 -3.905 -4.389 1.00 93.44 483 THR A N 1
ATOM 3757 C CA . THR A 1 483 ? -35.066 -3.468 -2.985 1.00 93.44 483 THR A CA 1
ATOM 3758 C C . THR A 1 483 ? -35.152 -1.943 -2.855 1.00 93.44 483 THR A C 1
ATOM 3760 O O . THR A 1 483 ? -35.860 -1.428 -1.984 1.00 93.44 483 THR A O 1
ATOM 3763 N N . LEU A 1 484 ? -34.437 -1.195 -3.702 1.00 92.31 484 LEU A N 1
ATOM 3764 C CA . LEU A 1 484 ? -34.489 0.270 -3.710 1.00 92.31 484 LEU A CA 1
ATOM 3765 C C . LEU A 1 484 ? -35.849 0.789 -4.179 1.00 92.31 484 LEU A C 1
ATOM 3767 O O . LEU A 1 484 ? -36.397 1.705 -3.567 1.00 92.31 484 LEU A O 1
ATOM 3771 N N . GLU A 1 485 ? -36.418 0.197 -5.226 1.00 90.56 485 GLU A N 1
ATOM 3772 C CA . GLU A 1 485 ? -37.720 0.610 -5.747 1.00 90.56 485 GLU A CA 1
ATOM 3773 C C . GLU A 1 485 ? -38.844 0.361 -4.737 1.00 90.56 485 GLU A C 1
ATOM 3775 O O . GLU A 1 485 ? -39.683 1.240 -4.529 1.00 90.56 485 GLU A O 1
ATOM 3780 N N . GLN A 1 486 ? -38.820 -0.776 -4.036 1.00 92.00 486 GLN A N 1
ATOM 3781 C CA . GLN A 1 486 ? -39.756 -1.058 -2.943 1.00 92.00 486 GLN A CA 1
ATOM 3782 C C . GLN A 1 486 ? -39.652 -0.021 -1.818 1.00 92.00 486 GLN A C 1
ATOM 3784 O O . GLN A 1 486 ? -40.673 0.439 -1.304 1.00 92.00 486 GLN A O 1
ATOM 3789 N N . ARG A 1 487 ? -38.432 0.398 -1.456 1.00 91.50 487 ARG A N 1
ATOM 3790 C CA . ARG A 1 487 ? -38.213 1.458 -0.459 1.00 91.50 487 ARG A CA 1
ATOM 3791 C C . ARG A 1 487 ? -38.785 2.798 -0.908 1.00 91.50 487 ARG A C 1
ATOM 3793 O O . ARG A 1 487 ? -39.514 3.421 -0.144 1.00 91.50 487 ARG A O 1
ATOM 3800 N N . TRP A 1 488 ? -38.533 3.210 -2.149 1.00 90.75 488 TRP A N 1
ATOM 3801 C CA . TRP A 1 488 ? -39.105 4.449 -2.687 1.00 90.75 488 TRP A CA 1
ATOM 3802 C C . TRP A 1 488 ? -40.633 4.421 -2.728 1.00 90.75 488 TRP A C 1
ATOM 3804 O O . TRP A 1 488 ? -41.270 5.432 -2.440 1.00 90.75 488 TRP A O 1
ATOM 3814 N N . GLN A 1 489 ? -41.238 3.274 -3.049 1.00 90.06 489 GLN A N 1
ATOM 3815 C CA . GLN A 1 489 ? -42.692 3.110 -2.999 1.00 90.06 489 GLN A CA 1
ATOM 3816 C C . GLN A 1 489 ? -43.231 3.247 -1.566 1.00 90.06 489 GLN A C 1
ATOM 3818 O O . GLN A 1 489 ? -44.224 3.944 -1.347 1.00 90.06 489 GLN A O 1
ATOM 3823 N N . GLN A 1 490 ? -42.558 2.644 -0.580 1.00 89.19 490 GLN A N 1
ATOM 3824 C CA . GLN A 1 490 ? -42.919 2.772 0.837 1.00 89.19 490 GLN A CA 1
ATOM 3825 C C . GLN A 1 490 ? -42.791 4.222 1.338 1.00 89.19 490 GLN A C 1
ATOM 3827 O O . GLN A 1 490 ? -43.701 4.736 1.993 1.00 89.19 490 GLN A O 1
ATOM 3832 N N . GLU A 1 491 ? -41.714 4.919 0.982 1.00 89.44 491 GLU A N 1
ATOM 3833 C CA . GLU A 1 491 ? -41.501 6.329 1.332 1.00 89.44 491 GLU A CA 1
ATOM 3834 C C . GLU A 1 491 ? -42.543 7.242 0.672 1.00 89.44 491 GLU A C 1
ATOM 3836 O O . GLU A 1 491 ? -43.158 8.069 1.341 1.00 89.44 491 GLU A O 1
ATOM 3841 N N . ALA A 1 492 ? -42.837 7.041 -0.614 1.00 85.69 492 ALA A N 1
ATOM 3842 C CA . ALA A 1 492 ? -43.875 7.799 -1.311 1.00 85.69 492 ALA A CA 1
ATOM 3843 C C . ALA A 1 492 ? -45.268 7.589 -0.689 1.00 85.69 492 ALA A C 1
ATOM 3845 O O . ALA A 1 492 ? -46.068 8.521 -0.646 1.00 85.69 492 ALA A O 1
ATOM 3846 N N . SER A 1 493 ? -45.549 6.389 -0.168 1.00 81.44 493 SER A N 1
ATOM 3847 C CA . SER A 1 493 ? -46.821 6.073 0.496 1.00 81.44 493 SER A CA 1
ATOM 3848 C C . SER A 1 493 ? -46.957 6.649 1.914 1.00 81.44 493 SER A C 1
ATOM 3850 O O . SER A 1 493 ? -48.073 6.793 2.408 1.00 81.44 493 SER A O 1
ATOM 3852 N N . THR A 1 494 ? -45.845 7.008 2.566 1.00 77.94 494 THR A N 1
ATOM 3853 C CA . THR A 1 494 ? -45.835 7.575 3.929 1.00 77.94 494 THR A CA 1
ATOM 3854 C C . THR A 1 494 ? -45.841 9.107 3.954 1.00 77.94 494 THR A C 1
ATOM 3856 O O . THR A 1 494 ? -46.123 9.700 4.999 1.00 77.94 494 THR A O 1
ATOM 3859 N N . VAL A 1 495 ? -45.624 9.776 2.815 1.00 69.94 495 VAL A N 1
ATOM 3860 C CA . VAL A 1 495 ? -45.808 11.230 2.692 1.00 69.94 495 VAL A CA 1
ATOM 3861 C C . VAL A 1 495 ? -47.306 11.554 2.655 1.00 69.94 495 VAL A C 1
ATOM 3863 O O . VAL A 1 495 ? -47.959 11.503 1.614 1.00 69.94 495 VAL A O 1
ATOM 3866 N N . VAL A 1 496 ? -47.864 11.903 3.818 1.00 58.94 496 VAL A N 1
ATOM 3867 C CA . VAL A 1 496 ? -49.240 12.406 3.953 1.00 58.94 496 VAL A CA 1
ATOM 3868 C C . VAL A 1 496 ? -49.411 13.643 3.059 1.00 58.94 496 VAL A C 1
ATOM 3870 O O . VAL A 1 496 ? -48.623 14.586 3.182 1.00 58.94 496 VAL A O 1
ATOM 3873 N N . PRO A 1 497 ? -50.430 13.700 2.178 1.00 56.66 497 PRO A N 1
ATOM 3874 C CA . PRO A 1 497 ? -50.629 14.859 1.326 1.00 56.66 497 PRO A CA 1
ATOM 3875 C C . PRO A 1 497 ? -50.883 16.096 2.188 1.00 56.66 497 PRO A C 1
ATOM 3877 O O . PRO A 1 497 ? -51.825 16.144 2.984 1.00 56.66 497 PRO A O 1
ATOM 3880 N N . PHE A 1 498 ? -50.031 17.105 2.015 1.00 49.31 498 PHE A N 1
ATOM 3881 C CA . PHE A 1 498 ? -50.167 18.414 2.639 1.00 49.31 498 PHE A CA 1
ATOM 3882 C C . PHE A 1 498 ? -51.487 19.034 2.158 1.00 49.31 498 PHE A C 1
ATOM 3884 O O . PHE A 1 498 ? -51.575 19.569 1.050 1.00 49.31 498 PHE A O 1
ATOM 3891 N N . ARG A 1 499 ? -52.556 18.912 2.957 1.00 50.91 499 ARG A N 1
ATOM 3892 C CA . ARG A 1 499 ? -53.827 19.594 2.685 1.00 50.91 499 ARG A CA 1
ATOM 3893 C C . ARG A 1 499 ? -53.564 21.098 2.737 1.00 50.91 499 ARG A C 1
ATOM 3895 O O . ARG A 1 499 ? -53.360 21.647 3.818 1.00 50.91 499 ARG A O 1
ATOM 3902 N N . LYS A 1 500 ? -53.561 21.753 1.570 1.00 51.94 500 LYS A N 1
ATOM 3903 C CA . LYS A 1 500 ? -53.635 23.216 1.473 1.00 51.94 500 LYS A CA 1
ATOM 3904 C C . LYS A 1 500 ? -54.886 23.672 2.232 1.00 51.94 500 LYS A C 1
ATOM 3906 O O . LYS A 1 500 ? -55.981 23.202 1.921 1.00 51.94 500 LYS A O 1
ATOM 3911 N N . ARG A 1 501 ? -54.685 24.502 3.257 1.00 52.16 501 ARG A N 1
ATOM 3912 C CA . ARG A 1 501 ? -55.746 25.287 3.893 1.00 52.16 501 ARG A CA 1
ATOM 3913 C C . ARG A 1 501 ? -56.043 26.515 3.056 1.00 52.16 501 ARG A C 1
ATOM 3915 O O . ARG A 1 501 ? -55.067 27.057 2.487 1.00 52.16 501 ARG A O 1
#

Nearest PDB structures (foldseek):
  5nnv-assembly4_D  TM=5.920E-01  e=5.907E+00  Bacillus subtilis subsp. subtilis str. 168
  6z6f-assembly1_C  TM=4.806E-01  e=3.507E+00  Saccharomyces cerevisiae S288C
  8ts7-assembly1_B  TM=3.484E-01  e=4.239E+00  Homo sapiens
  8tsc-assembly1_B  TM=3.616E-01  e=4.887E+00  Homo sapiens
  4ilo-assembly1_A  TM=2.555E-01  e=2.401E+00  Chlamydia trachomatis L2/434/Bu

Mean predicted aligned error: 11.58 Å